Protein AF-A0A9J7XUC6-F1 (afdb_monomer_lite)

Structure (mmCIF, N/CA/C/O backbone):
data_AF-A0A9J7XUC6-F1
#
_entry.id   AF-A0A9J7XUC6-F1
#
loop_
_atom_site.group_PDB
_atom_site.id
_atom_site.type_symbol
_atom_site.label_atom_id
_atom_site.label_alt_id
_atom_site.label_comp_id
_atom_site.label_asym_id
_atom_site.label_entity_id
_atom_site.label_seq_id
_atom_site.pdbx_PDB_ins_code
_atom_site.Cartn_x
_atom_site.Cartn_y
_atom_site.Cartn_z
_atom_site.occupancy
_atom_site.B_iso_or_equiv
_atom_site.auth_seq_id
_atom_site.auth_comp_id
_atom_site.auth_asym_id
_atom_site.auth_atom_id
_atom_site.pdbx_PDB_model_num
ATOM 1 N N . MET A 1 1 ? -64.547 -33.083 7.677 1.00 40.88 1 MET A N 1
ATOM 2 C CA . MET A 1 1 ? -64.117 -33.062 6.260 1.00 40.88 1 MET A CA 1
ATOM 3 C C . MET A 1 1 ? -63.357 -31.752 6.059 1.00 40.88 1 MET A C 1
ATOM 5 O O . MET A 1 1 ? -64.004 -30.722 6.108 1.00 40.88 1 MET A O 1
ATOM 9 N N . GLY A 1 2 ? -62.037 -31.716 6.300 1.00 45.06 2 GLY A N 1
ATOM 10 C CA . GLY A 1 2 ? -60.983 -31.631 5.260 1.00 45.06 2 GLY A CA 1
ATOM 11 C C . GLY A 1 2 ? -60.915 -30.204 4.679 1.00 45.06 2 GLY A C 1
ATOM 12 O O . GLY A 1 2 ? -61.920 -29.758 4.157 1.00 45.06 2 GLY A O 1
ATOM 13 N N . THR A 1 3 ? -59.849 -29.398 4.749 1.00 45.41 3 THR A N 1
ATOM 14 C CA . THR A 1 3 ? -58.392 -29.645 4.666 1.00 45.41 3 THR A CA 1
ATOM 15 C C . THR A 1 3 ? -57.595 -28.419 5.178 1.00 45.41 3 THR A C 1
ATOM 17 O O . THR A 1 3 ? -58.045 -27.299 4.933 1.00 45.41 3 THR A O 1
ATOM 20 N N . PRO A 1 4 ? -56.394 -28.559 5.780 1.00 51.94 4 PRO A N 1
ATOM 21 C CA . PRO A 1 4 ? -55.482 -27.441 6.032 1.00 51.94 4 PRO A CA 1
ATOM 22 C C . PRO A 1 4 ? -54.547 -27.198 4.834 1.00 51.94 4 PRO A C 1
ATOM 24 O O . PRO A 1 4 ? -53.906 -28.121 4.329 1.00 51.94 4 PRO A O 1
ATOM 27 N N . GLY A 1 5 ? -54.464 -25.945 4.381 1.00 45.84 5 GLY A N 1
ATOM 28 C CA . GLY A 1 5 ? -53.561 -25.514 3.313 1.00 45.84 5 GLY A CA 1
ATOM 29 C C . GLY A 1 5 ? -52.092 -25.677 3.711 1.00 45.84 5 GLY A C 1
ATOM 30 O O . GLY A 1 5 ? -51.633 -25.116 4.704 1.00 45.84 5 GLY A O 1
ATOM 31 N N . SER A 1 6 ? -51.364 -26.464 2.922 1.00 45.53 6 SER A N 1
ATOM 32 C CA . SER A 1 6 ? -49.940 -26.759 3.080 1.00 45.53 6 SER A CA 1
ATOM 33 C C . SER A 1 6 ? -49.083 -25.503 2.878 1.00 45.53 6 SER A C 1
ATOM 35 O O . SER A 1 6 ? -49.029 -24.930 1.788 1.00 45.53 6 SER A O 1
ATOM 37 N N . GLY A 1 7 ? -48.401 -25.073 3.940 1.00 48.91 7 GLY A N 1
ATOM 38 C CA . GLY A 1 7 ? -47.401 -24.014 3.889 1.00 48.91 7 GLY A CA 1
ATOM 39 C C . GLY A 1 7 ? -46.148 -24.471 3.142 1.00 48.91 7 GLY A C 1
ATOM 40 O O . GLY A 1 7 ? -45.397 -25.320 3.621 1.00 48.91 7 GLY A O 1
ATOM 41 N N . ARG A 1 8 ? -45.875 -23.860 1.985 1.00 47.00 8 ARG A N 1
ATOM 42 C CA . ARG A 1 8 ? -44.565 -23.939 1.323 1.00 47.00 8 ARG A CA 1
ATOM 43 C C . ARG A 1 8 ? -43.533 -23.184 2.167 1.00 47.00 8 ARG A C 1
ATOM 45 O O . ARG A 1 8 ? -43.397 -21.968 2.053 1.00 47.00 8 ARG A O 1
ATOM 52 N N . LYS A 1 9 ? -42.776 -23.907 2.995 1.00 48.72 9 LYS A N 1
ATOM 53 C CA . LYS A 1 9 ? -41.517 -23.403 3.559 1.00 48.72 9 LYS A CA 1
ATOM 54 C C . LYS A 1 9 ? -40.540 -23.164 2.402 1.00 48.72 9 LYS A C 1
ATOM 56 O O . LYS A 1 9 ? -40.161 -24.108 1.713 1.00 48.72 9 LYS A O 1
ATOM 61 N N . ARG A 1 10 ? -40.147 -21.909 2.168 1.00 54.06 10 ARG A N 1
ATOM 62 C CA . ARG A 1 10 ? -38.985 -21.597 1.323 1.00 54.06 10 ARG A CA 1
ATOM 63 C C . ARG A 1 10 ? -37.738 -22.082 2.064 1.00 54.06 10 ARG A C 1
ATOM 65 O O . ARG A 1 10 ? -37.506 -21.664 3.195 1.00 54.06 10 ARG A O 1
ATOM 72 N N . ALA A 1 11 ? -36.974 -22.977 1.443 1.00 50.38 11 ALA A N 1
ATOM 73 C CA . ALA A 1 11 ? -35.644 -23.336 1.919 1.00 50.38 11 ALA A CA 1
ATOM 74 C C . ALA A 1 11 ? -34.745 -22.082 1.914 1.00 50.38 11 ALA A C 1
ATOM 76 O O . ALA A 1 11 ? -34.867 -21.262 0.995 1.00 50.38 11 ALA A O 1
ATOM 77 N N . PRO A 1 12 ? -33.877 -21.894 2.922 1.00 49.56 12 PRO A N 1
ATOM 78 C CA . PRO A 1 12 ? -32.999 -20.738 2.975 1.00 49.56 12 PRO A CA 1
ATOM 79 C C . PRO A 1 12 ? -31.967 -20.835 1.845 1.00 49.56 12 PRO A C 1
ATOM 81 O O . PRO A 1 12 ? -31.244 -21.819 1.720 1.00 49.56 12 PRO A O 1
ATOM 84 N N . ILE A 1 13 ? -31.901 -19.794 1.015 1.00 55.47 13 ILE A N 1
ATOM 85 C CA . ILE A 1 13 ? -30.877 -19.588 -0.017 1.00 55.47 13 ILE A CA 1
ATOM 86 C C . ILE A 1 13 ? -29.583 -19.188 0.709 1.00 55.47 13 ILE A C 1
ATOM 88 O O . ILE A 1 13 ? -29.214 -18.020 0.725 1.00 55.47 13 ILE A O 1
ATOM 92 N N . LYS A 1 14 ? -28.954 -20.127 1.421 1.00 55.97 14 LYS A N 1
ATOM 93 C CA . LYS A 1 14 ? -27.697 -19.879 2.149 1.00 55.97 14 LYS A CA 1
ATOM 94 C C . LYS A 1 14 ? -26.511 -20.645 1.561 1.00 55.97 14 LYS A C 1
ATOM 96 O O . LYS A 1 14 ? -25.408 -20.120 1.571 1.00 55.97 14 LYS A O 1
ATOM 101 N N . ASP A 1 15 ? -26.762 -21.786 0.920 1.00 53.78 15 ASP A N 1
ATOM 102 C CA . ASP A 1 15 ? -25.681 -22.657 0.433 1.00 53.78 15 ASP A CA 1
ATOM 103 C C . ASP A 1 15 ? -25.239 -22.372 -1.014 1.00 53.78 15 ASP A C 1
ATOM 105 O O . ASP A 1 15 ? -24.159 -22.788 -1.420 1.00 53.78 15 ASP A O 1
ATOM 109 N N . ARG A 1 16 ? -26.029 -21.625 -1.805 1.00 54.19 16 ARG A N 1
ATOM 110 C CA . ARG A 1 16 ? -25.651 -21.287 -3.195 1.00 54.19 16 ARG A CA 1
ATOM 111 C C . ARG A 1 16 ? -24.525 -20.258 -3.278 1.00 54.19 16 ARG A C 1
ATOM 113 O O . ARG A 1 16 ? -23.628 -20.427 -4.090 1.00 54.19 16 ARG A O 1
ATOM 120 N N . PHE A 1 17 ? -24.537 -19.253 -2.401 1.00 52.94 17 PHE A N 1
ATOM 121 C CA . PHE A 1 17 ? -23.464 -18.257 -2.344 1.00 52.94 17 PHE A CA 1
ATOM 122 C C . PHE A 1 17 ? -22.144 -18.866 -1.861 1.00 52.94 17 PHE A C 1
ATOM 124 O O . PHE A 1 17 ? -21.099 -18.467 -2.347 1.00 52.94 17 PHE A O 1
ATOM 131 N N . SER A 1 18 ? -22.186 -19.872 -0.977 1.00 65.69 18 SER A N 1
ATOM 132 C CA . SER A 1 18 ? -20.981 -20.549 -0.477 1.00 65.69 18 SER A CA 1
ATOM 133 C C . SER A 1 18 ? -20.285 -21.381 -1.556 1.00 65.69 18 SER A C 1
ATOM 135 O O . SER A 1 18 ? -19.067 -21.325 -1.673 1.00 65.69 18 SER A O 1
ATOM 137 N N . ALA A 1 19 ? -21.047 -22.129 -2.362 1.00 71.06 19 ALA A N 1
ATOM 138 C CA . ALA A 1 19 ? -20.480 -22.950 -3.433 1.00 71.06 19 ALA A CA 1
ATOM 139 C C . ALA A 1 19 ? -19.929 -22.099 -4.592 1.00 71.06 19 ALA A C 1
ATOM 141 O O . ALA A 1 19 ? -18.921 -22.454 -5.201 1.00 71.06 19 ALA A O 1
ATOM 142 N N . GLU A 1 20 ? -20.574 -20.967 -4.889 1.00 71.69 20 GLU A N 1
ATOM 143 C CA . GLU A 1 20 ? -20.082 -20.002 -5.876 1.00 71.69 20 GLU A CA 1
ATOM 144 C C . GLU A 1 20 ? -18.816 -19.277 -5.381 1.00 71.69 20 GLU A C 1
ATOM 146 O O . GLU A 1 20 ? -17.857 -19.172 -6.144 1.00 71.69 20 GLU A O 1
ATOM 151 N N . ASP A 1 21 ? -18.749 -18.864 -4.109 1.00 72.56 21 ASP A N 1
ATOM 152 C CA . ASP A 1 21 ? -17.536 -18.260 -3.525 1.00 72.56 21 ASP A CA 1
ATOM 153 C C . ASP A 1 21 ? -16.365 -19.252 -3.447 1.00 72.56 21 ASP A C 1
ATOM 155 O O . ASP A 1 21 ? -15.215 -18.890 -3.717 1.00 72.56 21 ASP A O 1
ATOM 159 N N . GLU A 1 22 ? -16.634 -20.520 -3.120 1.00 72.88 22 GLU A N 1
ATOM 160 C CA . GLU A 1 22 ? -15.620 -21.580 -3.139 1.00 72.88 22 GLU A CA 1
ATOM 161 C C . GLU A 1 22 ? -15.107 -21.846 -4.559 1.00 72.88 22 GLU A C 1
ATOM 163 O O . GLU A 1 22 ? -13.897 -21.993 -4.759 1.00 72.88 22 GLU A O 1
ATOM 168 N N . ALA A 1 23 ? -15.992 -21.844 -5.562 1.00 81.00 23 ALA A N 1
ATOM 169 C CA . ALA A 1 23 ? -15.604 -21.993 -6.961 1.00 81.00 23 ALA A CA 1
ATOM 170 C C . ALA A 1 23 ? -14.740 -20.814 -7.440 1.00 81.00 23 ALA A C 1
ATOM 172 O O . ALA A 1 23 ? -13.694 -21.032 -8.054 1.00 81.00 23 ALA A O 1
ATOM 173 N N . LEU A 1 24 ? -15.120 -19.575 -7.112 1.00 77.50 24 LEU A N 1
ATOM 174 C CA . LEU A 1 24 ? -14.334 -18.379 -7.437 1.00 77.50 24 LEU A CA 1
ATOM 175 C C . LEU A 1 24 ? -12.970 -18.384 -6.734 1.00 77.50 24 LEU A C 1
ATOM 177 O O . LEU A 1 24 ? -11.956 -18.076 -7.361 1.00 77.50 24 LEU A O 1
ATOM 181 N N . SER A 1 25 ? -12.923 -18.813 -5.472 1.00 74.44 25 SER A N 1
ATOM 182 C CA . SER A 1 25 ? -11.676 -18.965 -4.715 1.00 74.44 25 SER A CA 1
ATOM 183 C C . SER A 1 25 ? -10.760 -20.041 -5.308 1.00 74.44 25 SER A C 1
ATOM 185 O O . SER A 1 25 ? -9.544 -19.858 -5.361 1.00 74.44 25 SER A O 1
ATOM 187 N N . SER A 1 26 ? -11.323 -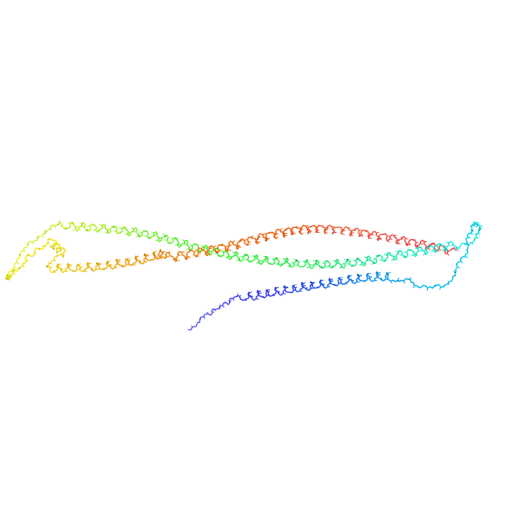21.154 -5.790 1.00 79.31 26 SER A N 1
ATOM 188 C CA . SER A 1 26 ? -10.561 -22.207 -6.473 1.00 79.31 26 SER A CA 1
ATOM 189 C C . SER A 1 26 ? -10.003 -21.727 -7.813 1.00 79.31 26 SER A C 1
ATOM 191 O O . SER A 1 26 ? -8.843 -21.997 -8.116 1.00 79.31 26 SER A O 1
ATOM 193 N N . ILE A 1 27 ? -10.795 -20.984 -8.593 1.00 83.44 27 ILE A N 1
ATOM 194 C CA . ILE A 1 27 ? -10.361 -20.400 -9.871 1.00 83.44 27 ILE A CA 1
ATOM 195 C C . ILE A 1 27 ? -9.236 -19.386 -9.643 1.00 83.44 27 ILE A C 1
ATOM 197 O O . ILE A 1 27 ? -8.245 -19.404 -10.371 1.00 83.44 27 ILE A O 1
ATOM 201 N N . ALA A 1 28 ? -9.355 -18.535 -8.619 1.00 75.62 28 ALA A N 1
ATOM 202 C CA . ALA A 1 28 ? -8.318 -17.570 -8.265 1.00 75.62 28 ALA A CA 1
ATOM 203 C C . ALA A 1 28 ? -7.004 -18.269 -7.882 1.00 75.62 28 ALA A C 1
ATOM 205 O O . ALA A 1 28 ? -5.952 -17.943 -8.430 1.00 75.62 28 ALA A O 1
ATOM 206 N N . ARG A 1 29 ? -7.073 -19.295 -7.024 1.00 76.94 29 ARG A N 1
ATOM 207 C CA . ARG A 1 29 ? -5.902 -20.075 -6.597 1.00 76.94 29 ARG A CA 1
ATOM 208 C C . ARG A 1 29 ? -5.255 -20.842 -7.752 1.00 76.94 29 ARG A C 1
ATOM 210 O O . ARG A 1 29 ? -4.034 -20.944 -7.827 1.00 76.94 29 ARG A O 1
ATOM 217 N N . GLU A 1 30 ? -6.056 -21.376 -8.671 1.00 86.50 30 GLU A N 1
ATOM 218 C CA . GLU A 1 30 ? -5.550 -22.053 -9.867 1.00 86.50 30 GLU A CA 1
ATOM 219 C C . GLU A 1 30 ? -4.895 -21.068 -10.850 1.00 86.50 30 GLU A C 1
ATOM 221 O O . GLU A 1 30 ? -3.852 -21.374 -11.432 1.00 86.50 30 GLU A O 1
ATOM 226 N N . ALA A 1 31 ? -5.464 -19.871 -11.019 1.00 84.06 31 ALA A N 1
ATOM 227 C CA . ALA A 1 31 ? -4.871 -18.815 -11.834 1.00 84.06 31 ALA A CA 1
ATOM 228 C C . ALA A 1 31 ? -3.528 -18.340 -11.257 1.00 84.06 31 ALA A C 1
ATOM 230 O O . ALA A 1 31 ? -2.557 -18.203 -12.003 1.00 84.06 31 ALA A O 1
ATOM 231 N N . GLU A 1 32 ? -3.453 -18.171 -9.937 1.00 70.88 32 GLU A N 1
ATOM 232 C CA . GLU A 1 32 ? -2.231 -17.816 -9.215 1.00 70.88 32 GLU A CA 1
ATOM 233 C C . GLU A 1 32 ? -1.157 -18.902 -9.353 1.00 70.88 32 GLU A C 1
ATOM 235 O O . GLU A 1 32 ? -0.021 -18.608 -9.722 1.00 70.88 32 GLU A O 1
ATOM 240 N N . ALA A 1 33 ? -1.522 -20.177 -9.181 1.00 84.12 33 ALA A N 1
ATOM 241 C CA . ALA A 1 33 ? -0.601 -21.296 -9.375 1.00 84.12 33 ALA A CA 1
ATOM 242 C C . ALA A 1 33 ? -0.063 -21.366 -10.817 1.00 84.12 33 ALA A C 1
ATOM 244 O O . ALA A 1 33 ? 1.123 -21.626 -11.033 1.00 84.12 33 ALA A O 1
ATOM 245 N N . ARG A 1 34 ? -0.909 -21.093 -11.820 1.00 85.44 34 ARG A N 1
ATOM 246 C CA . ARG A 1 34 ? -0.489 -21.030 -13.231 1.00 85.44 34 ARG A CA 1
ATOM 247 C C . ARG A 1 34 ? 0.448 -19.853 -13.504 1.00 85.44 34 ARG A C 1
ATOM 249 O O . ARG A 1 34 ? 1.396 -20.012 -14.273 1.00 85.44 34 ARG A O 1
ATOM 256 N N . LEU A 1 35 ? 0.203 -18.694 -12.896 1.00 79.56 35 LEU A N 1
ATOM 257 C CA . LEU A 1 35 ? 1.099 -17.536 -12.978 1.00 79.56 35 LEU A CA 1
ATOM 258 C C . LEU A 1 35 ? 2.447 -17.828 -12.313 1.00 79.56 35 LEU A C 1
ATOM 260 O O . LEU A 1 35 ? 3.487 -17.631 -12.938 1.00 79.56 35 LEU A O 1
ATOM 264 N N . ALA A 1 36 ? 2.444 -18.401 -11.110 1.00 82.69 36 ALA A N 1
ATOM 265 C CA . ALA A 1 36 ? 3.656 -18.809 -10.404 1.00 82.69 36 ALA A CA 1
ATOM 266 C C . ALA A 1 36 ? 4.488 -19.821 -11.212 1.00 82.69 36 ALA A C 1
ATOM 268 O O . ALA A 1 36 ? 5.704 -19.670 -11.333 1.00 82.69 36 ALA A O 1
ATOM 269 N N . ALA A 1 37 ? 3.841 -20.804 -11.846 1.00 83.56 37 ALA A N 1
ATOM 270 C CA . ALA A 1 37 ? 4.515 -21.754 -12.730 1.00 83.56 37 ALA A CA 1
ATOM 271 C C . ALA A 1 37 ? 5.146 -21.070 -13.958 1.00 83.56 37 ALA A C 1
ATOM 273 O O . ALA A 1 37 ? 6.264 -21.407 -14.346 1.00 83.56 37 ALA A O 1
ATOM 274 N N . LYS A 1 38 ? 4.472 -20.072 -14.550 1.00 81.88 38 LYS A N 1
ATOM 275 C CA . LYS A 1 38 ? 5.050 -19.267 -15.640 1.00 81.88 38 LYS A CA 1
ATOM 276 C C . LYS A 1 38 ? 6.253 -18.446 -15.176 1.00 81.88 38 LYS A C 1
ATOM 278 O O . LYS A 1 38 ? 7.244 -18.397 -15.902 1.00 81.88 38 LYS A O 1
ATOM 283 N N . ARG A 1 39 ? 6.200 -17.841 -13.982 1.00 77.12 39 ARG A N 1
ATOM 284 C CA . ARG A 1 39 ? 7.343 -17.121 -13.388 1.00 77.12 39 ARG A CA 1
ATOM 285 C C . ARG A 1 39 ? 8.540 -18.053 -13.193 1.00 77.12 39 ARG A C 1
ATOM 287 O O . ARG A 1 39 ? 9.641 -17.713 -13.616 1.00 77.12 39 ARG A O 1
ATOM 294 N N . ALA A 1 40 ? 8.313 -19.247 -12.647 1.00 81.44 40 ALA A N 1
ATOM 295 C CA . ALA A 1 40 ? 9.359 -20.250 -12.455 1.00 81.44 40 ALA A CA 1
ATOM 296 C C . ALA A 1 40 ? 9.988 -20.697 -13.787 1.00 81.44 40 ALA A C 1
ATOM 298 O O . ALA A 1 40 ? 11.209 -20.702 -13.913 1.00 81.44 40 ALA A O 1
ATOM 299 N N . ALA A 1 41 ? 9.172 -20.981 -14.807 1.00 83.75 41 ALA A N 1
ATOM 300 C CA . ALA A 1 41 ? 9.667 -21.376 -16.127 1.00 83.75 41 ALA A CA 1
ATOM 301 C C . ALA A 1 41 ? 10.477 -20.262 -16.816 1.00 83.75 41 ALA A C 1
ATOM 303 O O . ALA A 1 41 ? 11.487 -20.533 -17.465 1.00 83.75 41 ALA A O 1
ATOM 304 N N . ARG A 1 42 ? 10.062 -18.997 -16.665 1.00 77.19 42 ARG A N 1
ATOM 305 C CA . ARG A 1 42 ? 10.821 -17.843 -17.172 1.00 77.19 42 ARG A CA 1
ATOM 306 C C . ARG A 1 42 ? 12.149 -17.674 -16.437 1.00 77.19 42 ARG A C 1
ATOM 308 O O . ARG A 1 42 ? 13.166 -17.466 -17.091 1.00 77.19 42 ARG A O 1
ATOM 315 N N . ALA A 1 43 ? 12.157 -17.804 -15.110 1.00 80.56 43 ALA A N 1
ATOM 316 C CA . ALA A 1 43 ? 13.382 -17.748 -14.315 1.00 80.56 43 ALA A CA 1
ATOM 317 C C . ALA A 1 43 ? 14.368 -18.860 -14.717 1.00 80.56 43 ALA A C 1
ATOM 319 O O . ALA A 1 43 ? 15.538 -18.587 -14.968 1.00 80.56 43 ALA A O 1
ATOM 320 N N . GLU A 1 44 ? 13.881 -20.091 -14.892 1.00 82.50 44 GLU A N 1
ATOM 321 C CA . GLU A 1 44 ? 14.698 -21.215 -15.356 1.00 82.50 44 GLU A CA 1
ATOM 322 C C . GLU A 1 44 ? 15.256 -20.980 -16.772 1.00 82.50 44 GLU A C 1
ATOM 324 O O . GLU A 1 44 ? 16.428 -21.255 -17.036 1.00 82.50 44 GLU A O 1
ATOM 329 N N . ALA A 1 45 ? 14.460 -20.400 -17.677 1.00 82.75 45 ALA A N 1
ATOM 330 C CA . ALA A 1 45 ? 14.917 -20.039 -19.017 1.00 82.75 45 ALA A CA 1
ATOM 331 C C . ALA A 1 45 ? 16.025 -18.967 -18.999 1.00 82.75 45 ALA A C 1
ATOM 333 O O . ALA A 1 45 ? 16.979 -19.070 -19.778 1.00 82.75 45 ALA A O 1
ATOM 334 N N . ARG A 1 46 ? 15.940 -17.968 -18.103 1.00 76.00 46 ARG A N 1
ATOM 335 C CA . ARG A 1 46 ? 17.015 -16.976 -17.904 1.00 76.00 46 ARG A CA 1
ATOM 336 C C . ARG A 1 46 ? 18.294 -17.644 -17.413 1.00 76.00 46 ARG A C 1
ATOM 338 O O . ARG A 1 46 ? 19.354 -17.414 -17.990 1.00 76.00 46 ARG A O 1
ATOM 345 N N . ASP A 1 47 ? 18.184 -18.523 -16.424 1.00 85.19 47 ASP A N 1
ATOM 346 C CA . ASP A 1 47 ? 19.324 -19.243 -15.853 1.00 85.19 47 ASP A CA 1
ATOM 347 C C . ASP A 1 47 ? 20.031 -20.146 -16.872 1.00 85.19 47 ASP A C 1
ATOM 349 O O . ASP A 1 47 ? 21.263 -20.190 -16.924 1.00 85.19 47 ASP A O 1
ATOM 353 N N . ILE A 1 48 ? 19.272 -20.867 -17.702 1.00 86.06 48 ILE A N 1
ATOM 354 C CA . ILE A 1 48 ? 19.838 -21.715 -18.761 1.00 86.06 48 ILE A CA 1
ATOM 355 C C . ILE A 1 48 ? 20.593 -20.855 -19.778 1.00 86.06 48 ILE A C 1
ATOM 357 O O . ILE A 1 48 ? 21.726 -21.177 -20.138 1.00 86.06 48 ILE A O 1
ATOM 361 N N . ARG A 1 49 ? 20.000 -19.739 -20.213 1.00 77.12 49 ARG A N 1
ATOM 362 C CA . ARG A 1 49 ? 20.611 -18.850 -21.209 1.00 77.12 49 ARG A CA 1
ATOM 363 C C . ARG A 1 49 ? 21.851 -18.136 -20.664 1.00 77.12 49 ARG A C 1
ATOM 365 O O . ARG A 1 49 ? 22.830 -18.017 -21.394 1.00 77.12 49 ARG A O 1
ATOM 372 N N . MET A 1 50 ? 21.849 -17.731 -19.393 1.00 78.06 50 MET A N 1
ATOM 373 C CA . MET A 1 50 ? 23.032 -17.180 -18.716 1.00 78.06 50 MET A CA 1
ATOM 374 C C . MET A 1 50 ? 24.184 -18.182 -18.677 1.00 78.06 50 MET A C 1
ATOM 376 O O . MET A 1 50 ? 25.308 -17.842 -19.042 1.00 78.06 50 MET A O 1
ATOM 380 N N . ARG A 1 51 ? 23.899 -19.439 -18.318 1.00 83.44 51 ARG A N 1
ATOM 381 C CA . ARG A 1 51 ? 24.906 -20.510 -18.328 1.00 83.44 51 ARG A CA 1
ATOM 382 C C . ARG A 1 51 ? 25.464 -20.781 -19.728 1.00 83.44 51 ARG A C 1
ATOM 384 O O . ARG A 1 51 ? 26.657 -21.037 -19.860 1.00 83.44 51 ARG A O 1
ATOM 391 N N . GLU A 1 52 ? 24.637 -20.709 -20.771 1.00 85.56 52 GLU A N 1
ATOM 392 C CA . GLU A 1 52 ? 25.082 -20.863 -22.165 1.00 85.56 52 GLU A CA 1
ATOM 393 C C . GLU A 1 52 ? 25.988 -19.700 -22.608 1.00 85.56 52 GLU A C 1
ATOM 395 O O . GLU A 1 52 ? 27.027 -19.936 -23.225 1.00 85.56 52 GLU A O 1
ATOM 400 N N . LEU A 1 53 ? 25.643 -18.455 -22.254 1.00 74.44 53 LEU A N 1
ATOM 401 C CA . LEU A 1 53 ? 26.466 -17.275 -22.550 1.00 74.44 53 LEU A CA 1
ATOM 402 C C . LEU A 1 53 ? 27.831 -17.345 -21.850 1.00 74.44 53 LEU A C 1
ATOM 404 O O . LEU A 1 53 ? 28.859 -17.141 -22.494 1.00 74.44 53 LEU A O 1
ATOM 408 N N . GLU A 1 54 ? 27.870 -17.731 -20.571 1.00 81.00 54 GLU A N 1
ATOM 409 C CA . GLU A 1 54 ? 29.131 -17.972 -19.854 1.00 81.00 54 GLU A CA 1
ATOM 410 C C . GLU A 1 54 ? 29.970 -19.081 -20.506 1.00 81.00 54 GLU A C 1
ATOM 412 O O . GLU A 1 54 ? 31.200 -19.001 -20.549 1.00 81.00 54 GLU A O 1
ATOM 417 N N . ARG A 1 55 ? 29.316 -20.125 -21.034 1.00 86.38 55 ARG A N 1
ATOM 418 C CA . ARG A 1 55 ? 29.982 -21.223 -21.745 1.00 86.38 55 ARG A CA 1
ATOM 419 C C . ARG A 1 55 ? 30.609 -20.739 -23.052 1.00 86.38 55 ARG A C 1
ATOM 421 O O . ARG A 1 55 ? 31.759 -21.075 -23.327 1.00 86.38 55 ARG A O 1
ATOM 428 N N . GLN A 1 56 ? 29.884 -19.937 -23.832 1.00 81.19 56 GLN A N 1
ATOM 429 C CA . GLN A 1 56 ? 30.392 -19.347 -25.074 1.00 81.19 56 GLN A CA 1
ATOM 430 C C . GLN A 1 56 ? 31.568 -18.404 -24.813 1.00 81.19 56 GLN A C 1
ATOM 432 O O . GLN A 1 56 ? 32.549 -18.439 -25.555 1.00 81.19 56 GLN A O 1
ATOM 437 N N . GLN A 1 57 ? 31.511 -17.616 -23.737 1.00 74.75 57 GLN A N 1
ATOM 438 C CA . GLN A 1 57 ? 32.598 -16.716 -23.366 1.00 74.75 57 GLN A CA 1
ATOM 439 C C . GLN A 1 57 ? 33.871 -17.486 -22.984 1.00 74.75 57 GLN A C 1
ATOM 441 O O . GLN A 1 57 ? 34.936 -17.207 -23.528 1.00 74.75 57 GLN A O 1
ATOM 446 N N . LYS A 1 58 ? 33.747 -18.548 -22.175 1.00 80.50 58 LYS A N 1
ATOM 447 C CA . LYS A 1 58 ? 34.874 -19.446 -21.860 1.00 80.50 58 LYS A CA 1
ATOM 448 C C . LYS A 1 58 ? 35.460 -20.125 -23.101 1.00 80.50 58 LYS A C 1
ATOM 450 O O . LYS A 1 58 ? 36.675 -20.233 -23.220 1.00 80.50 58 LYS A O 1
ATOM 455 N N . GLU A 1 59 ? 34.626 -20.571 -24.044 1.00 78.81 59 GLU A N 1
ATOM 456 C CA . GLU A 1 59 ? 35.114 -21.176 -25.292 1.00 78.81 59 GLU A CA 1
ATOM 457 C C . GLU A 1 59 ? 35.861 -20.181 -26.194 1.00 78.81 59 GLU A C 1
ATOM 459 O O . GLU A 1 59 ? 36.782 -20.584 -26.911 1.00 78.81 59 GLU A O 1
ATOM 464 N N . LEU A 1 60 ? 35.469 -18.903 -26.196 1.00 69.88 60 LEU A N 1
ATOM 465 C CA . LEU A 1 60 ? 36.180 -17.849 -26.923 1.00 69.88 60 LEU A CA 1
ATOM 466 C C . LEU A 1 60 ? 37.521 -17.517 -26.263 1.00 69.88 60 LEU A C 1
ATOM 468 O O . LEU A 1 60 ? 38.521 -17.430 -26.976 1.00 69.88 60 LEU A O 1
ATOM 472 N N . ASP A 1 61 ? 37.560 -17.423 -24.934 1.00 71.75 61 ASP A N 1
ATOM 473 C CA . ASP A 1 61 ? 38.795 -17.193 -24.177 1.00 71.75 61 ASP A CA 1
ATOM 474 C C . ASP A 1 61 ? 39.790 -18.348 -24.386 1.00 71.75 61 ASP A C 1
ATOM 476 O O . ASP A 1 61 ? 40.943 -18.122 -24.750 1.00 71.75 61 ASP A O 1
ATOM 480 N N . GLU A 1 62 ? 39.329 -19.603 -24.318 1.00 75.06 62 GLU A N 1
ATOM 481 C CA . GLU A 1 62 ? 40.168 -20.768 -24.625 1.00 75.06 62 GLU A CA 1
ATOM 482 C C . GLU A 1 62 ? 40.673 -20.788 -26.076 1.00 75.06 62 GLU A C 1
ATOM 484 O O . GLU A 1 62 ? 41.775 -21.273 -26.344 1.00 75.06 62 GLU A O 1
ATOM 489 N N . LYS A 1 63 ? 39.873 -20.322 -27.045 1.00 76.75 63 LYS A N 1
ATOM 490 C CA . LYS A 1 63 ? 40.297 -20.222 -28.454 1.00 76.75 63 LYS A CA 1
ATOM 491 C C . LYS A 1 63 ? 41.317 -19.100 -28.657 1.00 76.75 63 LYS A C 1
ATOM 493 O O . LYS A 1 63 ? 42.230 -19.277 -29.464 1.00 76.75 63 LYS A O 1
ATOM 498 N N . CYS A 1 64 ? 41.191 -17.996 -27.923 1.00 60.22 64 CYS A N 1
ATOM 499 C CA . CYS A 1 64 ? 42.161 -16.904 -27.905 1.00 60.22 64 CYS A CA 1
ATOM 500 C C . CYS A 1 64 ? 43.506 -17.378 -27.328 1.00 60.22 64 CYS A C 1
ATOM 502 O O . CYS A 1 64 ? 44.546 -17.214 -27.969 1.00 60.22 64 CYS A O 1
ATOM 504 N N . ASP A 1 65 ? 43.480 -18.093 -26.200 1.00 56.91 65 ASP A N 1
ATOM 505 C CA . ASP A 1 65 ? 44.675 -18.663 -25.565 1.00 56.91 65 ASP A CA 1
ATOM 506 C C . ASP A 1 65 ? 45.354 -19.733 -26.433 1.00 56.91 65 ASP A C 1
ATOM 508 O O . ASP A 1 65 ? 46.586 -19.797 -26.506 1.00 56.91 65 ASP A O 1
ATOM 512 N N . LYS A 1 66 ? 44.577 -20.552 -27.157 1.00 64.12 66 LYS A N 1
ATOM 513 C CA . LYS A 1 66 ? 45.105 -21.540 -28.119 1.00 64.12 66 LYS A CA 1
ATOM 514 C C . LYS A 1 66 ? 45.787 -20.868 -29.319 1.00 64.12 66 LYS A C 1
ATOM 516 O O . LYS A 1 66 ? 46.866 -21.295 -29.719 1.00 64.12 66 LYS A O 1
ATOM 521 N N . GLN A 1 67 ? 45.230 -19.775 -29.852 1.00 55.34 67 GLN A N 1
ATOM 522 C CA . GLN A 1 67 ? 45.894 -18.992 -30.908 1.00 55.34 67 GLN A CA 1
ATOM 523 C C . GLN A 1 67 ? 47.151 -18.270 -30.400 1.00 55.34 67 GLN A C 1
ATOM 525 O O . GLN A 1 67 ? 48.146 -18.176 -31.123 1.00 55.34 67 GLN A O 1
ATOM 530 N N . PHE A 1 68 ? 47.146 -17.805 -29.150 1.00 49.84 68 PHE A N 1
ATOM 531 C CA . PHE A 1 68 ? 48.312 -17.178 -28.533 1.00 49.84 68 PHE A CA 1
ATOM 532 C C . PHE A 1 68 ? 49.441 -18.199 -28.289 1.00 49.84 68 PHE A C 1
ATOM 534 O O . PHE A 1 68 ? 50.600 -17.937 -28.602 1.00 49.84 68 PHE A O 1
ATOM 541 N N . THR A 1 69 ? 49.120 -19.408 -27.825 1.00 53.25 69 THR A N 1
ATOM 542 C CA . THR A 1 69 ? 50.111 -20.469 -27.550 1.00 53.25 69 THR A CA 1
ATOM 543 C C . THR A 1 69 ? 50.710 -21.112 -28.807 1.00 53.25 69 THR A C 1
ATOM 545 O O . THR A 1 69 ? 51.920 -21.374 -28.821 1.00 53.25 69 THR A O 1
ATOM 548 N N . ASP A 1 70 ? 49.935 -21.289 -29.884 1.00 48.69 70 ASP A N 1
ATOM 549 C CA . ASP A 1 70 ? 50.440 -21.797 -31.174 1.00 48.69 70 ASP A CA 1
ATOM 550 C C . ASP A 1 70 ? 51.378 -20.803 -31.885 1.00 48.69 70 ASP A C 1
ATOM 552 O O . ASP A 1 70 ? 52.279 -21.210 -32.624 1.00 48.69 70 ASP A O 1
ATOM 556 N N . THR A 1 71 ? 51.234 -19.500 -31.617 1.00 52.78 71 THR A N 1
ATOM 557 C CA . THR A 1 71 ? 52.086 -18.456 -32.214 1.00 52.78 71 THR A CA 1
ATOM 558 C C . THR A 1 71 ? 53.464 -18.361 -31.537 1.00 52.78 71 THR A C 1
ATOM 560 O O . THR A 1 71 ? 54.445 -18.016 -32.195 1.00 52.78 71 THR A O 1
ATOM 563 N N . TYR A 1 72 ? 53.585 -18.735 -30.256 1.00 50.41 72 TYR A N 1
ATOM 564 C CA . TYR A 1 72 ? 54.844 -18.643 -29.494 1.00 50.41 72 TYR A CA 1
ATOM 565 C C . TYR A 1 72 ? 55.594 -19.976 -29.292 1.00 50.41 72 TYR A C 1
ATOM 567 O O . TYR A 1 72 ? 56.698 -19.961 -28.748 1.00 50.41 72 TYR A O 1
ATOM 575 N N . SER A 1 73 ? 55.070 -21.118 -29.764 1.00 46.25 73 SER A N 1
ATOM 576 C CA . SER A 1 73 ? 55.668 -22.446 -29.491 1.00 46.25 73 SER A CA 1
ATOM 577 C C . SER A 1 73 ? 56.315 -23.163 -30.686 1.00 46.25 73 SER A C 1
ATOM 579 O O . SER A 1 73 ? 56.701 -24.326 -30.550 1.00 46.25 73 SER A O 1
ATOM 581 N N . ARG A 1 74 ? 56.491 -22.527 -31.855 1.00 42.50 74 ARG A N 1
ATOM 582 C CA . ARG A 1 74 ? 57.102 -23.202 -33.019 1.00 42.50 74 ARG A CA 1
ATOM 583 C C . ARG A 1 74 ? 58.532 -22.716 -33.317 1.00 42.50 74 ARG A C 1
ATOM 585 O O . ARG A 1 74 ? 58.702 -21.590 -33.782 1.00 42.50 74 ARG A O 1
ATOM 592 N N . PRO A 1 75 ? 59.576 -23.552 -33.127 1.00 40.72 75 PRO A N 1
ATOM 593 C CA . PRO A 1 75 ? 60.938 -23.209 -33.517 1.00 40.72 75 PRO A CA 1
ATOM 594 C C . PRO A 1 75 ? 61.072 -23.288 -35.042 1.00 40.72 75 PRO A C 1
ATOM 596 O O . PRO A 1 75 ? 60.911 -24.347 -35.652 1.00 40.72 75 PRO A O 1
ATOM 599 N N . SER A 1 76 ? 61.380 -22.153 -35.666 1.00 39.25 76 SER A N 1
ATOM 600 C CA . SER A 1 76 ? 61.745 -22.084 -37.080 1.00 39.25 76 SER A CA 1
ATOM 601 C C . SER A 1 76 ? 63.186 -22.572 -37.254 1.00 39.25 76 SER A C 1
ATOM 603 O O . SER A 1 76 ? 64.134 -21.851 -36.946 1.00 39.25 76 SER A O 1
ATOM 605 N N . SER A 1 77 ? 63.370 -23.825 -37.685 1.00 43.00 77 SER A N 1
ATOM 606 C CA . SER A 1 77 ? 64.655 -24.353 -38.174 1.00 43.00 77 SER A CA 1
ATOM 607 C C . SER A 1 77 ? 64.489 -25.653 -38.969 1.00 43.00 77 SER A C 1
ATOM 609 O O . SER A 1 77 ? 64.105 -26.677 -38.408 1.00 43.00 77 SER A O 1
ATOM 611 N N . ARG A 1 78 ? 64.823 -25.584 -40.269 1.00 40.19 78 ARG A N 1
ATOM 612 C CA . ARG A 1 78 ? 65.474 -26.582 -41.162 1.00 40.19 78 ARG A CA 1
ATOM 613 C C . ARG A 1 78 ? 65.513 -25.945 -42.568 1.00 40.19 78 ARG A C 1
ATOM 615 O O . ARG A 1 78 ? 64.471 -25.783 -43.183 1.00 40.19 78 ARG A O 1
ATOM 622 N N . CYS A 1 79 ? 66.606 -25.289 -42.966 1.00 33.41 79 CYS A N 1
ATOM 623 C CA . CYS A 1 79 ? 67.825 -25.829 -43.602 1.00 33.41 79 CYS A CA 1
ATOM 624 C C . CYS A 1 79 ? 67.615 -26.463 -44.987 1.00 33.41 79 CYS A C 1
ATOM 626 O O . CYS A 1 79 ? 67.163 -27.598 -45.055 1.00 33.41 79 CYS A O 1
ATOM 628 N N . THR A 1 80 ? 68.131 -25.793 -46.028 1.00 33.03 80 THR A N 1
ATOM 629 C CA . THR A 1 80 ? 68.905 -26.410 -47.127 1.00 33.03 80 THR A CA 1
ATOM 630 C C . THR A 1 80 ? 69.947 -25.412 -47.662 1.00 33.03 80 THR A C 1
ATOM 632 O O . THR A 1 80 ? 69.626 -24.497 -48.414 1.00 33.03 80 THR A O 1
ATOM 635 N N . THR A 1 81 ? 71.197 -25.586 -47.235 1.00 39.75 81 THR A N 1
ATOM 636 C CA . THR A 1 81 ? 72.449 -25.217 -47.935 1.00 39.75 81 THR A CA 1
ATOM 637 C C . THR A 1 81 ? 72.783 -26.355 -48.943 1.00 39.75 81 THR A C 1
ATOM 639 O O . THR A 1 81 ? 72.170 -27.417 -48.792 1.00 39.75 81 THR A O 1
ATOM 642 N N . PRO A 1 82 ? 73.704 -26.233 -49.943 1.00 49.81 82 PRO A N 1
ATOM 643 C CA . PRO A 1 82 ? 75.018 -25.598 -49.774 1.00 49.81 82 PRO A CA 1
ATOM 644 C C . PRO A 1 82 ? 75.704 -24.898 -50.968 1.00 49.81 82 PRO A C 1
ATOM 646 O O . PRO A 1 82 ? 75.352 -25.068 -52.128 1.00 49.81 82 PRO A O 1
ATOM 649 N N . ALA A 1 83 ? 76.801 -24.226 -50.582 1.00 31.03 83 ALA A N 1
ATOM 650 C CA . ALA A 1 83 ? 77.979 -23.826 -51.365 1.00 31.03 83 ALA A CA 1
ATOM 651 C C . ALA A 1 83 ? 77.782 -22.566 -52.236 1.00 31.03 83 ALA A C 1
ATOM 653 O O . ALA A 1 83 ? 76.968 -22.543 -53.143 1.00 31.03 83 ALA A O 1
ATOM 654 N N . LEU A 1 84 ? 78.484 -21.454 -52.001 1.00 36.81 84 LEU A N 1
ATOM 655 C CA . LEU A 1 84 ? 79.937 -21.302 -52.091 1.00 36.81 84 LEU A CA 1
ATOM 656 C C . LEU A 1 84 ? 80.412 -20.031 -51.358 1.00 36.81 84 LEU A C 1
ATOM 658 O O . LEU A 1 84 ? 79.688 -19.046 -51.229 1.00 36.81 84 LEU A O 1
ATOM 662 N N . SER A 1 85 ? 81.651 -20.092 -50.880 1.00 33.22 85 SER A N 1
ATOM 663 C CA . SER A 1 85 ? 82.294 -19.139 -49.976 1.00 33.22 85 SER A CA 1
ATOM 664 C C . SER A 1 85 ? 82.978 -17.957 -50.675 1.00 33.22 85 SER A C 1
ATOM 666 O O . SER A 1 85 ? 83.498 -18.094 -51.773 1.00 33.22 85 SER A O 1
ATOM 668 N N . ALA A 1 86 ? 83.048 -16.856 -49.918 1.00 35.72 86 ALA A N 1
ATOM 669 C CA . ALA A 1 86 ? 84.185 -15.964 -49.652 1.00 35.72 86 ALA A CA 1
ATOM 670 C C . ALA A 1 86 ? 85.059 -15.377 -50.789 1.00 35.72 86 ALA A C 1
ATOM 672 O O . ALA A 1 86 ? 85.757 -16.077 -51.510 1.00 35.72 86 ALA A O 1
ATOM 673 N N . ALA A 1 87 ? 85.185 -14.046 -50.688 1.00 38.69 87 ALA A N 1
ATOM 674 C CA . ALA A 1 87 ? 86.344 -13.209 -51.012 1.00 38.69 87 ALA A CA 1
ATOM 675 C C . ALA A 1 87 ? 86.652 -12.926 -52.493 1.00 38.69 87 ALA A C 1
ATOM 677 O O . ALA A 1 87 ? 87.339 -13.692 -53.154 1.00 38.69 87 ALA A O 1
ATOM 678 N N . ALA A 1 88 ? 86.303 -11.714 -52.942 1.00 35.19 88 ALA A N 1
ATOM 679 C CA . ALA A 1 88 ? 87.156 -10.929 -53.834 1.00 35.19 88 ALA A CA 1
ATOM 680 C C . ALA A 1 88 ? 86.739 -9.444 -53.856 1.00 35.19 88 ALA A C 1
ATOM 682 O O . ALA A 1 88 ? 85.724 -9.077 -54.430 1.00 35.19 88 ALA A O 1
ATOM 683 N N . LEU A 1 89 ? 87.615 -8.626 -53.270 1.00 38.84 89 LEU A N 1
ATOM 684 C CA . LEU A 1 89 ? 88.030 -7.299 -53.730 1.00 38.84 89 LEU A CA 1
ATOM 685 C C . LEU A 1 89 ? 87.091 -6.094 -53.560 1.00 38.84 89 LEU A C 1
ATOM 687 O O . LEU A 1 89 ? 86.063 -5.911 -54.202 1.00 38.84 89 LEU A O 1
ATOM 691 N N . ALA A 1 90 ? 87.597 -5.202 -52.715 1.00 37.72 90 ALA A N 1
ATOM 692 C CA . ALA A 1 90 ? 87.268 -3.799 -52.639 1.00 37.72 90 ALA A CA 1
ATOM 693 C C . ALA A 1 90 ? 87.552 -3.042 -53.950 1.00 37.72 90 ALA A C 1
ATOM 695 O O . ALA A 1 90 ? 88.493 -3.362 -54.671 1.00 37.72 90 ALA A O 1
ATOM 696 N N . SER A 1 91 ? 86.825 -1.929 -54.084 1.00 40.84 91 SER A N 1
ATOM 697 C CA . SER A 1 91 ? 87.222 -0.667 -54.721 1.00 40.84 91 SER A CA 1
ATOM 698 C C . SER A 1 91 ? 87.457 -0.646 -56.232 1.00 40.84 91 SER A C 1
ATOM 700 O O . SER A 1 91 ? 88.401 -1.243 -56.731 1.00 40.84 91 SER A O 1
ATOM 702 N N . LEU A 1 92 ? 86.681 0.196 -56.924 1.00 36.00 92 LEU A N 1
ATOM 703 C CA . LEU A 1 92 ? 87.175 1.274 -57.795 1.00 36.00 92 LEU A CA 1
ATOM 704 C C . LEU A 1 92 ? 85.979 2.113 -58.271 1.00 36.00 92 LEU A C 1
ATOM 706 O O . LEU A 1 92 ? 84.997 1.589 -58.790 1.00 36.00 92 LEU A O 1
ATOM 710 N N . GLY A 1 93 ? 86.053 3.423 -58.038 1.00 37.03 93 GLY A N 1
ATOM 711 C CA . GLY A 1 93 ? 85.079 4.388 -58.540 1.00 37.03 93 GLY A CA 1
ATOM 712 C C . GLY A 1 93 ? 85.281 4.734 -60.015 1.00 37.03 93 GLY A C 1
ATOM 713 O O . GLY A 1 93 ? 86.181 4.223 -60.676 1.00 37.03 93 GLY A O 1
ATOM 714 N N . GLY A 1 94 ? 84.480 5.690 -60.488 1.00 36.94 94 GLY A N 1
ATOM 715 C CA . GLY A 1 94 ? 84.762 6.434 -61.714 1.00 36.94 94 GLY A CA 1
ATOM 716 C C . GLY A 1 94 ? 83.587 6.512 -62.679 1.00 36.94 94 GLY A C 1
ATOM 717 O O . GLY A 1 94 ? 83.223 5.537 -63.325 1.00 36.94 94 GLY A O 1
ATOM 718 N N . SER A 1 95 ? 83.038 7.717 -62.799 1.00 47.88 95 SER A N 1
ATOM 719 C CA . SER A 1 95 ? 82.073 8.152 -63.806 1.00 47.88 95 SER A CA 1
ATOM 720 C C . SER A 1 95 ? 82.477 7.766 -65.234 1.00 47.88 95 SER A C 1
ATOM 722 O O . SER A 1 95 ? 83.628 7.958 -65.618 1.00 47.88 95 SER A O 1
ATOM 724 N N . SER A 1 96 ? 81.518 7.367 -66.075 1.00 37.97 96 SER A N 1
ATOM 725 C CA . SER A 1 96 ? 81.672 7.473 -67.530 1.00 37.97 96 SER A CA 1
ATOM 726 C C . SER A 1 96 ? 80.326 7.505 -68.252 1.00 37.97 96 SER A C 1
ATOM 728 O O . SER A 1 96 ? 79.485 6.623 -68.117 1.00 37.97 96 SER A O 1
ATOM 730 N N . SER A 1 97 ? 80.154 8.571 -69.026 1.00 47.91 97 SER A N 1
ATOM 731 C CA . SER A 1 97 ? 79.077 8.823 -69.979 1.00 47.91 97 SER A CA 1
ATOM 732 C C . SER A 1 97 ? 79.252 7.978 -71.244 1.00 47.91 97 SER A C 1
ATOM 734 O O . SER A 1 97 ? 80.370 7.896 -71.754 1.00 47.91 97 SER A O 1
ATOM 736 N N . ARG A 1 98 ? 78.144 7.455 -71.804 1.00 44.47 98 ARG A N 1
ATOM 737 C CA . ARG A 1 98 ? 77.807 7.517 -73.248 1.00 44.47 98 ARG A CA 1
ATOM 738 C C . ARG A 1 98 ? 76.434 6.887 -73.567 1.00 44.47 98 ARG A C 1
ATOM 740 O O . ARG A 1 98 ? 76.258 5.684 -73.485 1.00 44.47 98 ARG A O 1
ATOM 747 N N . ARG A 1 99 ? 75.515 7.763 -74.001 1.00 46.59 99 ARG A N 1
ATOM 748 C CA . ARG A 1 99 ? 74.578 7.656 -75.146 1.00 46.59 99 ARG A CA 1
ATOM 749 C C . ARG A 1 99 ? 73.833 6.326 -75.414 1.00 46.59 99 ARG A C 1
ATOM 751 O O . ARG A 1 99 ? 74.378 5.440 -76.051 1.00 46.59 99 ARG A O 1
ATOM 758 N N . GLY A 1 100 ? 72.525 6.351 -75.130 1.00 36.81 100 GLY A N 1
ATOM 759 C CA . GLY A 1 100 ? 71.439 6.336 -76.131 1.00 36.81 100 GLY A CA 1
ATOM 760 C C . GLY A 1 100 ? 71.097 5.032 -76.869 1.00 36.81 100 GLY A C 1
ATOM 761 O O . GLY A 1 100 ? 71.859 4.614 -77.731 1.00 36.81 100 GLY A O 1
ATOM 762 N N . SER A 1 101 ? 69.884 4.509 -76.623 1.00 43.00 101 SER A N 1
ATOM 763 C CA . SER A 1 101 ? 68.861 4.083 -77.612 1.00 43.00 101 SER A CA 1
ATOM 764 C C . SER A 1 101 ? 67.961 2.978 -77.027 1.00 43.00 101 SER A C 1
ATOM 766 O O . SER A 1 101 ? 68.473 1.940 -76.621 1.00 43.00 101 SER A O 1
ATOM 768 N N . GLY A 1 102 ? 66.637 3.182 -77.013 1.00 46.75 102 GLY A N 1
ATOM 769 C CA . GLY A 1 102 ? 65.648 2.129 -76.730 1.00 46.75 102 GLY A CA 1
ATOM 770 C C . GLY A 1 102 ? 64.656 2.468 -75.616 1.00 46.75 102 GLY A C 1
ATOM 771 O O . GLY A 1 102 ? 64.817 2.050 -74.474 1.00 46.75 102 GLY A O 1
ATOM 772 N N . ASP A 1 103 ? 63.617 3.213 -75.975 1.00 50.59 103 ASP A N 1
ATOM 773 C CA . ASP A 1 103 ? 62.461 3.605 -75.165 1.00 50.59 103 ASP A CA 1
ATOM 774 C C . ASP A 1 103 ? 61.568 2.396 -74.793 1.00 50.59 103 ASP A C 1
ATOM 776 O O . ASP A 1 103 ? 60.498 2.185 -75.355 1.00 50.59 103 ASP A O 1
ATOM 780 N N . ALA A 1 104 ? 62.062 1.531 -73.899 1.00 51.91 104 ALA A N 1
ATOM 781 C CA . ALA A 1 104 ? 61.310 0.393 -73.349 1.00 51.91 104 ALA A CA 1
ATOM 782 C C . ALA A 1 104 ? 61.522 0.182 -71.835 1.00 51.91 104 ALA A C 1
ATOM 784 O O . ALA A 1 104 ? 60.689 -0.437 -71.181 1.00 51.91 104 ALA A O 1
ATOM 785 N N . GLY A 1 105 ? 62.600 0.719 -71.246 1.00 51.62 105 GLY A N 1
ATOM 786 C CA . GLY A 1 105 ? 62.885 0.581 -69.808 1.00 51.62 105 GLY A CA 1
ATOM 787 C C . GLY A 1 105 ? 62.023 1.468 -68.899 1.00 51.62 105 GLY A C 1
ATOM 788 O O . GLY A 1 105 ? 61.707 1.062 -67.786 1.00 51.62 105 GLY A O 1
ATOM 789 N N . SER A 1 106 ? 61.595 2.645 -69.378 1.00 52.47 106 SER A N 1
ATOM 790 C CA . SER A 1 106 ? 60.761 3.577 -68.594 1.00 52.47 106 SER A CA 1
ATOM 791 C C . SER A 1 106 ? 59.345 3.040 -68.383 1.00 52.47 106 SER A C 1
ATOM 793 O O . SER A 1 106 ? 58.814 3.125 -67.285 1.00 52.47 106 SER A O 1
ATOM 795 N N . ILE A 1 107 ? 58.764 2.410 -69.410 1.00 56.88 107 ILE A N 1
ATOM 796 C CA . ILE A 1 107 ? 57.418 1.820 -69.348 1.00 56.88 107 ILE A CA 1
ATOM 797 C C . ILE A 1 107 ? 57.392 0.608 -68.405 1.00 56.88 107 ILE A C 1
ATOM 799 O O . ILE A 1 107 ? 56.401 0.391 -67.718 1.00 56.88 107 ILE A O 1
ATOM 803 N N . ILE A 1 108 ? 58.477 -0.173 -68.344 1.00 58.19 108 ILE A N 1
ATOM 804 C CA . ILE A 1 108 ? 58.571 -1.346 -67.462 1.00 58.19 108 ILE A CA 1
ATOM 805 C C . ILE A 1 108 ? 58.733 -0.920 -65.997 1.00 58.19 108 ILE A C 1
ATOM 807 O O . ILE A 1 108 ? 58.061 -1.484 -65.141 1.00 58.19 108 ILE A O 1
ATOM 811 N N . MET A 1 109 ? 59.552 0.099 -65.708 1.00 59.94 109 MET A N 1
ATOM 812 C CA . MET A 1 109 ? 59.705 0.634 -64.346 1.00 59.94 109 MET A CA 1
ATOM 813 C C . MET A 1 109 ? 58.420 1.322 -63.846 1.00 59.94 109 MET A C 1
ATOM 815 O O . MET A 1 109 ? 58.034 1.109 -62.700 1.00 59.94 109 MET A O 1
ATOM 819 N N . ASP A 1 110 ? 57.708 2.065 -64.706 1.00 61.84 110 ASP A N 1
ATOM 820 C CA . ASP A 1 110 ? 56.395 2.653 -64.376 1.00 61.84 110 ASP A CA 1
ATOM 821 C C . ASP A 1 110 ? 55.300 1.585 -64.199 1.00 61.84 110 ASP A C 1
ATOM 823 O O . ASP A 1 110 ? 54.429 1.716 -63.334 1.00 61.84 110 ASP A O 1
ATOM 827 N N . ALA A 1 111 ? 55.337 0.503 -64.984 1.00 70.00 111 ALA A N 1
ATOM 828 C CA . ALA A 1 111 ? 54.413 -0.620 -64.835 1.00 70.00 111 ALA A CA 1
ATOM 829 C C . ALA A 1 111 ? 54.693 -1.431 -63.560 1.00 70.00 111 ALA A C 1
ATOM 831 O O . ALA A 1 111 ? 53.749 -1.807 -62.868 1.00 70.00 111 ALA A O 1
ATOM 832 N N . GLU A 1 112 ? 55.959 -1.677 -63.209 1.00 71.50 112 GLU A N 1
ATOM 833 C CA . GLU A 1 112 ? 56.329 -2.326 -61.943 1.00 71.50 112 GLU A CA 1
ATOM 834 C C . GLU A 1 112 ? 55.952 -1.472 -60.729 1.00 71.50 112 GLU A C 1
ATOM 836 O O . GLU A 1 112 ? 55.399 -2.011 -59.769 1.00 71.50 112 GLU A O 1
ATOM 841 N N . ALA A 1 113 ? 56.166 -0.153 -60.788 1.00 75.44 113 ALA A N 1
ATOM 842 C CA . ALA A 1 113 ? 55.727 0.777 -59.749 1.00 75.44 113 ALA A CA 1
ATOM 843 C C . ALA A 1 113 ? 54.196 0.769 -59.597 1.00 75.44 113 ALA A C 1
ATOM 845 O O . ALA A 1 113 ? 53.690 0.585 -58.492 1.00 75.44 113 ALA A O 1
ATOM 846 N N . SER A 1 114 ? 53.455 0.836 -60.709 1.00 79.19 114 SER A N 1
ATOM 847 C CA . SER A 1 114 ? 51.985 0.765 -60.709 1.00 79.19 114 SER A CA 1
ATOM 848 C C . SER A 1 114 ? 51.455 -0.571 -60.167 1.00 79.19 114 SER A C 1
ATOM 850 O O . SER A 1 114 ? 50.450 -0.613 -59.462 1.00 79.19 114 SER A O 1
ATOM 852 N N . ILE A 1 115 ? 52.124 -1.689 -60.470 1.00 82.06 115 ILE A N 1
ATOM 853 C CA . ILE A 1 115 ? 51.769 -3.010 -59.930 1.00 82.06 115 ILE A CA 1
ATOM 854 C C . ILE A 1 115 ? 52.075 -3.087 -58.429 1.00 82.06 115 ILE A C 1
ATOM 856 O O . ILE A 1 115 ? 51.318 -3.723 -57.695 1.00 82.06 115 ILE A O 1
ATOM 860 N N . SER A 1 116 ? 53.160 -2.462 -57.967 1.00 82.44 116 SER A N 1
ATOM 861 C CA . SER A 1 116 ? 53.490 -2.386 -56.540 1.00 82.44 116 SER A CA 1
ATOM 862 C C . SER A 1 116 ? 52.449 -1.569 -55.774 1.00 82.44 116 SER A C 1
ATOM 864 O O . SER A 1 116 ? 51.908 -2.061 -54.790 1.00 82.44 116 SER A O 1
ATOM 866 N N . GLU A 1 117 ? 52.070 -0.392 -56.275 1.00 86.88 117 GLU A N 1
ATOM 867 C CA . GLU A 1 117 ? 51.030 0.449 -55.664 1.00 86.88 117 GLU A CA 1
ATOM 868 C C . GLU A 1 117 ? 49.663 -0.251 -55.612 1.00 86.88 117 GLU A C 1
ATOM 870 O O . GLU A 1 117 ? 48.947 -0.153 -54.616 1.00 86.88 117 GLU A O 1
ATOM 875 N N . LEU A 1 118 ? 49.300 -1.015 -56.649 1.00 88.19 118 LEU A N 1
ATOM 876 C CA . LEU A 1 118 ? 48.071 -1.815 -56.647 1.00 88.19 118 LEU A CA 1
ATOM 877 C C . LEU A 1 118 ? 48.111 -2.954 -55.621 1.00 88.19 118 LEU A C 1
ATOM 879 O O . LEU A 1 118 ? 47.080 -3.271 -55.028 1.00 88.19 118 LEU A O 1
ATOM 883 N N . LYS A 1 119 ? 49.277 -3.567 -55.393 1.00 88.06 119 LYS A N 1
ATOM 884 C CA . LYS A 1 119 ? 49.454 -4.588 -54.349 1.00 88.06 119 LYS A CA 1
ATOM 885 C C . LYS A 1 119 ? 49.376 -3.982 -52.951 1.00 88.06 119 LYS A C 1
ATOM 887 O O . LYS A 1 119 ? 48.728 -4.568 -52.088 1.00 88.06 119 LYS A O 1
ATOM 892 N N . ASP A 1 120 ? 49.966 -2.809 -52.750 1.00 90.25 120 ASP A N 1
ATOM 893 C CA . ASP A 1 120 ? 49.896 -2.088 -51.478 1.00 90.25 120 ASP A CA 1
ATOM 894 C C . ASP A 1 120 ? 48.460 -1.623 -51.194 1.00 90.25 120 ASP A C 1
ATOM 896 O O . ASP A 1 120 ? 47.947 -1.820 -50.093 1.00 90.25 120 ASP A O 1
ATOM 900 N N . SER A 1 121 ? 47.756 -1.116 -52.212 1.00 90.81 121 SER A N 1
ATOM 901 C CA . SER A 1 121 ? 46.333 -0.765 -52.125 1.00 90.81 121 SER A CA 1
ATOM 902 C C . SER A 1 121 ? 45.452 -1.980 -51.822 1.00 90.81 121 SER A C 1
ATOM 904 O O . SER A 1 121 ? 44.557 -1.899 -50.978 1.00 90.81 121 SER A O 1
ATOM 906 N N . LEU A 1 122 ? 45.720 -3.124 -52.461 1.00 91.25 122 LEU A N 1
ATOM 907 C CA . LEU A 1 122 ? 45.023 -4.377 -52.176 1.00 91.25 122 LEU A CA 1
ATOM 908 C C . LEU A 1 122 ? 45.254 -4.814 -50.724 1.00 91.25 122 LEU A C 1
ATOM 910 O O . LEU A 1 122 ? 44.288 -5.103 -50.022 1.00 91.25 122 LEU A O 1
ATOM 914 N N . SER A 1 123 ? 46.504 -4.784 -50.253 1.00 90.50 123 SER A N 1
ATOM 915 C CA . SER A 1 123 ? 46.854 -5.109 -48.865 1.00 90.50 123 SER A CA 1
ATOM 916 C C . SER A 1 123 ? 46.162 -4.172 -47.868 1.00 90.50 123 SER A C 1
ATOM 918 O O . SER A 1 123 ? 45.640 -4.620 -46.846 1.00 90.50 123 SER A O 1
ATOM 920 N N . GLU A 1 124 ? 46.092 -2.872 -48.161 1.00 93.81 124 GLU A N 1
ATOM 921 C CA . GLU A 1 124 ? 45.419 -1.894 -47.301 1.00 93.81 124 GLU A CA 1
ATOM 922 C C . GLU A 1 124 ? 43.901 -2.143 -47.226 1.00 93.81 124 GLU A C 1
ATOM 924 O O . GLU A 1 124 ? 43.291 -2.038 -46.155 1.00 93.81 124 GLU A O 1
ATOM 929 N N . VAL A 1 125 ? 43.271 -2.505 -48.348 1.00 93.31 125 VAL A N 1
ATOM 930 C CA . VAL A 1 125 ? 41.848 -2.878 -48.391 1.00 93.31 125 VAL A CA 1
ATOM 931 C C . VAL A 1 125 ? 41.600 -4.185 -47.636 1.00 93.31 125 VAL A C 1
ATOM 933 O O . VAL A 1 125 ? 40.628 -4.273 -46.884 1.00 93.31 125 VAL A O 1
ATOM 936 N N . GLU A 1 126 ? 42.482 -5.176 -47.767 1.00 89.75 126 GLU A N 1
ATOM 937 C CA . GLU A 1 126 ? 42.404 -6.435 -47.019 1.00 89.75 126 GLU A CA 1
ATOM 938 C C . GLU A 1 126 ? 42.515 -6.214 -45.501 1.00 89.75 126 GLU A C 1
ATOM 940 O O . GLU A 1 126 ? 41.757 -6.807 -44.726 1.00 89.75 126 GLU A O 1
ATOM 945 N N . GLU A 1 127 ? 43.404 -5.326 -45.048 1.00 93.31 127 GLU A N 1
ATOM 946 C CA . GLU A 1 127 ? 43.502 -4.959 -43.632 1.00 93.31 127 GLU A CA 1
ATOM 947 C C . GLU A 1 127 ? 42.264 -4.210 -43.129 1.00 93.31 127 GLU A C 1
ATOM 949 O O . GLU A 1 127 ? 41.769 -4.495 -42.032 1.00 93.31 127 GLU A O 1
ATOM 954 N N . LYS A 1 128 ? 41.727 -3.274 -43.923 1.00 94.19 128 LYS A N 1
ATOM 955 C CA . LYS A 1 128 ? 40.476 -2.568 -43.598 1.00 94.19 128 LYS A CA 1
ATOM 956 C C . LYS A 1 128 ? 39.302 -3.540 -43.503 1.00 94.19 128 LYS A C 1
ATOM 958 O O . LYS A 1 128 ? 38.514 -3.438 -42.565 1.00 94.19 128 LYS A O 1
ATOM 963 N N . TYR A 1 129 ? 39.221 -4.512 -44.410 1.00 93.88 129 TYR A N 1
ATOM 964 C CA . TYR A 1 129 ? 38.203 -5.559 -44.376 1.00 93.88 129 TYR A CA 1
ATOM 965 C C . TYR A 1 129 ? 38.315 -6.419 -43.111 1.00 93.88 129 TYR A C 1
ATOM 967 O O . TYR A 1 129 ? 37.316 -6.630 -42.425 1.00 93.88 129 TYR A O 1
ATOM 975 N N . LYS A 1 130 ? 39.527 -6.849 -42.733 1.00 95.69 130 LYS A N 1
ATOM 976 C CA . LYS A 1 130 ? 39.751 -7.593 -41.480 1.00 95.69 130 LYS A CA 1
ATOM 977 C C . LYS A 1 130 ? 39.320 -6.789 -40.251 1.00 95.69 130 LYS A C 1
ATOM 979 O O . LYS A 1 130 ? 38.615 -7.323 -39.398 1.00 95.69 130 LYS A O 1
ATOM 984 N N . LYS A 1 131 ? 39.681 -5.503 -40.172 1.00 93.62 131 LYS A N 1
ATOM 985 C CA . LYS A 1 131 ? 39.258 -4.612 -39.073 1.00 93.62 131 LYS A CA 1
ATOM 986 C C . LYS A 1 131 ? 37.736 -4.455 -39.018 1.00 93.62 131 LYS A C 1
ATOM 988 O O . LYS A 1 131 ? 37.157 -4.555 -37.940 1.00 93.62 131 LYS A O 1
ATOM 993 N N . ALA A 1 132 ? 37.088 -4.267 -40.168 1.00 93.19 132 ALA A N 1
ATOM 994 C CA . ALA A 1 132 ? 35.633 -4.180 -40.256 1.00 93.19 132 ALA A CA 1
ATOM 995 C C . ALA A 1 132 ? 34.954 -5.487 -39.821 1.00 93.19 132 ALA A C 1
ATOM 997 O O . ALA A 1 132 ? 33.960 -5.444 -39.106 1.00 93.19 132 ALA A O 1
ATOM 998 N N . MET A 1 133 ? 35.508 -6.645 -40.186 1.00 94.25 133 MET A N 1
ATOM 999 C CA . MET A 1 133 ? 34.976 -7.948 -39.786 1.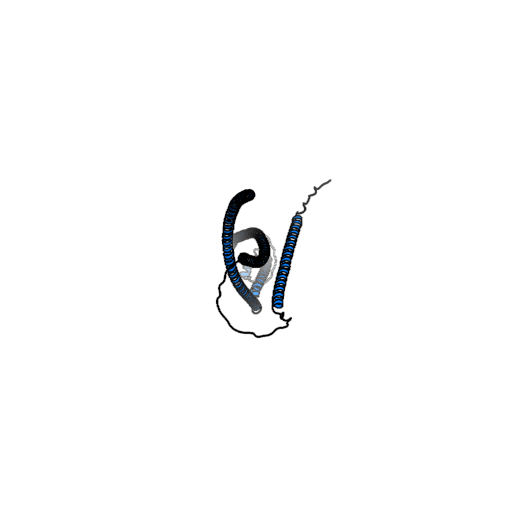00 94.25 133 MET A CA 1
ATOM 1000 C C . MET A 1 133 ? 35.062 -8.166 -38.268 1.00 94.25 133 MET A C 1
ATOM 1002 O O . MET A 1 133 ? 34.091 -8.615 -37.663 1.00 94.25 133 MET A O 1
ATOM 1006 N N . VAL A 1 134 ? 36.186 -7.796 -37.641 1.00 91.81 134 VAL A N 1
ATOM 1007 C CA . VAL A 1 134 ? 36.346 -7.860 -36.177 1.00 91.81 134 VAL A CA 1
ATOM 1008 C C . VAL A 1 134 ? 35.381 -6.901 -35.476 1.00 91.81 134 VAL A C 1
ATOM 1010 O O . VAL A 1 134 ? 34.716 -7.298 -34.524 1.00 91.81 134 VAL A O 1
ATOM 1013 N N . SER A 1 135 ? 35.248 -5.668 -35.971 1.00 90.38 135 SER A N 1
ATOM 1014 C CA . SER A 1 135 ? 34.302 -4.690 -35.420 1.00 90.38 135 SER A CA 1
ATOM 1015 C C . SER A 1 135 ? 32.846 -5.144 -35.568 1.00 90.38 135 SER A C 1
ATOM 1017 O O . SER A 1 135 ? 32.068 -5.000 -34.633 1.00 90.38 135 SER A O 1
ATOM 1019 N N . ASN A 1 136 ? 32.477 -5.754 -36.696 1.00 86.50 136 ASN A N 1
ATOM 1020 C CA . ASN A 1 136 ? 31.127 -6.274 -36.907 1.00 86.50 136 ASN A CA 1
ATOM 1021 C C . ASN A 1 136 ? 30.815 -7.431 -35.941 1.00 86.50 136 ASN A C 1
ATOM 1023 O O . ASN A 1 136 ? 29.766 -7.445 -35.308 1.00 86.50 136 ASN A O 1
ATOM 1027 N N . ALA A 1 137 ? 31.777 -8.334 -35.720 1.00 91.00 137 ALA A N 1
ATOM 1028 C CA . ALA A 1 137 ? 31.642 -9.388 -34.714 1.00 91.00 137 ALA A CA 1
ATOM 1029 C C . ALA A 1 137 ? 31.516 -8.834 -33.279 1.00 91.00 137 ALA A C 1
ATOM 1031 O O . ALA A 1 137 ? 30.785 -9.393 -32.462 1.00 91.00 137 ALA A O 1
ATOM 1032 N N . GLN A 1 138 ? 32.202 -7.734 -32.953 1.00 86.94 138 GLN A N 1
ATOM 1033 C CA . GLN A 1 138 ? 32.038 -7.049 -31.663 1.00 86.94 138 GLN A CA 1
ATOM 1034 C C . GLN A 1 138 ? 30.632 -6.452 -31.521 1.00 86.94 138 GLN A C 1
ATOM 1036 O O . GLN A 1 138 ? 29.969 -6.695 -30.514 1.00 86.94 138 GLN A O 1
ATOM 1041 N N . LEU A 1 139 ? 30.143 -5.758 -32.552 1.00 91.25 139 LEU A N 1
ATOM 1042 C CA . LEU A 1 139 ? 28.800 -5.174 -32.567 1.00 91.25 139 LEU A CA 1
ATOM 1043 C C . LEU A 1 139 ? 27.697 -6.236 -32.464 1.00 91.25 139 LEU A C 1
ATOM 1045 O O . LEU A 1 139 ? 26.698 -6.014 -31.783 1.00 91.25 139 LEU A O 1
ATOM 1049 N N . ASP A 1 140 ? 27.870 -7.402 -33.090 1.00 89.75 140 ASP A N 1
ATOM 1050 C CA . ASP A 1 140 ? 26.919 -8.511 -32.969 1.00 89.75 140 ASP A CA 1
ATOM 1051 C C . ASP A 1 140 ? 26.856 -9.067 -31.536 1.00 89.75 140 ASP A C 1
ATOM 1053 O O . ASP A 1 140 ? 25.764 -9.363 -31.038 1.00 89.75 140 ASP A O 1
ATOM 1057 N N . ASN A 1 141 ? 27.994 -9.140 -30.835 1.00 90.50 141 ASN A N 1
ATOM 1058 C CA . ASN A 1 141 ? 28.033 -9.523 -29.421 1.00 90.50 141 ASN A CA 1
ATOM 1059 C C . ASN A 1 141 ? 27.373 -8.467 -28.523 1.00 90.50 141 ASN A C 1
ATOM 1061 O O . ASN A 1 141 ? 26.550 -8.803 -27.670 1.00 90.50 141 ASN A O 1
ATOM 1065 N N . GLU A 1 142 ? 27.673 -7.185 -28.733 1.00 90.94 142 GLU A N 1
ATOM 1066 C CA . GLU A 1 142 ? 27.033 -6.086 -27.999 1.00 90.94 142 GLU A CA 1
ATOM 1067 C C . GLU A 1 142 ? 25.517 -6.068 -28.222 1.00 90.94 142 GLU A C 1
ATOM 1069 O O . GLU A 1 142 ? 24.743 -5.943 -27.273 1.00 90.94 142 GLU A O 1
ATOM 1074 N N . LYS A 1 143 ? 25.072 -6.286 -29.462 1.00 91.31 143 LYS A N 1
ATOM 1075 C CA . LYS A 1 143 ? 23.656 -6.418 -29.808 1.00 91.31 143 LYS A CA 1
ATOM 1076 C C . LYS A 1 143 ? 23.006 -7.599 -29.090 1.00 91.31 143 LYS A C 1
ATOM 1078 O O . LYS A 1 143 ? 21.913 -7.438 -28.551 1.00 91.31 143 LYS A O 1
ATOM 1083 N N . ALA A 1 144 ? 23.650 -8.767 -29.059 1.00 86.50 144 ALA A N 1
ATOM 1084 C CA . ALA A 1 144 ? 23.135 -9.935 -28.344 1.00 86.50 144 ALA A CA 1
ATOM 1085 C C . ALA A 1 144 ? 23.006 -9.672 -26.832 1.00 86.50 144 ALA A C 1
ATOM 1087 O O . ALA A 1 144 ? 21.975 -9.997 -26.236 1.00 86.50 144 ALA A O 1
ATOM 1088 N N . ASN A 1 145 ? 24.001 -9.010 -26.237 1.00 89.06 145 ASN A N 1
ATOM 1089 C CA . ASN A 1 145 ? 23.992 -8.617 -24.828 1.00 89.06 145 ASN A CA 1
ATOM 1090 C C . ASN A 1 145 ? 22.872 -7.618 -24.516 1.00 89.06 145 ASN A C 1
ATOM 1092 O O . ASN A 1 145 ? 22.143 -7.792 -23.541 1.00 89.06 145 ASN A O 1
ATOM 1096 N N . LEU A 1 146 ? 22.691 -6.597 -25.358 1.00 89.00 146 LEU A N 1
ATOM 1097 C CA . LEU A 1 146 ? 21.621 -5.612 -25.191 1.00 89.00 146 LEU A CA 1
ATOM 1098 C C . LEU A 1 146 ? 20.233 -6.242 -25.339 1.00 89.00 146 LEU A C 1
ATOM 1100 O O . LEU A 1 146 ? 19.336 -5.915 -24.567 1.00 89.00 146 LEU A O 1
ATOM 1104 N N . ILE A 1 147 ? 20.052 -7.177 -26.277 1.00 87.06 147 ILE A N 1
ATOM 1105 C CA . ILE A 1 147 ? 18.795 -7.930 -26.409 1.00 87.06 147 ILE A CA 1
ATOM 1106 C C . ILE A 1 147 ? 18.492 -8.683 -25.111 1.00 87.06 147 ILE A C 1
ATOM 1108 O O . ILE A 1 147 ? 17.377 -8.600 -24.605 1.00 87.06 147 ILE A O 1
ATOM 1112 N N . TYR A 1 148 ? 19.488 -9.361 -24.535 1.00 88.75 148 TYR A N 1
ATOM 1113 C CA . TYR A 1 148 ? 19.313 -10.072 -23.270 1.00 88.75 148 TYR A CA 1
ATOM 1114 C C . TYR A 1 148 ? 18.963 -9.136 -22.103 1.00 88.75 148 TYR A C 1
ATOM 1116 O O . TYR A 1 148 ? 18.070 -9.440 -21.309 1.00 88.75 148 TYR A O 1
ATOM 1124 N N . GLN A 1 149 ? 19.631 -7.984 -22.007 1.00 85.06 149 GLN A N 1
ATOM 1125 C CA . GLN A 1 149 ? 19.314 -6.987 -20.982 1.00 85.06 149 GLN A CA 1
ATOM 1126 C C . GLN A 1 149 ? 17.879 -6.478 -21.125 1.00 85.06 149 GLN A C 1
ATOM 1128 O O . GLN A 1 149 ? 17.157 -6.409 -20.135 1.00 85.06 149 GLN A O 1
ATOM 1133 N N . VAL A 1 150 ? 17.434 -6.181 -22.350 1.00 87.88 150 VAL A N 1
ATOM 1134 C CA . VAL A 1 150 ? 16.054 -5.755 -22.618 1.00 87.88 150 VAL A CA 1
ATOM 1135 C C . VAL A 1 150 ? 15.050 -6.842 -22.235 1.00 87.88 150 VAL A C 1
ATOM 1137 O O . VAL A 1 150 ? 14.042 -6.524 -21.611 1.00 87.88 150 VAL A O 1
ATOM 1140 N N . ASP A 1 151 ? 15.310 -8.105 -22.576 1.00 86.31 151 ASP A N 1
ATOM 1141 C CA . ASP A 1 151 ? 14.430 -9.222 -22.211 1.00 86.31 151 ASP A CA 1
ATOM 1142 C C . ASP A 1 151 ? 14.328 -9.370 -20.683 1.00 86.31 151 ASP A C 1
ATOM 1144 O O . ASP A 1 151 ? 13.229 -9.459 -20.141 1.00 86.31 151 ASP A O 1
ATOM 1148 N N . THR A 1 152 ? 15.460 -9.282 -19.978 1.00 86.44 152 THR A N 1
ATOM 1149 C CA . THR A 1 152 ? 15.508 -9.342 -18.507 1.00 86.44 152 THR A CA 1
ATOM 1150 C C . THR A 1 152 ? 14.766 -8.170 -17.863 1.00 86.44 152 THR A C 1
ATOM 1152 O O . THR A 1 152 ? 14.060 -8.347 -16.875 1.00 86.44 152 THR A O 1
ATOM 1155 N N . LEU A 1 153 ? 14.896 -6.963 -18.419 1.00 85.31 153 LEU A N 1
ATOM 1156 C CA . LEU A 1 153 ? 14.201 -5.784 -17.904 1.00 85.31 153 LEU A CA 1
ATOM 1157 C C . LEU A 1 153 ? 12.690 -5.853 -18.147 1.00 85.31 153 LEU A C 1
ATOM 1159 O O . LEU A 1 153 ? 11.931 -5.512 -17.247 1.00 85.31 153 LEU A O 1
ATOM 1163 N N . LYS A 1 154 ? 12.239 -6.327 -19.315 1.00 87.25 154 LYS A N 1
ATOM 1164 C CA . LYS A 1 154 ? 10.805 -6.555 -19.583 1.00 87.25 154 LYS A CA 1
ATOM 1165 C C . LYS A 1 154 ? 10.196 -7.510 -18.574 1.00 87.25 154 LYS A C 1
ATOM 1167 O O . LYS A 1 154 ? 9.118 -7.272 -18.052 1.00 87.25 154 LYS A O 1
ATOM 1172 N N . ASP A 1 155 ? 10.926 -8.568 -18.286 1.00 85.19 155 ASP A N 1
ATOM 1173 C CA . ASP A 1 155 ? 10.545 -9.569 -17.316 1.00 85.19 155 ASP A CA 1
ATOM 1174 C C . ASP A 1 155 ? 10.415 -9.010 -15.884 1.00 85.19 155 ASP A C 1
ATOM 1176 O O . ASP A 1 155 ? 9.473 -9.352 -15.173 1.00 85.19 155 ASP A O 1
ATOM 1180 N N . VAL A 1 156 ? 11.337 -8.132 -15.469 1.00 86.62 156 VAL A N 1
ATOM 1181 C CA . VAL A 1 156 ? 11.249 -7.418 -14.183 1.00 86.62 156 VAL A CA 1
ATOM 1182 C C . VAL A 1 156 ? 10.057 -6.460 -14.170 1.00 86.62 156 VAL A C 1
ATOM 1184 O O . VAL A 1 156 ? 9.363 -6.367 -13.161 1.00 86.62 156 VAL A O 1
ATOM 1187 N N . ILE A 1 157 ? 9.786 -5.771 -15.283 1.00 84.75 157 ILE A N 1
ATOM 1188 C CA . ILE A 1 157 ? 8.615 -4.892 -15.415 1.00 84.75 157 ILE A CA 1
ATOM 1189 C C . ILE A 1 157 ? 7.320 -5.698 -15.269 1.00 84.75 157 ILE A C 1
ATOM 1191 O O . ILE A 1 157 ? 6.466 -5.304 -14.482 1.00 84.75 157 ILE A O 1
ATOM 1195 N N . GLU A 1 158 ? 7.192 -6.841 -15.951 1.00 83.56 158 GLU A N 1
ATOM 1196 C CA . GLU A 1 158 ? 6.020 -7.720 -15.815 1.00 83.56 158 GLU A CA 1
ATOM 1197 C C . GLU A 1 158 ? 5.826 -8.179 -14.358 1.00 83.56 158 GLU A C 1
ATOM 1199 O O . GLU A 1 158 ? 4.711 -8.150 -13.839 1.00 83.56 158 GLU A O 1
ATOM 1204 N N . GLU A 1 159 ? 6.903 -8.540 -13.654 1.00 81.19 159 GLU A N 1
ATOM 1205 C CA . GLU A 1 159 ? 6.828 -8.917 -12.237 1.00 81.19 159 GLU A CA 1
ATOM 1206 C C . GLU A 1 159 ? 6.377 -7.746 -11.347 1.00 81.19 159 GLU A C 1
ATOM 1208 O O . GLU A 1 159 ? 5.534 -7.924 -10.464 1.00 81.19 159 GLU A O 1
ATOM 1213 N N . MET A 1 160 ? 6.879 -6.535 -11.603 1.00 82.56 160 MET A N 1
ATOM 1214 C CA . MET A 1 160 ? 6.455 -5.329 -10.887 1.00 82.56 160 MET A CA 1
ATOM 1215 C C . MET A 1 160 ? 4.984 -4.977 -11.155 1.00 82.56 160 MET A C 1
ATOM 1217 O O . MET A 1 160 ? 4.271 -4.596 -10.228 1.00 82.56 160 MET A O 1
ATOM 1221 N N . GLU A 1 161 ? 4.502 -5.114 -12.392 1.00 81.19 161 GLU A N 1
ATOM 1222 C CA . GLU A 1 161 ? 3.094 -4.888 -12.751 1.00 81.19 161 GLU A CA 1
ATOM 1223 C C . GLU A 1 161 ? 2.156 -5.872 -12.041 1.00 81.19 161 GLU A C 1
ATOM 1225 O O . GLU A 1 161 ? 1.084 -5.490 -11.550 1.00 81.19 161 GLU A O 1
ATOM 1230 N N . GLU A 1 162 ? 2.570 -7.133 -11.930 1.00 79.75 162 GLU A N 1
ATOM 1231 C CA . GLU A 1 162 ? 1.829 -8.151 -11.193 1.00 79.75 162 GLU A CA 1
ATOM 1232 C C . GLU A 1 162 ? 1.809 -7.853 -9.685 1.00 79.75 162 GLU A C 1
ATOM 1234 O O . GLU A 1 162 ? 0.736 -7.885 -9.078 1.00 79.75 162 GLU A O 1
ATOM 1239 N N . GLN A 1 163 ? 2.948 -7.476 -9.090 1.00 77.12 163 GLN A N 1
ATOM 1240 C CA . GLN A 1 163 ? 3.020 -7.051 -7.683 1.00 77.12 163 GLN A CA 1
ATOM 1241 C C . GLN A 1 163 ? 2.141 -5.824 -7.409 1.00 77.12 163 GLN A C 1
ATOM 1243 O O . GLN A 1 163 ? 1.420 -5.779 -6.410 1.00 77.12 163 GLN A O 1
ATOM 1248 N N . MET A 1 164 ? 2.146 -4.833 -8.308 1.00 79.25 164 MET A N 1
ATOM 1249 C CA . MET A 1 164 ? 1.257 -3.677 -8.196 1.00 79.25 164 MET A CA 1
ATOM 1250 C C . MET A 1 164 ? -0.210 -4.102 -8.238 1.00 79.25 164 MET A C 1
ATOM 1252 O O . MET A 1 164 ? -0.997 -3.648 -7.408 1.00 79.25 164 MET A O 1
ATOM 1256 N N . SER A 1 165 ? -0.591 -4.970 -9.175 1.00 78.31 165 SER A N 1
ATOM 1257 C CA . SER A 1 165 ? -1.971 -5.453 -9.305 1.00 78.31 165 SER A CA 1
ATOM 1258 C C . SER A 1 165 ? -2.439 -6.190 -8.045 1.00 78.31 165 SER A C 1
ATOM 1260 O O . SER A 1 165 ? -3.574 -6.011 -7.595 1.00 78.31 165 SER A O 1
ATOM 1262 N N . GLU A 1 166 ? -1.551 -6.969 -7.430 1.00 79.44 166 GLU A N 1
ATOM 1263 C CA . GLU A 1 166 ? -1.818 -7.683 -6.185 1.00 79.44 166 GLU A CA 1
ATOM 1264 C C . GLU A 1 166 ? -1.991 -6.740 -4.986 1.00 79.44 166 GLU A C 1
ATOM 1266 O O . GLU A 1 166 ? -2.980 -6.854 -4.259 1.00 79.44 166 GLU A O 1
ATOM 1271 N N . LEU A 1 167 ? -1.116 -5.739 -4.837 1.00 75.06 167 LEU A N 1
ATOM 1272 C CA . LEU A 1 167 ? -1.244 -4.708 -3.799 1.00 75.06 167 LEU A CA 1
ATOM 1273 C C . LEU A 1 167 ? -2.543 -3.902 -3.933 1.00 75.06 167 LEU A C 1
ATOM 1275 O O . LEU A 1 167 ? -3.196 -3.592 -2.930 1.00 75.06 167 LEU A O 1
ATOM 1279 N N . HIS A 1 168 ? -2.958 -3.578 -5.161 1.00 76.19 168 HIS A N 1
ATOM 1280 C CA . HIS A 1 168 ? -4.237 -2.906 -5.402 1.00 76.19 168 HIS A CA 1
ATOM 1281 C C . HIS A 1 168 ? -5.422 -3.788 -4.986 1.00 76.19 168 HIS A C 1
ATOM 1283 O O . HIS A 1 168 ? -6.360 -3.295 -4.351 1.00 76.19 168 HIS A O 1
ATOM 1289 N N . ARG A 1 169 ? -5.378 -5.094 -5.290 1.00 85.56 169 ARG A N 1
ATOM 1290 C CA . ARG A 1 169 ? -6.402 -6.056 -4.853 1.00 85.56 169 ARG A CA 1
ATOM 1291 C C . ARG A 1 169 ? -6.467 -6.141 -3.328 1.00 85.56 169 ARG A C 1
ATOM 1293 O O . ARG A 1 169 ? -7.557 -5.997 -2.772 1.00 85.56 169 ARG A O 1
ATOM 1300 N N . GLU A 1 170 ? -5.329 -6.318 -2.656 1.00 78.56 170 GLU A N 1
ATOM 1301 C CA . GLU A 1 170 ? -5.266 -6.413 -1.192 1.00 78.56 170 GLU A CA 1
ATOM 1302 C C . GLU A 1 170 ? -5.794 -5.135 -0.528 1.00 78.56 170 GLU A C 1
ATOM 1304 O O . GLU A 1 170 ? -6.615 -5.196 0.388 1.00 78.56 170 GLU A O 1
ATOM 1309 N N . THR A 1 171 ? -5.413 -3.964 -1.042 1.00 72.56 171 THR A N 1
ATOM 1310 C CA . THR A 1 171 ? -5.924 -2.675 -0.551 1.00 72.56 171 THR A CA 1
ATOM 1311 C C . THR A 1 171 ? -7.448 -2.590 -0.691 1.00 72.56 171 THR A C 1
ATOM 1313 O O . THR A 1 171 ? -8.140 -2.143 0.228 1.00 72.56 171 THR A O 1
ATOM 1316 N N . GLY A 1 172 ? -7.999 -3.074 -1.810 1.00 77.62 172 GLY A N 1
ATOM 1317 C CA . GLY A 1 172 ? -9.444 -3.164 -2.023 1.00 77.62 172 GLY A CA 1
ATOM 1318 C C . GLY A 1 172 ? -10.149 -4.106 -1.038 1.00 77.62 172 GLY A C 1
ATOM 1319 O O . GLY A 1 172 ? -11.239 -3.795 -0.557 1.00 77.62 172 GLY A O 1
ATOM 1320 N N . GLU A 1 173 ? -9.536 -5.238 -0.695 1.00 83.38 173 GLU A N 1
ATOM 1321 C CA . GLU A 1 173 ? -10.056 -6.177 0.309 1.00 83.38 173 GLU A CA 1
ATOM 1322 C C . GLU A 1 173 ? -10.016 -5.589 1.722 1.00 83.38 173 GLU A C 1
ATOM 1324 O O . GLU A 1 173 ? -11.029 -5.622 2.425 1.00 83.38 173 GLU A O 1
ATOM 1329 N N . LYS A 1 174 ? -8.896 -4.967 2.116 1.00 82.88 174 LYS A N 1
ATOM 1330 C CA . LYS A 1 174 ? -8.761 -4.267 3.404 1.00 82.88 174 LYS A CA 1
ATOM 1331 C C . LYS A 1 174 ? -9.767 -3.126 3.535 1.00 82.88 174 LYS A C 1
ATOM 1333 O O . LYS A 1 174 ? -10.357 -2.955 4.598 1.00 82.88 174 LYS A O 1
ATOM 1338 N N . SER A 1 175 ? -10.014 -2.381 2.457 1.00 84.88 175 SER A N 1
ATOM 1339 C CA . SER A 1 175 ? -11.038 -1.333 2.426 1.00 84.88 175 SER A CA 1
ATOM 1340 C C . SER A 1 175 ? -12.447 -1.901 2.649 1.00 84.88 175 SER A C 1
ATOM 1342 O O . SER A 1 175 ? -13.193 -1.378 3.476 1.00 84.88 175 SER A O 1
ATOM 1344 N N . LYS A 1 176 ? -12.803 -3.013 1.991 1.00 90.50 176 LYS A N 1
ATOM 1345 C CA . LYS A 1 176 ? -14.095 -3.691 2.213 1.00 90.50 176 LYS A CA 1
ATOM 1346 C C . LYS A 1 176 ? -14.241 -4.210 3.645 1.00 90.50 176 LYS A C 1
ATOM 1348 O O . LYS A 1 176 ? -15.325 -4.114 4.216 1.00 90.50 176 LYS A O 1
ATOM 1353 N N . GLU A 1 177 ? -13.176 -4.761 4.221 1.00 88.31 177 GLU A N 1
ATOM 1354 C CA . GLU A 1 177 ? -13.171 -5.235 5.608 1.00 88.31 177 GLU A CA 1
ATOM 1355 C C . GLU A 1 177 ? -13.330 -4.080 6.606 1.00 88.31 177 GLU A C 1
ATOM 1357 O O . GLU A 1 177 ? -14.136 -4.168 7.531 1.00 88.31 177 GLU A O 1
ATOM 1362 N N . LEU A 1 178 ? -12.658 -2.951 6.366 1.00 84.38 178 LEU A N 1
ATOM 1363 C CA . LEU A 1 178 ? -12.830 -1.736 7.160 1.00 84.38 178 LEU A CA 1
ATOM 1364 C C . LEU A 1 178 ? -14.292 -1.265 7.167 1.00 84.38 178 LEU A C 1
ATOM 1366 O O . LEU A 1 178 ? -14.824 -0.929 8.224 1.00 84.38 178 LEU A O 1
ATOM 1370 N N . GLU A 1 179 ? -14.964 -1.263 6.014 1.00 92.06 179 GLU A N 1
ATOM 1371 C CA . GLU A 1 179 ? -16.379 -0.876 5.937 1.00 92.06 179 GLU A CA 1
ATOM 1372 C C . GLU A 1 179 ? -17.302 -1.864 6.671 1.00 92.06 179 GLU A C 1
ATOM 1374 O O . GLU A 1 179 ? -18.234 -1.447 7.365 1.00 92.06 179 GLU A O 1
ATOM 1379 N N . ARG A 1 180 ? -17.012 -3.173 6.621 1.00 92.88 180 ARG A N 1
ATOM 1380 C CA . ARG A 1 180 ? -17.731 -4.174 7.433 1.00 92.88 180 ARG A CA 1
ATOM 1381 C C . ARG A 1 180 ? -17.556 -3.936 8.932 1.00 92.88 180 ARG A C 1
ATOM 1383 O O . ARG A 1 180 ? -18.529 -4.014 9.690 1.00 92.88 180 ARG A O 1
ATOM 1390 N N . GLN A 1 181 ? -16.339 -3.619 9.364 1.00 89.56 181 GLN A N 1
ATOM 1391 C CA . GLN A 1 181 ? -16.052 -3.315 10.764 1.00 89.56 181 GLN A CA 1
ATOM 1392 C C . GLN A 1 181 ? -16.739 -2.026 11.214 1.00 89.56 181 GLN A C 1
ATOM 1394 O O . GLN A 1 181 ? -17.380 -2.025 12.264 1.00 89.56 181 GLN A O 1
ATOM 1399 N N . LYS A 1 182 ? -16.711 -0.961 10.403 1.00 92.31 182 LYS A N 1
ATOM 1400 C CA . LYS A 1 182 ? -17.461 0.278 10.675 1.00 92.31 182 LYS A CA 1
ATOM 1401 C C . LYS A 1 182 ? -18.952 0.013 10.852 1.00 92.31 182 LYS A C 1
ATOM 1403 O O . LYS A 1 182 ? -19.543 0.502 11.814 1.00 92.31 182 LYS A O 1
ATOM 1408 N N . HIS A 1 183 ? -19.552 -0.789 9.970 1.00 94.62 183 HIS A N 1
ATOM 1409 C CA . HIS A 1 183 ? -20.959 -1.161 10.096 1.00 94.62 183 HIS A CA 1
ATOM 1410 C C . HIS A 1 183 ? -21.233 -1.902 11.414 1.00 94.62 183 HIS A C 1
ATOM 1412 O O . HIS A 1 183 ? -22.165 -1.561 12.138 1.00 94.62 183 HIS A O 1
ATOM 1418 N N . THR A 1 184 ? -20.376 -2.859 11.775 1.00 95.00 184 THR A N 1
ATOM 1419 C CA . THR A 1 184 ? -20.493 -3.610 13.035 1.00 95.00 184 THR A CA 1
ATOM 1420 C C . THR A 1 184 ? -20.367 -2.696 14.257 1.00 95.00 184 THR A C 1
ATOM 1422 O O . THR A 1 184 ? -21.189 -2.775 15.170 1.00 95.00 184 THR A O 1
ATOM 1425 N N . CYS A 1 185 ? -19.393 -1.783 14.262 1.00 91.19 185 CYS A N 1
ATOM 1426 C CA . CYS A 1 185 ? -19.232 -0.779 15.313 1.00 91.19 185 CYS A CA 1
ATOM 1427 C C . CYS A 1 185 ? -20.469 0.115 15.441 1.00 91.19 185 CYS A C 1
ATOM 1429 O O . CYS A 1 185 ? -20.921 0.355 16.556 1.00 91.19 185 CYS A O 1
ATOM 1431 N N . SER A 1 186 ? -21.056 0.554 14.324 1.00 96.38 186 SER A N 1
ATOM 1432 C CA . SER A 1 186 ? -22.287 1.353 14.327 1.00 96.38 186 SER A CA 1
ATOM 1433 C C . SER A 1 186 ? -23.465 0.594 14.953 1.00 96.38 186 SER A C 1
ATOM 1435 O O . SER A 1 186 ? -24.169 1.136 15.804 1.00 96.38 186 SER A O 1
ATOM 1437 N N . VAL A 1 187 ? -23.634 -0.690 14.617 1.00 97.62 187 VAL A N 1
ATOM 1438 C CA . VAL A 1 187 ? -24.668 -1.545 15.228 1.00 97.62 187 VAL A CA 1
ATOM 1439 C C . VAL A 1 187 ? -24.444 -1.704 16.735 1.00 97.62 187 VAL A C 1
ATOM 1441 O O . VAL A 1 187 ? -25.395 -1.637 17.513 1.00 97.62 187 VAL A O 1
ATOM 1444 N N . LEU A 1 188 ? -23.199 -1.913 17.169 1.00 96.56 188 LEU A N 1
ATOM 1445 C CA . LEU A 1 188 ? -22.873 -2.037 18.591 1.00 96.56 188 LEU A CA 1
ATOM 1446 C C . LEU A 1 188 ? -23.075 -0.722 19.351 1.00 96.56 188 LEU A C 1
ATOM 1448 O O . LEU A 1 188 ? -23.569 -0.753 20.475 1.00 96.56 188 LEU A O 1
ATOM 1452 N N . GLN A 1 189 ? -22.758 0.421 18.740 1.00 95.62 189 GLN A N 1
ATOM 1453 C CA . GLN A 1 189 ? -23.036 1.742 19.309 1.00 95.62 189 GLN A CA 1
ATOM 1454 C C . GLN A 1 189 ? -24.535 1.958 19.526 1.00 95.62 189 GLN A C 1
ATOM 1456 O O . GLN A 1 189 ? -24.925 2.396 20.604 1.00 95.62 189 GLN A O 1
ATOM 1461 N N . HIS A 1 190 ? -25.373 1.587 18.552 1.00 97.56 190 HIS A N 1
ATOM 1462 C CA . HIS A 1 190 ? -26.827 1.683 18.702 1.00 97.56 190 HIS A CA 1
ATOM 1463 C C . HIS A 1 190 ? -27.334 0.831 19.873 1.00 97.56 190 HIS A C 1
ATOM 1465 O O . HIS A 1 190 ? -28.05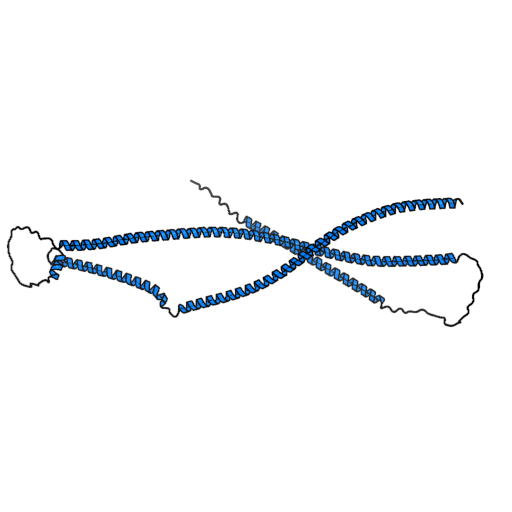9 1.326 20.730 1.00 97.56 190 HIS A O 1
ATOM 1471 N N . LYS A 1 191 ? -26.889 -0.430 19.970 1.00 97.38 191 LYS A N 1
ATOM 1472 C CA . LYS A 1 191 ? -27.250 -1.323 21.089 1.00 97.38 191 LYS A CA 1
ATOM 1473 C C . LYS A 1 191 ? -26.793 -0.787 22.443 1.00 97.38 191 LYS A C 1
ATOM 1475 O O . LYS A 1 191 ? -27.480 -0.952 23.446 1.00 97.38 191 LYS A O 1
ATOM 1480 N N . LEU A 1 192 ? -25.612 -0.178 22.487 1.00 96.50 192 LEU A N 1
ATOM 1481 C CA . LEU A 1 192 ? -25.086 0.428 23.703 1.00 96.50 192 LEU A CA 1
ATOM 1482 C C . LEU A 1 192 ? -25.956 1.611 24.142 1.00 96.50 192 LEU A C 1
ATOM 1484 O O . LEU A 1 192 ? -26.231 1.738 25.333 1.00 96.50 192 LEU A O 1
ATOM 1488 N N . GLU A 1 193 ? -26.422 2.435 23.205 1.00 97.88 193 GLU A N 1
ATOM 1489 C CA . GLU A 1 193 ? -27.312 3.557 23.513 1.00 97.88 193 GLU A CA 1
ATOM 1490 C C . GLU A 1 193 ? -28.702 3.084 23.968 1.00 97.88 193 GLU A C 1
ATOM 1492 O O . GLU A 1 193 ? -29.222 3.592 24.959 1.00 97.88 193 GLU A O 1
ATOM 1497 N N . GLU A 1 194 ? -29.255 2.042 23.337 1.00 97.88 194 GLU A N 1
ATOM 1498 C CA . GLU A 1 194 ? -30.497 1.390 23.785 1.00 97.88 194 GLU A CA 1
ATOM 1499 C C . GLU A 1 194 ? -30.384 0.871 25.226 1.00 97.88 194 GLU A C 1
ATOM 1501 O O . GLU A 1 194 ? -31.263 1.112 26.053 1.00 97.88 194 GLU A O 1
ATOM 1506 N N . MET A 1 195 ? -29.289 0.177 25.559 1.00 97.06 195 MET A N 1
ATOM 1507 C CA . MET A 1 195 ? -29.085 -0.330 26.919 1.00 97.06 195 MET A CA 1
ATOM 1508 C C . MET A 1 195 ? -28.871 0.794 27.935 1.00 97.06 195 MET A C 1
ATOM 1510 O O . MET A 1 195 ? -29.356 0.686 29.060 1.00 97.06 195 MET A O 1
ATOM 1514 N N . LYS A 1 196 ? -28.177 1.876 27.560 1.00 98.00 196 LYS A N 1
ATOM 1515 C CA . LYS A 1 196 ? -28.034 3.064 28.415 1.00 98.00 196 LYS A CA 1
ATOM 1516 C C . LYS A 1 196 ? -29.380 3.708 28.717 1.00 98.00 196 LYS A C 1
ATOM 1518 O O . LYS A 1 196 ? -29.634 4.037 29.869 1.00 98.00 196 LYS A O 1
ATOM 1523 N N . GLU A 1 197 ? -30.237 3.859 27.713 1.00 97.75 197 GLU A N 1
ATOM 1524 C CA . GLU A 1 197 ? -31.592 4.377 27.902 1.00 97.75 197 GLU A CA 1
ATOM 1525 C C . GLU A 1 197 ? -32.410 3.46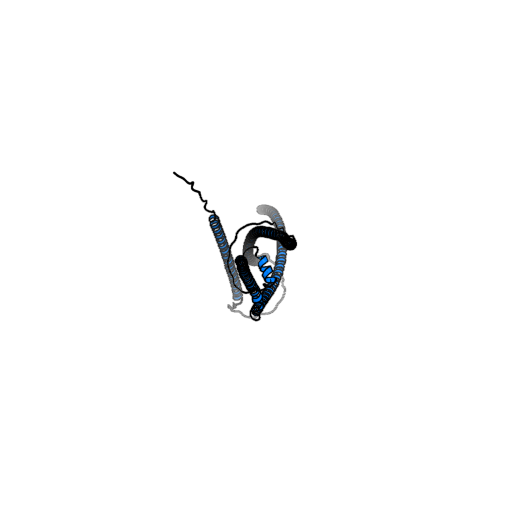7 28.830 1.00 97.75 197 GLU A C 1
ATOM 1527 O O . GLU A 1 197 ? -33.042 3.945 29.768 1.00 97.75 197 GLU A O 1
ATOM 1532 N N . GLY A 1 198 ? -32.305 2.146 28.662 1.00 97.50 198 GLY A N 1
ATOM 1533 C CA . GLY A 1 198 ? -32.934 1.187 29.573 1.00 97.50 198 GLY A CA 1
ATOM 1534 C C . GLY A 1 198 ? -32.392 1.230 31.010 1.00 97.50 198 GLY A C 1
ATOM 1535 O O . GLY A 1 198 ? -33.108 0.882 31.947 1.00 97.50 198 GLY A O 1
ATOM 1536 N N . ILE A 1 199 ? -31.139 1.643 31.223 1.00 98.12 199 ILE A N 1
ATOM 1537 C CA . ILE A 1 199 ? -30.606 1.918 32.567 1.00 98.12 199 ILE A CA 1
ATOM 1538 C C . ILE A 1 199 ? -31.228 3.205 33.121 1.00 98.12 199 ILE A C 1
ATOM 1540 O O . ILE A 1 199 ? -31.796 3.153 34.206 1.00 98.12 199 ILE A O 1
ATOM 1544 N N . ARG A 1 200 ? -31.221 4.304 32.351 1.00 98.00 200 ARG A N 1
ATOM 1545 C CA . ARG A 1 200 ? -31.810 5.593 32.764 1.00 98.00 200 ARG A CA 1
ATOM 1546 C C . ARG A 1 200 ? -33.264 5.449 33.214 1.00 98.00 200 ARG A C 1
ATOM 1548 O O . ARG A 1 200 ? -33.617 5.901 34.294 1.00 98.00 200 ARG A O 1
ATOM 1555 N N . GLN A 1 201 ? -34.079 4.741 32.433 1.00 98.19 201 GLN A N 1
ATOM 1556 C CA . GLN A 1 201 ? -35.487 4.500 32.766 1.00 98.19 201 GLN A CA 1
ATOM 1557 C C . GLN A 1 201 ? -35.666 3.702 34.064 1.00 98.19 201 GLN A C 1
ATOM 1559 O O . GLN A 1 201 ? -36.624 3.924 34.803 1.00 98.19 201 GLN A O 1
ATOM 1564 N N . ARG A 1 202 ? -34.759 2.758 34.359 1.00 97.88 202 ARG A N 1
ATOM 1565 C CA . ARG A 1 202 ? -34.792 2.014 35.627 1.00 97.88 202 ARG A CA 1
ATOM 1566 C C . ARG A 1 202 ? -34.407 2.900 36.803 1.00 97.88 202 ARG A C 1
ATOM 1568 O O . ARG A 1 202 ? -35.076 2.816 37.826 1.00 97.88 202 ARG A O 1
ATOM 1575 N N . ASP A 1 203 ? -33.384 3.733 36.650 1.00 98.12 203 ASP A N 1
ATOM 1576 C CA . ASP A 1 203 ? -32.944 4.653 37.702 1.00 98.12 203 ASP A CA 1
ATOM 1577 C C . ASP A 1 203 ? -34.047 5.675 38.030 1.00 98.12 203 ASP A C 1
ATOM 1579 O O . ASP A 1 203 ? -34.382 5.859 39.198 1.00 98.12 203 ASP A O 1
ATOM 1583 N N . GLU A 1 204 ? -34.720 6.236 37.017 1.00 98.00 204 GLU A N 1
ATOM 1584 C CA . GLU A 1 204 ? -35.889 7.111 37.211 1.00 98.00 204 GLU A CA 1
ATOM 1585 C C . GLU A 1 204 ? -37.025 6.414 37.977 1.00 98.00 204 GLU A C 1
ATOM 1587 O O . GLU A 1 204 ? -37.648 7.005 38.864 1.00 98.00 204 GLU A O 1
ATOM 1592 N N . LEU A 1 205 ? -37.293 5.141 37.661 1.00 98.19 205 LEU A N 1
ATOM 1593 C CA . LEU A 1 205 ? -38.312 4.356 38.356 1.00 98.19 205 LEU A CA 1
ATOM 1594 C C . LEU A 1 205 ? -37.930 4.104 39.822 1.00 98.19 205 LEU A C 1
ATOM 1596 O O . LEU A 1 205 ? -38.795 4.161 40.696 1.00 98.19 205 LEU A O 1
ATOM 1600 N N . ILE A 1 206 ? -36.649 3.835 40.094 1.00 98.00 206 ILE A N 1
ATOM 1601 C CA . ILE A 1 206 ? -36.126 3.656 41.454 1.00 98.00 206 ILE A CA 1
ATOM 1602 C C . ILE A 1 206 ? -36.316 4.945 42.253 1.00 98.00 206 ILE A C 1
ATOM 1604 O O . ILE A 1 206 ? -36.929 4.897 43.319 1.00 98.00 206 ILE A O 1
ATOM 1608 N N . GLU A 1 207 ? -35.906 6.098 41.721 1.00 97.62 207 GLU A N 1
ATOM 1609 C CA . GLU A 1 207 ? -36.089 7.370 42.427 1.00 97.62 207 GLU A CA 1
ATOM 1610 C C . GLU A 1 207 ? -37.574 7.694 42.675 1.00 97.62 207 GLU A C 1
ATOM 1612 O O . GLU A 1 207 ? -37.938 8.280 43.696 1.00 97.62 207 GLU A O 1
ATOM 1617 N N . ALA A 1 208 ? -38.470 7.356 41.741 1.00 97.56 208 ALA A N 1
ATOM 1618 C CA . ALA A 1 208 ? -39.907 7.550 41.930 1.00 97.56 208 ALA A CA 1
ATOM 1619 C C . ALA A 1 208 ? -40.456 6.681 43.077 1.00 97.56 208 ALA A C 1
ATOM 1621 O O . ALA A 1 208 ? -41.256 7.159 43.885 1.00 97.56 208 ALA A O 1
ATOM 1622 N N . LEU A 1 209 ? -40.002 5.427 43.172 1.00 97.00 209 LEU A N 1
ATOM 1623 C CA . LEU A 1 209 ? -40.359 4.518 44.264 1.00 97.00 209 LEU A CA 1
ATOM 1624 C C . LEU A 1 209 ? -39.799 4.992 45.611 1.00 97.00 209 LEU A C 1
ATOM 1626 O O . LEU A 1 209 ? -40.489 4.879 46.624 1.00 97.00 209 LEU A O 1
ATOM 1630 N N . GLU A 1 210 ? -38.591 5.554 45.636 1.00 96.88 210 GLU A N 1
ATOM 1631 C CA . GLU A 1 210 ? -37.999 6.142 46.843 1.00 96.88 210 GLU A CA 1
ATOM 1632 C C . GLU A 1 210 ? -38.818 7.335 47.347 1.00 96.88 210 GLU A C 1
ATOM 1634 O O . GLU A 1 210 ? -39.228 7.340 48.508 1.00 96.88 210 GLU A O 1
ATOM 1639 N N . ARG A 1 211 ? -39.191 8.272 46.463 1.00 97.06 211 ARG A N 1
ATOM 1640 C CA . ARG A 1 211 ? -40.088 9.393 46.814 1.00 97.06 211 ARG A CA 1
ATOM 1641 C C . ARG A 1 211 ? -41.449 8.911 47.319 1.00 97.06 211 ARG A C 1
ATOM 1643 O O . ARG A 1 211 ? -42.012 9.470 48.258 1.00 97.06 211 ARG A O 1
ATOM 1650 N N . GLN A 1 212 ? -41.997 7.861 46.705 1.00 97.00 212 GLN A N 1
ATOM 1651 C CA . GLN A 1 212 ? -43.258 7.272 47.152 1.00 97.00 212 GLN A CA 1
ATOM 1652 C C . GLN A 1 212 ? -43.127 6.662 48.555 1.00 97.00 212 GLN A C 1
ATOM 1654 O O . GLN A 1 212 ? -44.033 6.805 49.378 1.00 97.00 212 GLN A O 1
ATOM 1659 N N . LYS A 1 213 ? -42.006 5.993 48.839 1.00 97.12 213 LYS A N 1
ATOM 1660 C CA . LYS A 1 213 ? -41.714 5.433 50.159 1.00 97.12 213 LYS A CA 1
ATOM 1661 C C . LYS A 1 213 ? -41.613 6.535 51.216 1.00 97.12 213 LYS A C 1
ATOM 1663 O O . LYS A 1 213 ? -42.253 6.404 52.254 1.00 97.12 213 LYS A O 1
ATOM 1668 N N . GLU A 1 214 ? -40.896 7.622 50.932 1.00 96.69 214 GLU A N 1
ATOM 1669 C CA . GLU A 1 214 ? -40.801 8.788 51.824 1.00 96.69 214 GLU A CA 1
ATOM 1670 C C . GLU A 1 214 ? -42.186 9.356 52.161 1.00 96.69 214 GLU A C 1
ATOM 1672 O O . GLU A 1 214 ? -42.505 9.569 53.329 1.00 96.69 214 GLU A O 1
ATOM 1677 N N . TYR A 1 215 ? -43.053 9.510 51.154 1.00 96.50 215 TYR A N 1
ATOM 1678 C CA . TYR A 1 215 ? -44.433 9.956 51.359 1.00 96.50 215 TYR A CA 1
ATOM 1679 C C . TYR A 1 215 ? -45.233 9.011 52.273 1.00 96.50 215 TYR A C 1
ATOM 1681 O O . TYR A 1 215 ? -45.930 9.460 53.186 1.00 96.50 215 TYR A O 1
ATOM 1689 N N . PHE A 1 216 ? -45.127 7.694 52.063 1.00 96.31 216 PHE A N 1
ATOM 1690 C CA . PHE A 1 216 ? -45.785 6.712 52.929 1.00 96.31 216 PHE A CA 1
ATOM 1691 C C . PHE A 1 216 ? -45.237 6.714 54.356 1.00 96.31 216 PHE A C 1
ATOM 1693 O O . PHE A 1 216 ? -46.003 6.483 55.294 1.00 96.31 216 PHE A O 1
ATOM 1700 N N . ASP A 1 217 ? -43.939 6.946 54.530 1.00 96.38 217 ASP A N 1
ATOM 1701 C CA . ASP A 1 217 ? -43.316 7.036 55.846 1.00 96.38 217 ASP A CA 1
ATOM 1702 C C . ASP A 1 217 ? -43.787 8.307 56.587 1.00 96.38 217 ASP A C 1
ATOM 1704 O O . ASP A 1 217 ? -44.117 8.212 57.768 1.00 96.38 217 ASP A O 1
ATOM 1708 N N . CYS A 1 218 ? -43.979 9.448 55.904 1.00 96.75 218 CYS A N 1
ATOM 1709 C CA . CYS A 1 218 ? -44.619 10.640 56.490 1.00 96.75 218 CYS A CA 1
ATOM 1710 C C . CYS A 1 218 ? -46.040 10.356 57.003 1.00 96.75 218 CYS A C 1
ATOM 1712 O O . CYS A 1 218 ? -46.338 10.634 58.162 1.00 96.75 218 CYS A O 1
ATOM 1714 N N . ILE A 1 219 ? -46.900 9.741 56.179 1.00 96.25 219 ILE A N 1
ATOM 1715 C CA . ILE A 1 219 ? -48.271 9.376 56.592 1.00 96.25 219 ILE A CA 1
ATOM 1716 C C . ILE A 1 219 ? -48.246 8.412 57.780 1.00 96.25 219 ILE A C 1
ATOM 1718 O O . ILE A 1 219 ? -49.082 8.489 58.681 1.00 96.25 219 ILE A O 1
ATOM 1722 N N . ARG A 1 220 ? -47.310 7.456 57.769 1.00 96.38 220 ARG A N 1
ATOM 1723 C CA . ARG A 1 220 ? -47.162 6.487 58.855 1.00 96.38 220 ARG A CA 1
ATOM 1724 C C . ARG A 1 220 ? -46.828 7.188 60.168 1.00 96.38 220 ARG A C 1
ATOM 1726 O O . ARG A 1 220 ? -47.467 6.867 61.165 1.00 96.38 220 ARG A O 1
ATOM 1733 N N . ASN A 1 221 ? -45.893 8.135 60.136 1.00 95.94 221 ASN A N 1
ATOM 1734 C CA . ASN A 1 221 ? -45.496 8.919 61.301 1.00 95.94 221 ASN A CA 1
ATOM 1735 C C . ASN A 1 221 ? -46.670 9.749 61.835 1.00 95.94 221 ASN A C 1
ATOM 1737 O O . ASN A 1 221 ? -46.997 9.613 63.007 1.00 95.94 221 ASN A O 1
ATOM 1741 N N . GLU A 1 222 ? -47.379 10.501 60.982 1.00 96.12 222 GLU A N 1
ATOM 1742 C CA . GLU A 1 222 ? -48.565 11.276 61.396 1.00 96.12 222 GLU A CA 1
ATOM 1743 C C . GLU A 1 222 ? -49.646 10.385 62.028 1.00 96.12 222 GLU A C 1
ATOM 1745 O O . GLU A 1 222 ? -50.241 10.721 63.050 1.00 96.12 222 GLU A O 1
ATOM 1750 N N . ARG A 1 223 ? -49.907 9.212 61.438 1.00 95.88 223 ARG A N 1
ATOM 1751 C CA . ARG A 1 223 ? -50.857 8.243 61.997 1.00 95.88 223 ARG A CA 1
ATOM 1752 C C . ARG A 1 223 ? -50.416 7.761 63.379 1.00 95.88 223 ARG A C 1
ATOM 1754 O O . ARG A 1 223 ? -51.270 7.582 64.246 1.00 95.88 223 ARG A O 1
ATOM 1761 N N . ASP A 1 224 ? -49.130 7.476 63.552 1.00 95.31 224 ASP A N 1
ATOM 1762 C CA . ASP A 1 224 ? -48.589 6.978 64.815 1.00 95.31 224 ASP A CA 1
ATOM 1763 C C . ASP A 1 224 ? -48.630 8.075 65.894 1.00 95.31 224 ASP A C 1
ATOM 1765 O O . ASP A 1 224 ? -49.128 7.811 66.986 1.00 95.31 224 ASP A O 1
ATOM 1769 N N . GLU A 1 225 ? -48.291 9.321 65.551 1.00 95.88 225 GLU A N 1
ATOM 1770 C CA . GLU A 1 225 ? -48.451 10.495 66.425 1.00 95.88 225 GLU A CA 1
ATOM 1771 C C . GLU A 1 225 ? -49.912 10.694 66.863 1.00 95.88 225 GLU A C 1
ATOM 1773 O O . GLU A 1 225 ? -50.206 10.766 68.057 1.00 95.88 225 GLU A O 1
ATOM 1778 N N . LEU A 1 226 ? -50.863 10.689 65.920 1.00 95.31 226 LEU A N 1
ATOM 1779 C CA . LEU A 1 226 ? -52.295 10.798 66.232 1.00 95.31 226 LEU A CA 1
ATOM 1780 C C . LEU A 1 226 ? -52.791 9.645 67.117 1.00 95.31 226 LEU A C 1
ATOM 1782 O O . LEU A 1 226 ? -53.710 9.813 67.923 1.00 95.31 226 LEU A O 1
ATOM 1786 N N . ARG A 1 227 ? -52.216 8.448 66.961 1.00 95.19 227 ARG A N 1
ATOM 1787 C CA . ARG A 1 227 ? -52.564 7.283 67.778 1.00 95.19 227 ARG A CA 1
ATOM 1788 C C . ARG A 1 227 ? -52.094 7.456 69.220 1.00 95.19 227 ARG A C 1
ATOM 1790 O O . ARG A 1 227 ? -52.848 7.094 70.128 1.00 95.19 227 ARG A O 1
ATOM 1797 N N . ASP A 1 228 ? -50.907 8.018 69.412 1.00 94.31 228 ASP A N 1
ATOM 1798 C CA . ASP A 1 228 ? -50.357 8.339 70.727 1.00 94.31 228 ASP A CA 1
ATOM 1799 C C . ASP A 1 228 ? -51.172 9.457 71.404 1.00 94.31 228 ASP A C 1
ATOM 1801 O O . ASP A 1 228 ? -51.605 9.300 72.549 1.00 94.31 228 ASP A O 1
ATOM 1805 N N . GLU A 1 229 ? -51.529 10.523 70.677 1.00 94.38 229 GLU A N 1
ATOM 1806 C CA . GLU A 1 229 ? -52.404 11.593 71.188 1.00 94.38 229 GLU A CA 1
ATOM 1807 C C . GLU A 1 229 ? -53.788 11.077 71.621 1.00 94.38 229 GLU A C 1
ATOM 1809 O O . GLU A 1 229 ? -54.323 11.461 72.670 1.00 94.38 229 GLU A O 1
ATOM 1814 N N . LEU A 1 230 ? -54.387 10.175 70.834 1.00 90.19 230 LEU A N 1
ATOM 1815 C CA . LEU A 1 230 ? -55.658 9.535 71.179 1.00 90.19 230 LEU A CA 1
ATOM 1816 C C . LEU A 1 230 ? -55.545 8.664 72.435 1.00 90.19 230 LEU A C 1
ATOM 1818 O O . LEU A 1 230 ? -56.487 8.624 73.235 1.00 90.19 230 LEU A O 1
ATOM 1822 N N . ALA A 1 231 ? -54.422 7.966 72.622 1.00 91.12 231 ALA A N 1
ATOM 1823 C CA . ALA A 1 231 ? -54.170 7.183 73.827 1.00 91.12 231 ALA A CA 1
ATOM 1824 C C . ALA A 1 231 ? -54.083 8.087 75.068 1.00 91.12 231 ALA A C 1
ATOM 1826 O O . ALA A 1 231 ? -54.731 7.796 76.080 1.00 91.12 231 ALA A O 1
ATOM 1827 N N . ASP A 1 232 ? -53.395 9.223 74.961 1.00 90.94 232 ASP A N 1
ATOM 1828 C CA . ASP A 1 232 ? -53.297 10.224 76.026 1.00 90.94 232 ASP A CA 1
ATOM 1829 C C . ASP A 1 232 ? -54.659 10.828 76.393 1.00 90.94 232 ASP A C 1
ATOM 1831 O O . ASP A 1 232 ? -55.006 10.943 77.574 1.00 90.94 232 ASP A O 1
ATOM 1835 N N . LEU A 1 233 ? -55.468 11.202 75.396 1.00 87.69 233 LEU A N 1
ATOM 1836 C CA . LEU A 1 233 ? -56.820 11.730 75.614 1.00 87.69 233 LEU A CA 1
ATOM 1837 C C . LEU A 1 233 ? -57.737 10.695 76.273 1.00 87.69 233 LEU A C 1
ATOM 1839 O O . LEU A 1 233 ? -58.481 11.027 77.201 1.00 87.69 233 LEU A O 1
ATOM 1843 N N . LYS A 1 234 ? -57.657 9.431 75.845 1.00 86.19 234 LYS A N 1
ATOM 1844 C CA . LYS A 1 234 ? -58.414 8.331 76.450 1.00 86.19 234 LYS A CA 1
ATOM 1845 C C . LYS A 1 234 ? -57.990 8.091 77.903 1.00 86.19 234 LYS A C 1
ATOM 1847 O O . LYS A 1 234 ? -58.858 7.919 78.760 1.00 86.19 234 LYS A O 1
ATOM 1852 N N . GLY A 1 235 ? -56.690 8.162 78.198 1.00 81.38 235 GLY A N 1
ATOM 1853 C CA . GLY A 1 235 ? -56.165 8.105 79.565 1.00 81.38 235 GLY A CA 1
ATOM 1854 C C . GLY A 1 235 ? -56.683 9.249 80.447 1.00 81.38 235 GLY A C 1
ATOM 1855 O O . GLY A 1 235 ? -57.114 9.018 81.578 1.00 81.38 235 GLY A O 1
ATOM 1856 N N . LYS A 1 236 ? -56.735 10.478 79.915 1.00 80.00 236 LYS A N 1
ATOM 1857 C CA . LYS A 1 236 ? -57.287 11.654 80.617 1.00 80.00 236 LYS A CA 1
ATOM 1858 C C . LYS A 1 236 ? -58.799 11.545 80.855 1.00 80.00 236 LYS A C 1
ATOM 1860 O O . LYS A 1 236 ? -59.262 11.875 81.946 1.00 80.00 236 LYS A O 1
ATOM 1865 N N . SER A 1 237 ? -59.565 11.031 79.890 1.00 70.12 237 SER A N 1
ATOM 1866 C CA . SER A 1 237 ? -61.010 10.783 80.042 1.00 70.12 237 SER A CA 1
ATOM 1867 C C . SER A 1 237 ? -61.307 9.753 81.139 1.00 70.12 237 SER A C 1
ATOM 1869 O O . SER A 1 237 ? -62.184 9.977 81.971 1.00 70.12 237 SER A O 1
ATOM 1871 N N . GLN A 1 238 ? -60.532 8.664 81.205 1.00 63.06 238 GLN A N 1
ATOM 1872 C CA . GLN A 1 238 ? -60.660 7.651 82.264 1.00 63.06 238 GLN A CA 1
ATOM 1873 C C . GLN A 1 238 ? -60.250 8.163 83.658 1.00 63.06 238 GLN A C 1
ATOM 1875 O O . GLN A 1 238 ? -60.673 7.605 84.670 1.00 63.06 238 GLN A O 1
ATOM 1880 N N . MET A 1 239 ? -59.447 9.227 83.740 1.00 57.59 239 MET A N 1
ATOM 1881 C CA . MET A 1 239 ? -59.153 9.943 84.989 1.00 57.59 239 MET A CA 1
ATOM 1882 C C . MET A 1 239 ? -60.293 10.889 85.413 1.00 57.59 239 MET A C 1
ATOM 1884 O O . MET A 1 239 ? -60.539 11.048 86.609 1.00 57.59 239 MET A O 1
ATOM 1888 N N . GLY A 1 240 ? -61.024 11.469 84.453 1.00 54.22 240 GLY A N 1
ATOM 1889 C CA . GLY A 1 240 ? -62.185 12.336 84.696 1.00 54.22 240 GLY A CA 1
ATOM 1890 C C . GLY A 1 240 ? -63.453 11.595 85.144 1.00 54.22 240 GLY A C 1
ATOM 1891 O O . GLY A 1 240 ? -64.214 12.121 85.954 1.00 54.22 240 GLY A O 1
ATOM 1892 N N . GLU A 1 241 ? -63.662 10.353 84.698 1.00 51.06 241 GLU A N 1
ATOM 1893 C CA . GLU A 1 241 ? -64.807 9.524 85.124 1.00 51.06 241 GLU A CA 1
ATOM 1894 C C . GLU A 1 241 ? -64.690 8.990 86.562 1.00 51.06 241 GLU A C 1
ATOM 1896 O O . GLU A 1 241 ? -65.693 8.608 87.158 1.00 51.06 241 GLU A O 1
ATOM 1901 N N . LYS A 1 242 ? -63.504 9.047 87.182 1.00 52.81 242 LYS A N 1
ATOM 1902 C CA . LYS A 1 242 ? -63.304 8.640 88.588 1.00 52.81 242 LYS A CA 1
ATOM 1903 C C . LYS A 1 242 ? -63.833 9.655 89.617 1.00 52.81 242 LYS A C 1
ATOM 1905 O O . LYS A 1 242 ? -63.690 9.426 90.813 1.00 52.81 242 LYS A O 1
ATOM 1910 N N . HIS A 1 243 ? -64.453 10.756 89.176 1.00 50.47 243 HIS A N 1
ATOM 1911 C CA . HIS A 1 243 ? -64.984 11.819 90.039 1.00 50.47 243 HIS A CA 1
ATOM 1912 C C . HIS A 1 243 ? -66.404 12.289 89.638 1.00 50.47 243 HIS A C 1
ATOM 1914 O O . HIS A 1 243 ? -66.648 13.492 89.515 1.00 50.47 243 HIS A O 1
ATOM 1920 N N . ARG A 1 244 ? -67.382 11.382 89.458 1.00 36.41 244 ARG A N 1
ATOM 1921 C CA . ARG A 1 244 ? -68.810 11.771 89.391 1.00 36.41 244 ARG A CA 1
ATOM 1922 C C . ARG A 1 244 ? -69.726 10.833 90.187 1.00 36.41 244 ARG A C 1
ATOM 1924 O O . ARG A 1 244 ? -69.554 9.624 90.187 1.00 36.41 244 ARG A O 1
ATOM 1931 N N . LEU A 1 245 ? -70.663 11.475 90.886 1.00 45.56 245 LEU A N 1
ATOM 1932 C CA . LEU A 1 245 ? -71.545 11.010 91.957 1.00 45.56 245 LEU A CA 1
ATOM 1933 C C . LEU A 1 245 ? -72.380 9.743 91.694 1.00 45.56 245 LEU A C 1
ATOM 1935 O O . LEU A 1 245 ? -72.995 9.578 90.643 1.00 45.56 245 LEU A O 1
ATOM 1939 N N . VAL A 1 246 ? -72.505 8.988 92.788 1.00 49.84 246 VAL A N 1
ATOM 1940 C CA . VAL A 1 246 ? -73.573 8.054 93.172 1.00 49.84 246 VAL A CA 1
ATOM 1941 C C . VAL A 1 246 ? -74.966 8.682 93.003 1.00 49.84 246 VAL A C 1
ATOM 1943 O O . VAL A 1 246 ? -75.210 9.781 93.501 1.00 49.84 246 VAL A O 1
ATOM 1946 N N . ILE A 1 247 ? -75.897 7.952 92.377 1.00 37.69 247 ILE A N 1
ATOM 1947 C CA . ILE A 1 247 ? -77.347 8.167 92.502 1.00 37.69 247 ILE A CA 1
ATOM 1948 C C . ILE A 1 247 ? -77.982 6.837 92.927 1.00 37.69 247 ILE A C 1
ATOM 1950 O O . ILE A 1 247 ? -77.959 5.860 92.182 1.00 37.69 247 ILE A O 1
ATOM 1954 N N . ILE A 1 248 ? -78.524 6.836 94.146 1.00 46.03 248 ILE A N 1
ATOM 1955 C CA . ILE A 1 248 ? -79.395 5.810 94.737 1.00 46.03 248 ILE A CA 1
ATOM 1956 C C . ILE A 1 248 ? -80.845 6.142 94.347 1.00 46.03 248 ILE A C 1
ATOM 1958 O O . ILE A 1 248 ? -81.205 7.323 94.367 1.00 46.03 248 ILE A O 1
ATOM 1962 N N . PRO A 1 249 ? -81.689 5.136 94.055 1.00 43.94 249 PRO A N 1
ATOM 1963 C CA . PRO A 1 249 ? -83.077 5.200 94.522 1.00 43.94 249 PRO A CA 1
ATOM 1964 C C . PRO A 1 249 ? -83.447 4.046 95.467 1.00 43.94 249 PRO A C 1
ATOM 1966 O O . PRO A 1 249 ? -83.154 2.880 95.200 1.00 43.94 249 PRO A O 1
ATOM 1969 N N . GLU A 1 250 ? -84.106 4.439 96.561 1.00 33.56 250 GLU A N 1
ATOM 1970 C CA . GLU A 1 250 ? -84.833 3.642 97.557 1.00 33.56 250 GLU A CA 1
ATOM 1971 C C . GLU A 1 250 ? -86.062 2.924 96.955 1.00 33.56 250 GLU A C 1
ATOM 1973 O O . GLU A 1 250 ? -86.706 3.462 96.058 1.00 33.56 250 GLU A O 1
ATOM 1978 N N . ASP A 1 251 ? -86.382 1.711 97.436 1.00 28.58 251 ASP A N 1
ATOM 1979 C CA . ASP A 1 251 ? -87.593 1.383 98.229 1.00 28.58 251 ASP A CA 1
ATOM 1980 C C . ASP A 1 251 ? -87.896 -0.141 98.270 1.00 28.58 251 ASP A C 1
ATOM 1982 O O . ASP A 1 251 ? -87.724 -0.874 97.299 1.00 28.58 251 ASP A O 1
ATOM 1986 N N . MET A 1 252 ? -88.320 -0.599 99.458 1.00 35.69 252 MET A N 1
ATOM 1987 C CA . MET A 1 252 ? -88.640 -1.974 99.925 1.00 35.69 252 MET A CA 1
ATOM 1988 C C . MET A 1 252 ? -89.893 -2.611 99.232 1.00 35.69 252 MET A C 1
ATOM 1990 O O . MET A 1 252 ? -90.496 -1.893 98.437 1.00 35.69 252 MET A O 1
ATOM 1994 N N . PRO A 1 253 ? -90.419 -3.849 99.531 1.00 48.06 253 PRO A N 1
ATOM 1995 C CA . PRO A 1 253 ? -90.146 -4.779 100.656 1.00 48.06 253 PRO A CA 1
ATOM 1996 C C . PRO A 1 253 ? -90.281 -6.325 100.412 1.00 48.06 253 PRO A C 1
ATOM 1998 O O . PRO A 1 253 ? -90.692 -6.783 99.351 1.00 48.06 253 PRO A O 1
ATOM 2001 N N . ASN A 1 254 ? -90.031 -7.093 101.493 1.00 29.45 254 ASN A N 1
ATOM 2002 C CA . ASN A 1 254 ? -90.652 -8.375 101.931 1.00 29.45 254 ASN A CA 1
ATOM 2003 C C . ASN A 1 254 ? -89.829 -9.687 101.940 1.00 29.45 254 ASN A C 1
ATOM 2005 O O . ASN A 1 254 ? -89.365 -10.156 100.908 1.00 29.45 254 ASN A O 1
ATOM 2009 N N . GLY A 1 255 ? -89.861 -10.349 103.115 1.00 30.25 255 GLY A N 1
ATOM 2010 C CA . GLY A 1 255 ? -89.795 -11.814 103.309 1.00 30.25 255 GLY A CA 1
ATOM 2011 C C . GLY A 1 255 ? -88.431 -12.348 103.772 1.00 30.25 255 GLY A C 1
ATOM 2012 O O . GLY A 1 255 ? -87.556 -12.519 102.941 1.00 30.25 255 GLY A O 1
ATOM 2013 N N . ASP A 1 256 ? -88.098 -12.442 105.063 1.00 30.47 256 ASP A N 1
ATOM 2014 C CA . ASP A 1 256 ? -88.525 -13.406 106.104 1.00 30.47 256 ASP A CA 1
ATOM 2015 C C . ASP A 1 256 ? -87.696 -14.719 106.167 1.00 30.47 256 ASP A C 1
ATOM 2017 O O . ASP A 1 256 ? -87.448 -15.368 105.155 1.00 30.47 256 ASP A O 1
ATOM 2021 N N . ILE A 1 257 ? -87.345 -15.090 107.411 1.00 36.78 257 ILE A N 1
ATOM 2022 C CA . ILE A 1 257 ? -86.873 -16.391 107.950 1.00 36.78 257 ILE A CA 1
ATOM 2023 C C . ILE A 1 257 ? -85.398 -16.847 107.746 1.00 36.78 257 ILE A C 1
ATOM 2025 O O . ILE A 1 257 ? -85.000 -17.366 106.711 1.00 36.78 257 ILE A O 1
ATOM 2029 N N . SER A 1 258 ? -84.666 -16.765 108.874 1.00 31.91 258 SER A N 1
ATOM 2030 C CA . SER A 1 258 ? -83.745 -17.745 109.510 1.00 31.91 258 SER A CA 1
ATOM 2031 C C . SER A 1 258 ? -82.535 -18.335 108.759 1.00 31.91 258 SER A C 1
ATOM 2033 O O . SER A 1 258 ? -82.703 -19.063 107.792 1.00 31.91 258 SER A O 1
ATOM 2035 N N . HIS A 1 259 ? -81.322 -18.238 109.334 1.00 31.17 259 HIS A N 1
ATOM 2036 C CA . HIS A 1 259 ? -80.742 -19.264 110.233 1.00 31.17 259 HIS A CA 1
ATOM 2037 C C . HIS A 1 259 ? -79.344 -18.865 110.769 1.00 31.17 259 HIS A C 1
ATOM 2039 O O . HIS A 1 259 ? -78.674 -17.978 110.250 1.00 31.17 259 HIS A O 1
ATOM 2045 N N . GLU A 1 260 ? -78.967 -19.539 111.852 1.00 27.78 260 GLU A N 1
ATOM 2046 C CA . GLU A 1 260 ? -77.827 -19.384 112.763 1.00 27.78 260 GLU A CA 1
ATOM 2047 C C . GLU A 1 260 ? -76.394 -19.358 112.174 1.00 27.78 260 GLU A C 1
ATOM 2049 O O . GLU A 1 260 ? -76.100 -19.981 111.161 1.00 27.78 260 GLU A O 1
ATOM 2054 N N . SER A 1 261 ? -75.525 -18.667 112.934 1.00 34.56 261 SER A N 1
ATOM 2055 C CA . SER A 1 261 ? -74.068 -18.788 113.226 1.00 34.56 261 SER A CA 1
ATOM 2056 C C . SER A 1 261 ? -73.251 -19.989 112.671 1.00 34.56 261 SER A C 1
ATOM 2058 O O . SER A 1 261 ? -73.863 -21.016 112.406 1.00 34.56 261 SER A O 1
ATOM 2060 N N . PRO A 1 262 ? -71.883 -19.992 112.658 1.00 46.56 262 PRO A N 1
ATOM 2061 C CA . PRO A 1 262 ? -70.970 -19.143 113.447 1.00 46.56 262 PRO A CA 1
ATOM 2062 C C . PRO A 1 262 ? -69.640 -18.691 112.766 1.00 46.56 262 PRO A C 1
ATOM 2064 O O . PRO A 1 262 ? -69.165 -19.255 111.791 1.00 46.56 262 PRO A O 1
ATOM 2067 N N . THR A 1 263 ? -69.004 -17.678 113.372 1.00 34.69 263 THR A N 1
ATOM 2068 C CA . THR A 1 263 ? -67.540 -17.458 113.501 1.00 34.69 263 THR A CA 1
ATOM 2069 C C . THR A 1 263 ? -66.603 -17.701 112.302 1.00 34.69 263 THR A C 1
ATOM 2071 O O . THR A 1 263 ? -66.286 -18.843 111.983 1.00 34.69 263 THR A O 1
ATOM 2074 N N . SER A 1 264 ? -65.945 -16.638 111.823 1.00 32.72 264 SER A N 1
ATOM 2075 C CA . SER A 1 264 ? -64.476 -16.451 111.922 1.00 32.72 264 SER A CA 1
ATOM 2076 C C . SER A 1 264 ? -63.921 -15.580 110.795 1.00 32.72 264 SER A C 1
ATOM 2078 O O . SER A 1 264 ? -64.184 -15.817 109.624 1.00 32.72 264 SER A O 1
ATOM 2080 N N . GLY A 1 265 ? -63.057 -14.635 111.175 1.00 36.69 265 GLY A N 1
ATOM 2081 C CA . GLY A 1 265 ? -62.093 -14.010 110.273 1.00 36.69 265 GLY A CA 1
ATOM 2082 C C . GLY A 1 265 ? -62.571 -12.731 109.597 1.00 36.69 265 GLY A C 1
ATOM 2083 O O . GLY A 1 265 ? -62.803 -12.714 108.396 1.00 36.69 265 GLY A O 1
ATOM 2084 N N . ILE A 1 266 ? -62.611 -11.619 110.337 1.00 46.22 266 ILE A N 1
ATOM 2085 C CA . ILE A 1 266 ? -62.425 -10.306 109.707 1.00 46.22 266 ILE A CA 1
ATOM 2086 C C . ILE A 1 266 ? -60.966 -10.268 109.233 1.00 46.22 266 ILE A C 1
ATOM 2088 O O . ILE A 1 266 ? -60.063 -9.896 109.980 1.00 46.22 266 ILE A O 1
ATOM 2092 N N . THR A 1 267 ? -60.715 -10.718 108.006 1.00 50.62 267 THR A N 1
ATOM 2093 C CA . THR A 1 267 ? -59.483 -10.392 107.289 1.00 50.62 267 THR A CA 1
ATOM 2094 C C . THR A 1 267 ? -59.659 -9.003 106.708 1.00 50.62 267 THR A C 1
ATOM 2096 O O . THR A 1 267 ? -60.427 -8.805 105.768 1.00 50.62 267 THR A O 1
ATOM 2099 N N . VAL A 1 268 ? -58.966 -8.037 107.304 1.00 52.50 268 VAL A N 1
ATOM 2100 C CA . VAL A 1 268 ? -58.845 -6.682 106.771 1.00 52.50 268 VAL A CA 1
ATOM 2101 C C . VAL A 1 268 ? -58.156 -6.795 105.414 1.00 52.50 268 VAL A C 1
ATOM 2103 O O . VAL A 1 268 ? -56.960 -7.068 105.329 1.00 52.50 268 VAL A O 1
ATOM 2106 N N . VAL A 1 269 ? -58.940 -6.656 104.349 1.00 56.78 269 VAL A N 1
ATOM 2107 C CA . VAL A 1 269 ? -58.429 -6.537 102.986 1.00 56.78 269 VAL A CA 1
ATOM 2108 C C . VAL A 1 269 ? -57.669 -5.214 102.926 1.00 56.78 269 VAL A C 1
ATOM 2110 O O . VAL A 1 269 ? -58.194 -4.176 103.328 1.00 56.78 269 VAL A O 1
ATOM 2113 N N . THR A 1 270 ? -56.409 -5.248 102.495 1.00 67.94 270 THR A N 1
ATOM 2114 C CA . THR A 1 270 ? -55.623 -4.026 102.301 1.00 67.94 270 THR A CA 1
ATOM 2115 C C . THR A 1 270 ? -56.320 -3.131 101.277 1.00 67.94 270 THR A C 1
ATOM 2117 O O . THR A 1 270 ? -56.944 -3.632 100.341 1.00 67.94 270 THR A O 1
ATOM 2120 N N . GLN A 1 271 ? -56.212 -1.808 101.437 1.00 73.44 271 GLN A N 1
ATOM 2121 C CA . GLN A 1 271 ? -56.834 -0.827 100.532 1.00 73.44 271 GLN A CA 1
ATOM 2122 C C . GLN A 1 271 ? -56.565 -1.155 99.051 1.00 73.44 271 GLN A C 1
ATOM 2124 O O . GLN A 1 271 ? -57.449 -1.037 98.210 1.00 73.44 271 GLN A O 1
ATOM 2129 N N . GLU A 1 272 ? -55.361 -1.642 98.754 1.00 75.75 272 GLU A N 1
ATOM 2130 C CA . GLU A 1 272 ? -54.928 -2.074 97.424 1.00 75.75 272 GLU A CA 1
ATOM 2131 C C . GLU A 1 272 ? -55.713 -3.287 96.903 1.00 75.75 272 GLU A C 1
ATOM 2133 O O . GLU A 1 272 ? -56.169 -3.288 95.763 1.00 75.75 272 GLU A O 1
ATOM 2138 N N . ALA A 1 273 ? -55.928 -4.313 97.731 1.00 76.12 273 ALA A N 1
ATOM 2139 C CA . ALA A 1 273 ? -56.664 -5.510 97.330 1.00 76.12 273 ALA A CA 1
ATOM 2140 C C . ALA A 1 273 ? -58.162 -5.226 97.125 1.00 76.12 273 ALA A C 1
ATOM 2142 O O . ALA A 1 273 ? -58.773 -5.790 96.218 1.00 76.12 273 ALA A O 1
ATOM 2143 N N . ALA A 1 274 ? -58.740 -4.307 97.905 1.00 74.19 274 ALA A N 1
ATOM 2144 C CA . ALA A 1 274 ? -60.108 -3.835 97.691 1.00 74.19 274 ALA A CA 1
ATOM 2145 C C . ALA A 1 274 ? -60.235 -3.078 96.357 1.00 74.19 274 ALA A C 1
ATOM 2147 O O . ALA A 1 274 ? -61.155 -3.338 95.582 1.00 74.19 274 ALA A O 1
ATOM 2148 N N . GLN A 1 275 ? -59.259 -2.223 96.043 1.00 79.50 275 GLN A N 1
ATOM 2149 C CA . GLN A 1 275 ? -59.238 -1.420 94.821 1.00 79.50 275 GLN A CA 1
ATOM 2150 C C . GLN A 1 275 ? -59.029 -2.266 93.551 1.00 79.50 275 GLN A C 1
ATOM 2152 O O . GLN A 1 275 ? -59.677 -2.028 92.532 1.00 79.50 275 GLN A O 1
ATOM 2157 N N . VAL A 1 276 ? -58.183 -3.303 93.612 1.00 80.88 276 VAL A N 1
ATOM 2158 C CA . VAL A 1 276 ? -57.988 -4.264 92.505 1.00 80.88 276 VAL A CA 1
ATOM 2159 C C . VAL A 1 276 ? -59.247 -5.096 92.267 1.00 80.88 276 VAL A C 1
ATOM 2161 O O . VAL A 1 276 ? -59.650 -5.322 91.124 1.00 80.88 276 VAL A O 1
ATOM 2164 N N . LEU A 1 277 ? -59.919 -5.518 93.339 1.00 80.75 277 LEU A N 1
ATOM 2165 C CA . LEU A 1 277 ? -61.210 -6.176 93.201 1.00 80.75 277 LEU A CA 1
ATOM 2166 C C . LEU A 1 277 ? -62.229 -5.219 92.579 1.00 80.75 277 LEU A C 1
ATOM 2168 O O . LEU A 1 277 ? -63.033 -5.662 91.763 1.00 80.75 277 LEU A O 1
ATOM 2172 N N . GLU A 1 278 ? -62.272 -3.934 92.958 1.00 78.81 278 GLU A N 1
ATOM 2173 C CA . GLU A 1 278 ? -63.183 -2.914 92.381 1.00 78.81 278 GLU A CA 1
ATOM 2174 C C . GLU A 1 278 ? -62.975 -2.739 90.878 1.00 78.81 278 GLU A C 1
ATOM 2176 O O . GLU A 1 278 ? -63.955 -2.673 90.138 1.00 78.81 278 GLU A O 1
ATOM 2181 N N . SER A 1 279 ? -61.730 -2.796 90.400 1.00 80.38 279 SER A N 1
ATOM 2182 C CA . SER A 1 279 ? -61.449 -2.753 88.961 1.00 80.38 279 SER A CA 1
ATOM 2183 C C . SER A 1 279 ? -61.943 -3.972 88.169 1.00 80.38 279 SER A C 1
ATOM 2185 O O . SER A 1 279 ? -62.159 -3.848 86.968 1.00 80.38 279 SER A O 1
ATOM 2187 N N . ALA A 1 280 ? -62.196 -5.116 88.819 1.00 79.25 280 ALA A N 1
ATOM 2188 C CA . ALA A 1 280 ? -62.724 -6.327 88.173 1.00 79.25 280 ALA A CA 1
ATOM 2189 C C . ALA A 1 280 ? -64.246 -6.271 87.878 1.00 79.25 280 ALA A C 1
ATOM 2191 O O . ALA A 1 280 ? -64.825 -7.224 87.335 1.00 79.25 280 ALA A O 1
ATOM 2192 N N . GLY A 1 281 ? -64.905 -5.160 88.236 1.00 79.00 281 GLY A N 1
ATOM 2193 C CA . GLY A 1 281 ? -66.336 -4.910 88.039 1.00 79.00 281 GLY A CA 1
ATOM 2194 C C . GLY A 1 281 ? -67.239 -5.520 89.119 1.00 79.00 281 GLY A C 1
ATOM 2195 O O . GLY A 1 281 ? -66.764 -6.061 90.116 1.00 79.00 281 GLY A O 1
ATOM 2196 N N . ASP A 1 282 ? -68.558 -5.436 88.918 1.00 75.44 282 ASP A N 1
ATOM 2197 C CA . ASP A 1 282 ? -69.559 -5.900 89.889 1.00 75.44 282 ASP A CA 1
ATOM 2198 C C . ASP A 1 282 ? -69.833 -7.411 89.824 1.00 75.44 282 ASP A C 1
ATOM 2200 O O . ASP A 1 282 ? -69.782 -8.044 88.761 1.00 75.44 282 ASP A O 1
ATOM 2204 N N . GLY A 1 283 ? -70.137 -7.987 90.990 1.00 79.44 283 GLY A N 1
ATOM 2205 C CA . GLY A 1 283 ? -70.453 -9.402 91.178 1.00 79.44 283 GLY A CA 1
ATOM 2206 C C . GLY A 1 283 ? -69.919 -9.966 92.501 1.00 79.44 283 GLY A C 1
ATOM 2207 O O . GLY A 1 283 ? -69.129 -9.305 93.185 1.00 79.44 283 GLY A O 1
ATOM 2208 N N . PRO A 1 284 ? -70.334 -11.189 92.880 1.00 81.25 284 PRO A N 1
ATOM 2209 C CA . PRO A 1 284 ? -69.796 -11.860 94.055 1.00 81.25 284 PRO A CA 1
ATOM 2210 C C . PRO A 1 284 ? -68.280 -12.091 93.916 1.00 81.25 284 PRO A C 1
ATOM 2212 O O . PRO A 1 284 ? -67.717 -12.101 92.817 1.00 81.25 284 PRO A O 1
ATOM 2215 N N . LEU A 1 285 ? -67.597 -12.194 95.060 1.00 79.94 285 LEU A N 1
ATOM 2216 C CA . LEU A 1 285 ? -66.131 -12.192 95.155 1.00 79.94 285 LEU A CA 1
ATOM 2217 C C . LEU A 1 285 ? -65.473 -13.266 94.272 1.00 79.94 285 LEU A C 1
ATOM 2219 O O . LEU A 1 285 ? -64.423 -13.027 93.683 1.00 79.94 285 LEU A O 1
ATOM 2223 N N . ASP A 1 286 ? -66.110 -14.425 94.138 1.00 80.75 286 ASP A N 1
ATOM 2224 C CA . ASP A 1 286 ? -65.673 -15.538 93.296 1.00 80.75 286 ASP A CA 1
ATOM 2225 C C . ASP A 1 286 ? -65.657 -15.188 91.798 1.00 80.75 286 ASP A C 1
ATOM 2227 O O . ASP A 1 286 ? -64.735 -15.582 91.082 1.00 80.75 286 ASP A O 1
ATOM 2231 N N . VAL A 1 287 ? -66.630 -14.404 91.324 1.00 85.94 287 VAL A N 1
ATOM 2232 C CA . VAL A 1 287 ? -66.707 -13.923 89.937 1.00 85.94 287 VAL A CA 1
ATOM 2233 C C . VAL A 1 287 ? -65.624 -12.879 89.665 1.00 85.94 287 VAL A C 1
ATOM 2235 O O . VAL A 1 287 ? -64.972 -12.937 88.622 1.00 85.94 287 VAL A O 1
ATOM 2238 N N . ARG A 1 288 ? -65.386 -11.955 90.603 1.00 87.00 288 ARG A N 1
ATOM 2239 C CA . ARG A 1 288 ? -64.333 -10.926 90.482 1.00 87.00 288 ARG A CA 1
ATOM 2240 C C . ARG A 1 288 ? -62.936 -11.544 90.504 1.00 87.00 288 ARG A C 1
ATOM 2242 O O . ARG A 1 288 ? -62.100 -11.196 89.676 1.00 87.00 288 ARG A O 1
ATOM 2249 N N . LEU A 1 289 ? -62.707 -12.522 91.382 1.00 85.50 289 LEU A N 1
ATOM 2250 C CA . LEU A 1 289 ? -61.456 -13.284 91.425 1.00 85.50 289 LEU A CA 1
ATOM 2251 C C . LEU A 1 289 ? -61.230 -14.105 90.150 1.00 85.50 289 LEU A C 1
ATOM 2253 O O . LEU A 1 289 ? -60.096 -14.180 89.683 1.00 85.50 289 LEU A O 1
ATOM 2257 N N . ARG A 1 290 ? -62.285 -14.689 89.562 1.00 87.44 290 ARG A N 1
ATOM 2258 C CA . ARG A 1 290 ? -62.182 -15.427 88.293 1.00 87.44 290 ARG A CA 1
ATOM 2259 C C . ARG A 1 290 ? -61.810 -14.513 87.129 1.00 87.44 290 ARG A C 1
ATOM 2261 O O . ARG A 1 290 ? -60.875 -14.832 86.412 1.00 87.44 290 ARG A O 1
ATOM 2268 N N . LYS A 1 291 ? -62.455 -13.348 87.004 1.00 87.88 291 LYS A N 1
ATOM 2269 C CA . LYS A 1 291 ? -62.104 -12.351 85.977 1.00 87.88 291 LYS A CA 1
ATOM 2270 C C . LYS A 1 291 ? -60.647 -11.896 86.090 1.00 87.88 291 LYS A C 1
ATOM 2272 O O . LYS A 1 291 ? -59.942 -11.869 85.091 1.00 87.88 291 LYS A O 1
ATOM 2277 N N . LEU A 1 292 ? -60.173 -11.620 87.307 1.00 88.50 292 LEU A N 1
ATOM 2278 C CA . LEU A 1 292 ? -58.768 -11.266 87.542 1.00 88.50 292 LEU A CA 1
ATOM 2279 C C . LEU A 1 292 ? -57.804 -12.416 87.218 1.00 88.50 292 LEU A C 1
ATOM 2281 O O . LEU A 1 292 ? -56.684 -12.171 86.773 1.00 88.50 292 LEU A O 1
ATOM 2285 N N . ALA A 1 293 ? -58.213 -13.667 87.440 1.00 87.00 293 ALA A N 1
ATOM 2286 C CA . ALA A 1 293 ? -57.428 -14.833 87.046 1.00 87.00 293 ALA A CA 1
ATOM 2287 C C . ALA A 1 293 ? -57.359 -14.978 85.516 1.00 87.00 293 ALA A C 1
ATOM 2289 O O . ALA A 1 293 ? -56.268 -15.178 84.986 1.00 87.00 293 ALA A O 1
ATOM 2290 N N . ASP A 1 294 ? -58.478 -14.789 84.815 1.00 90.00 294 ASP A N 1
ATOM 2291 C CA . ASP A 1 294 ? -58.545 -14.850 83.351 1.00 90.00 294 ASP A CA 1
ATOM 2292 C C . ASP A 1 294 ? -57.715 -13.722 82.705 1.00 90.00 294 ASP A C 1
ATOM 2294 O O . ASP A 1 294 ? -56.932 -13.961 81.786 1.00 90.00 294 ASP A O 1
ATOM 2298 N N . GLU A 1 295 ? -57.805 -12.494 83.230 1.00 90.81 295 GLU A N 1
ATOM 2299 C CA . GLU A 1 295 ? -56.980 -11.357 82.795 1.00 90.81 295 GLU A CA 1
ATOM 2300 C C . GLU A 1 295 ? -55.489 -11.594 83.054 1.00 90.81 295 GLU A C 1
ATOM 2302 O O . GLU A 1 295 ? -54.645 -11.291 82.209 1.00 90.81 295 GLU A O 1
ATOM 2307 N N . LYS A 1 296 ? -55.144 -12.180 84.206 1.00 90.81 296 LYS A N 1
ATOM 2308 C CA . LYS A 1 296 ? -53.769 -12.583 84.511 1.00 90.81 296 LYS A CA 1
ATOM 2309 C C . LYS A 1 296 ? -53.268 -13.627 83.512 1.00 90.81 296 LYS A C 1
ATOM 2311 O O . LYS A 1 296 ? -52.127 -13.518 83.061 1.00 90.81 296 LYS A O 1
ATOM 2316 N N . ASP A 1 297 ? -54.078 -14.618 83.162 1.00 93.38 297 ASP A N 1
ATOM 2317 C CA . ASP A 1 297 ? -53.696 -15.669 82.215 1.00 93.38 297 ASP A CA 1
ATOM 2318 C C . ASP A 1 297 ? -53.555 -15.137 80.778 1.00 93.38 297 ASP A C 1
ATOM 2320 O O . ASP A 1 297 ? -52.635 -15.540 80.050 1.00 93.38 297 ASP A O 1
ATOM 2324 N N . GLU A 1 298 ? -54.384 -14.168 80.389 1.00 94.62 298 GLU A N 1
ATOM 2325 C CA . GLU A 1 298 ? -54.273 -13.438 79.124 1.00 94.62 298 GLU A CA 1
ATOM 2326 C C . GLU A 1 298 ? -52.994 -12.585 79.081 1.00 94.62 298 GLU A C 1
ATOM 2328 O O . GLU A 1 298 ? -52.192 -12.700 78.149 1.00 94.62 298 GLU A O 1
ATOM 2333 N N . LEU A 1 299 ? -52.713 -11.810 80.134 1.00 93.69 299 LEU A N 1
ATOM 2334 C CA . LEU A 1 299 ? -51.474 -11.034 80.254 1.00 93.69 299 LEU A CA 1
ATOM 2335 C C . LEU A 1 299 ? -50.232 -11.934 80.247 1.00 93.69 299 LEU A C 1
ATOM 2337 O O . LEU A 1 299 ? -49.242 -11.629 79.581 1.00 93.69 299 LEU A O 1
ATOM 2341 N N . LEU A 1 300 ? -50.276 -13.084 80.925 1.00 92.56 300 LEU A N 1
ATOM 2342 C CA . LEU A 1 300 ? -49.198 -14.075 80.876 1.00 92.56 300 LEU A CA 1
ATOM 2343 C C . LEU A 1 300 ? -48.997 -14.627 79.461 1.00 92.56 300 LEU A C 1
ATOM 2345 O O . LEU A 1 300 ? -47.858 -14.859 79.044 1.00 92.56 300 LEU A O 1
ATOM 2349 N N . SER A 1 301 ? -50.073 -14.818 78.701 1.00 93.62 301 SER A N 1
ATOM 2350 C CA . SER A 1 301 ? -50.005 -15.252 77.303 1.00 93.62 301 SER A CA 1
ATOM 2351 C C . SER A 1 301 ? -49.390 -14.182 76.399 1.00 93.62 301 SER A C 1
ATOM 2353 O O . SER A 1 301 ? -48.517 -14.502 75.587 1.00 93.62 301 SER A O 1
ATOM 2355 N N . GLN A 1 302 ? -49.734 -12.911 76.604 1.00 95.00 302 GLN A N 1
ATOM 2356 C CA . GLN A 1 302 ? -49.123 -11.782 75.897 1.00 95.00 302 GLN A CA 1
ATOM 2357 C C . GLN A 1 302 ? -47.633 -11.632 76.230 1.00 95.00 302 GLN A C 1
ATOM 2359 O O . GLN A 1 302 ? -46.815 -11.482 75.323 1.00 95.00 302 GLN A O 1
ATOM 2364 N N . ILE A 1 303 ? -47.250 -11.777 77.503 1.00 94.06 303 ILE A N 1
ATOM 2365 C CA . ILE A 1 303 ? -45.843 -11.765 77.934 1.00 94.06 303 ILE A CA 1
ATOM 2366 C C . ILE A 1 303 ? -45.059 -12.903 77.271 1.00 94.06 303 ILE A C 1
ATOM 2368 O O . ILE A 1 303 ? -43.939 -12.685 76.808 1.00 94.06 303 ILE A O 1
ATOM 2372 N N . ARG A 1 304 ? -45.626 -14.115 77.191 1.00 94.94 304 ARG A N 1
ATOM 2373 C CA . ARG A 1 304 ? -44.987 -15.243 76.490 1.00 94.94 304 ARG A CA 1
ATOM 2374 C C . ARG A 1 304 ? -44.772 -14.936 75.007 1.00 94.94 304 ARG A C 1
ATOM 2376 O O . ARG A 1 304 ? -43.682 -15.184 74.496 1.00 94.94 304 ARG A O 1
ATOM 2383 N N . LYS A 1 305 ? -45.771 -14.357 74.338 1.00 94.19 305 LYS A N 1
ATOM 2384 C CA . LYS A 1 305 ? -45.692 -13.985 72.918 1.00 94.19 305 LYS A CA 1
ATOM 2385 C C . LYS A 1 305 ? -44.648 -12.895 72.660 1.00 94.19 305 LYS A C 1
ATOM 2387 O O . LYS A 1 305 ? -43.823 -13.054 71.768 1.00 94.19 305 LYS A O 1
ATOM 2392 N N . LEU A 1 306 ? -44.632 -11.837 73.472 1.00 93.25 306 LEU A N 1
ATOM 2393 C CA . LEU A 1 306 ? -43.643 -10.759 73.370 1.00 93.25 306 LEU A CA 1
ATOM 2394 C C . LEU A 1 306 ? -42.221 -11.253 73.658 1.00 93.25 306 LEU A C 1
ATOM 2396 O O . LEU A 1 306 ? -41.288 -10.854 72.969 1.00 93.25 306 LEU A O 1
ATOM 2400 N N . LYS A 1 307 ? -42.041 -12.166 74.623 1.00 92.25 307 LYS A N 1
ATOM 2401 C CA . LYS A 1 307 ? -40.740 -12.808 74.868 1.00 92.25 307 LYS A CA 1
ATOM 2402 C C . LYS A 1 307 ? -40.259 -13.615 73.665 1.00 92.25 307 LYS A C 1
ATOM 2404 O O . LYS A 1 307 ? -39.085 -13.529 73.331 1.00 92.25 307 LYS A O 1
ATOM 2409 N N . MET A 1 308 ? -41.149 -14.363 73.011 1.00 92.19 308 MET A N 1
ATOM 2410 C CA . MET A 1 308 ? -40.811 -15.088 71.784 1.00 92.19 308 MET A CA 1
ATOM 2411 C C . MET A 1 308 ? -40.420 -14.147 70.644 1.00 92.19 308 MET A C 1
ATOM 2413 O O . MET A 1 308 ? -39.399 -14.371 70.009 1.00 92.19 308 MET A O 1
ATOM 2417 N N . GLN A 1 309 ? -41.169 -13.063 70.434 1.00 90.94 309 GLN A N 1
ATOM 2418 C CA . GLN A 1 309 ? -40.846 -12.066 69.408 1.00 90.94 309 GLN A CA 1
ATOM 2419 C C . GLN A 1 309 ? -39.514 -11.355 69.686 1.00 90.94 309 GLN A C 1
ATOM 2421 O O . GLN A 1 309 ? -38.721 -11.151 68.772 1.00 90.94 309 GLN A O 1
ATOM 2426 N N . LEU A 1 310 ? -39.233 -11.021 70.949 1.00 90.12 310 LEU A N 1
ATOM 2427 C CA . LEU A 1 310 ? -37.954 -10.438 71.353 1.00 90.12 310 LEU A CA 1
ATOM 2428 C C . LEU A 1 310 ? -36.789 -11.413 71.133 1.00 90.12 310 LEU A C 1
ATOM 2430 O O . LEU A 1 310 ? -35.716 -10.994 70.709 1.00 90.12 310 LEU A O 1
ATOM 2434 N N . GLU A 1 311 ? -36.986 -12.701 71.420 1.00 88.94 311 GLU A N 1
ATOM 2435 C CA . GLU A 1 311 ? -35.975 -13.736 71.193 1.00 88.94 311 GLU A CA 1
ATOM 2436 C C . GLU A 1 311 ? -35.734 -13.971 69.693 1.00 88.94 311 GLU A C 1
ATOM 2438 O O . GLU A 1 311 ? -34.588 -14.077 69.263 1.00 88.94 311 GLU A O 1
ATOM 2443 N N . GLU A 1 312 ? -36.789 -13.966 68.874 1.00 88.38 312 GLU A N 1
ATOM 2444 C CA . GLU A 1 312 ? -36.684 -14.034 67.412 1.00 88.38 312 GLU A CA 1
ATOM 2445 C C . GLU A 1 312 ? -35.926 -12.832 66.832 1.00 88.38 312 GLU A C 1
ATOM 2447 O O . GLU A 1 312 ? -35.038 -13.016 65.997 1.00 88.38 312 GLU A O 1
ATOM 2452 N N . GLU A 1 313 ? -36.214 -11.611 67.292 1.00 79.94 313 GLU A N 1
ATOM 2453 C CA . GLU A 1 313 ? -35.487 -10.405 66.871 1.00 79.94 313 GLU A CA 1
ATOM 2454 C C . GLU A 1 313 ? -34.033 -10.403 67.359 1.00 79.94 313 GLU A C 1
ATOM 2456 O O . GLU A 1 313 ? -33.126 -10.080 66.591 1.00 79.94 313 GLU A O 1
ATOM 2461 N N . ARG A 1 314 ? -33.764 -10.864 68.589 1.00 86.44 314 ARG A N 1
ATOM 2462 C CA . ARG A 1 314 ? -32.391 -11.064 69.084 1.00 86.44 314 ARG A CA 1
ATOM 2463 C C . ARG A 1 314 ? -31.620 -12.072 68.242 1.00 86.44 314 ARG A C 1
ATOM 2465 O O . ARG A 1 314 ? -30.463 -11.825 67.919 1.00 86.44 314 ARG A O 1
ATOM 2472 N N . GLN A 1 315 ? -32.244 -13.177 67.839 1.00 80.62 315 GLN A N 1
ATOM 2473 C CA . GLN A 1 315 ? -31.604 -14.160 66.965 1.00 80.62 315 GLN A CA 1
ATOM 2474 C C . GLN A 1 315 ? -31.368 -13.630 65.548 1.00 80.62 315 GLN A C 1
ATOM 2476 O O . GLN A 1 315 ? -30.357 -13.978 64.938 1.00 80.62 315 GLN A O 1
ATOM 2481 N N . LYS A 1 316 ? -32.262 -12.791 65.011 1.00 80.44 316 LYS A N 1
ATOM 2482 C CA . LYS A 1 316 ? -32.022 -12.099 63.735 1.00 80.44 316 LYS A CA 1
ATOM 2483 C C . LYS A 1 316 ? -30.847 -11.133 63.845 1.00 80.44 316 LYS A C 1
ATOM 2485 O O . LYS A 1 316 ? -29.969 -11.184 62.992 1.00 80.44 316 LYS A O 1
ATOM 2490 N N . HIS A 1 317 ? -30.780 -10.337 64.911 1.00 66.31 317 HIS A N 1
ATOM 2491 C CA . HIS A 1 317 ? -29.656 -9.433 65.155 1.00 66.31 317 HIS A CA 1
ATOM 2492 C C . HIS A 1 317 ? -28.336 -10.183 65.343 1.00 66.31 317 HIS A C 1
ATOM 2494 O O . HIS A 1 317 ? -27.345 -9.797 64.743 1.00 66.31 317 HIS A O 1
ATOM 2500 N N . LEU A 1 318 ? -28.325 -11.304 66.072 1.00 74.19 318 LEU A N 1
ATOM 2501 C CA . LEU A 1 318 ? -27.131 -12.144 66.224 1.00 74.19 318 LEU A CA 1
ATOM 2502 C C . LEU A 1 318 ? -26.659 -12.744 64.892 1.00 74.19 318 LEU A C 1
ATOM 2504 O O . LEU A 1 318 ? -25.459 -12.856 64.665 1.00 74.19 318 LEU A O 1
ATOM 2508 N N . LYS A 1 319 ? -27.580 -13.115 63.993 1.00 68.62 319 LYS A N 1
ATOM 2509 C CA . LYS A 1 319 ? -27.231 -13.587 62.642 1.00 68.62 319 LYS A CA 1
ATOM 2510 C C . LYS A 1 319 ? -26.694 -12.459 61.764 1.00 68.62 319 LYS A C 1
ATOM 2512 O O . LYS A 1 319 ? -25.772 -12.692 60.996 1.00 68.62 319 LYS A O 1
ATOM 2517 N N . ILE A 1 320 ? -27.248 -11.255 61.887 1.00 65.56 320 ILE A N 1
ATOM 2518 C CA . ILE A 1 320 ? -26.790 -10.069 61.158 1.00 65.56 320 ILE A CA 1
ATOM 2519 C C . ILE A 1 320 ? -25.405 -9.638 61.671 1.00 65.56 320 ILE A C 1
ATOM 2521 O O . ILE A 1 320 ? -24.483 -9.515 60.873 1.00 65.56 320 ILE A O 1
ATOM 2525 N N . ASP A 1 321 ? -25.210 -9.533 62.987 1.00 55.41 321 ASP A N 1
ATOM 2526 C CA . ASP A 1 321 ? -23.915 -9.209 63.600 1.00 55.41 321 ASP A CA 1
ATOM 2527 C C . ASP A 1 321 ? -22.863 -10.291 63.334 1.00 55.41 321 ASP A C 1
ATOM 2529 O O . ASP A 1 321 ? -21.703 -9.957 63.114 1.00 55.41 321 ASP A O 1
ATOM 2533 N N . SER A 1 322 ? -23.237 -11.575 63.274 1.00 52.25 322 SER A N 1
ATOM 2534 C CA . SER A 1 322 ? -22.331 -12.662 62.865 1.00 52.25 322 SER A CA 1
ATOM 2535 C C . SER A 1 322 ? -21.833 -12.489 61.429 1.00 52.25 322 SER A C 1
ATOM 2537 O O . SER A 1 322 ? -20.668 -12.762 61.169 1.00 52.25 322 SER A O 1
ATOM 2539 N N . VAL A 1 323 ? -22.676 -12.008 60.509 1.00 57.12 323 VAL A N 1
ATOM 2540 C CA . VAL A 1 323 ? -22.302 -11.768 59.101 1.00 57.12 323 VAL A CA 1
ATOM 2541 C C . VAL A 1 323 ? -21.380 -10.551 58.960 1.00 57.12 323 VAL A C 1
ATOM 2543 O O . VAL A 1 323 ? -20.522 -10.538 58.081 1.00 57.12 323 VAL A O 1
ATOM 2546 N N . TYR A 1 324 ? -21.500 -9.554 59.843 1.00 51.22 324 TYR A N 1
ATOM 2547 C CA . TYR A 1 324 ? -20.594 -8.400 59.864 1.00 51.22 324 TYR A CA 1
ATOM 2548 C C . TYR A 1 324 ? -19.291 -8.666 60.641 1.00 51.22 324 TYR A C 1
ATOM 2550 O O . TYR A 1 324 ? -18.238 -8.175 60.242 1.00 51.22 324 TYR A O 1
ATOM 2558 N N . THR A 1 325 ? -19.316 -9.487 61.697 1.00 46.59 325 THR A N 1
ATOM 2559 C CA . THR A 1 325 ? -18.128 -9.801 62.522 1.00 46.59 325 THR A CA 1
ATOM 2560 C C . THR A 1 325 ? -17.291 -10.980 62.012 1.00 46.59 325 THR A C 1
ATOM 2562 O O . THR A 1 325 ? -16.110 -11.068 62.355 1.00 46.59 325 THR A O 1
ATOM 2565 N N . GLU A 1 326 ? -17.814 -11.837 61.124 1.00 40.44 326 GLU A N 1
ATOM 2566 C CA . GLU A 1 326 ? -16.990 -12.808 60.375 1.00 40.44 326 GLU A CA 1
ATOM 2567 C C . GLU A 1 326 ? -15.978 -12.132 59.431 1.00 40.44 326 GLU A C 1
ATOM 2569 O O . GLU A 1 326 ? -14.985 -12.754 59.059 1.00 40.44 326 GLU A O 1
ATOM 2574 N N . GLY A 1 327 ? -16.171 -10.846 59.109 1.00 47.56 327 GLY A N 1
ATOM 2575 C CA . GLY A 1 327 ? -15.202 -10.041 58.361 1.00 47.56 327 GLY A CA 1
ATOM 2576 C C . GLY A 1 327 ? -13.965 -9.616 59.165 1.00 47.56 327 GLY A C 1
ATOM 2577 O O . GLY A 1 327 ? -12.912 -9.403 58.573 1.00 47.56 327 GLY A O 1
ATOM 2578 N N . GLU A 1 328 ? -14.052 -9.537 60.499 1.00 46.47 328 GLU A N 1
ATOM 2579 C CA . GLU A 1 328 ? -12.983 -8.974 61.347 1.00 46.47 328 GLU A CA 1
ATOM 2580 C C . GLU A 1 328 ? -12.229 -10.015 62.194 1.00 46.47 328 GLU A C 1
ATOM 2582 O O . GLU A 1 328 ? -11.168 -9.711 62.730 1.00 46.47 328 GLU A O 1
ATOM 2587 N N . ARG A 1 329 ? -12.705 -11.266 62.309 1.00 42.66 329 ARG A N 1
ATOM 2588 C CA . ARG A 1 329 ? -12.095 -12.275 63.210 1.00 42.66 329 ARG A CA 1
ATOM 2589 C C . ARG A 1 329 ? -11.129 -13.284 62.572 1.00 42.66 329 ARG A C 1
ATOM 2591 O O . ARG A 1 329 ? -10.641 -14.169 63.274 1.00 42.66 329 ARG A O 1
ATOM 2598 N N . MET A 1 330 ? -10.805 -13.160 61.283 1.00 49.19 330 MET A N 1
ATOM 2599 C CA . MET A 1 330 ? -9.809 -14.001 60.586 1.00 49.19 330 MET A CA 1
ATOM 2600 C C . MET A 1 330 ? -8.441 -13.306 60.438 1.00 49.19 330 MET A C 1
ATOM 2602 O O . MET A 1 330 ? -7.812 -13.344 59.386 1.00 49.19 330 MET A O 1
ATOM 2606 N N . GLU A 1 331 ? -7.938 -12.699 61.509 1.00 48.81 331 GLU A N 1
ATOM 2607 C CA . GLU A 1 331 ? -6.795 -11.766 61.512 1.00 48.81 331 GLU A CA 1
ATOM 2608 C C . GLU A 1 331 ? -5.401 -12.374 61.197 1.00 48.81 331 GLU A C 1
ATOM 2610 O O . GLU A 1 331 ? -4.382 -11.764 61.475 1.00 48.81 331 GLU A O 1
ATOM 2615 N N . ASN A 1 332 ? -5.312 -13.566 60.593 1.00 50.44 332 ASN A N 1
ATOM 2616 C CA . ASN A 1 332 ? -4.048 -14.106 60.053 1.00 50.44 332 ASN A CA 1
ATOM 2617 C C . ASN A 1 332 ? -4.186 -14.840 58.700 1.00 50.44 332 ASN A C 1
ATOM 2619 O O . ASN A 1 332 ? -3.181 -15.260 58.132 1.00 50.44 332 ASN A O 1
ATOM 2623 N N . GLY A 1 333 ? -5.406 -15.019 58.174 1.00 53.25 333 GLY A N 1
ATOM 2624 C CA . GLY A 1 333 ? -5.654 -15.774 56.933 1.00 53.25 333 GLY A CA 1
ATOM 2625 C C . GLY A 1 333 ? -6.191 -14.923 55.781 1.00 53.25 333 GLY A C 1
ATOM 2626 O O . GLY A 1 333 ? -5.759 -15.085 54.641 1.00 53.25 333 GLY A O 1
ATOM 2627 N N . SER A 1 334 ? -7.095 -13.983 56.067 1.00 62.41 334 SER A N 1
ATOM 2628 C CA . SER A 1 334 ? -7.661 -13.064 55.068 1.00 62.41 334 SER A CA 1
ATOM 2629 C C . SER A 1 334 ? -6.679 -11.956 54.677 1.00 62.41 334 SER A C 1
ATOM 2631 O O . SER A 1 334 ? -6.585 -11.614 53.499 1.00 62.41 334 SER A O 1
ATOM 2633 N N . ASP A 1 335 ? -5.880 -11.474 55.630 1.00 64.19 335 ASP A N 1
ATOM 2634 C CA . ASP A 1 335 ? -4.803 -10.509 55.372 1.00 64.19 335 ASP A CA 1
ATOM 2635 C C . ASP A 1 335 ? -3.674 -11.142 54.534 1.00 64.19 335 ASP A C 1
ATOM 2637 O O . ASP A 1 335 ? -3.171 -10.548 53.582 1.00 64.19 335 ASP A O 1
ATOM 2641 N N . LEU A 1 336 ? -3.360 -12.422 54.783 1.00 77.75 336 LEU A N 1
ATOM 2642 C CA . LEU A 1 336 ? -2.401 -13.186 53.979 1.00 77.75 336 LEU A CA 1
ATOM 2643 C C . LEU A 1 336 ? -2.875 -13.367 52.526 1.00 77.75 336 LEU A C 1
ATOM 2645 O O . LEU A 1 336 ? -2.088 -13.168 51.603 1.00 77.75 336 LEU A O 1
ATOM 2649 N N . HIS A 1 337 ? -4.158 -13.678 52.312 1.00 81.25 337 HIS A N 1
ATOM 2650 C CA . HIS A 1 337 ? -4.738 -13.798 50.970 1.00 81.25 337 HIS A CA 1
ATOM 2651 C C . HIS A 1 337 ? -4.736 -12.462 50.211 1.00 81.25 337 HIS A C 1
ATOM 2653 O O . HIS A 1 337 ? -4.414 -12.418 49.023 1.00 81.25 337 HIS A O 1
ATOM 2659 N N . PHE A 1 338 ? -5.042 -11.358 50.894 1.00 80.44 338 PHE A N 1
ATOM 2660 C CA . PHE A 1 338 ? -4.968 -10.019 50.312 1.00 80.44 338 PHE A CA 1
ATOM 2661 C C . PHE A 1 338 ? -3.524 -9.639 49.939 1.00 80.44 338 PHE A C 1
ATOM 2663 O O . PHE A 1 338 ? -3.278 -9.130 48.844 1.00 80.44 338 PHE A O 1
ATOM 2670 N N . ILE A 1 339 ? -2.547 -9.966 50.792 1.00 85.00 339 ILE A N 1
ATOM 2671 C CA . ILE A 1 339 ? -1.115 -9.765 50.522 1.00 85.00 339 ILE A CA 1
ATOM 2672 C C . ILE A 1 339 ? -0.636 -10.619 49.337 1.00 85.00 339 ILE A C 1
ATOM 2674 O O . ILE A 1 339 ? 0.140 -10.132 48.511 1.00 85.00 339 ILE A O 1
ATOM 2678 N N . GLU A 1 340 ? -1.081 -11.872 49.219 1.00 85.56 340 GLU A N 1
ATOM 2679 C CA . GLU A 1 340 ? -0.777 -12.732 48.067 1.00 85.56 340 GLU A CA 1
ATOM 2680 C C . GLU A 1 340 ? -1.378 -12.178 46.773 1.00 85.56 340 GLU A C 1
ATOM 2682 O O . GLU A 1 340 ? -0.662 -12.024 45.784 1.00 85.56 340 GLU A O 1
ATOM 2687 N N . MET A 1 341 ? -2.646 -11.764 46.799 1.00 87.88 341 MET A N 1
ATOM 2688 C CA . MET A 1 341 ? -3.315 -11.155 45.647 1.00 87.88 341 MET A CA 1
ATOM 2689 C C . MET A 1 341 ? -2.630 -9.847 45.217 1.00 87.88 341 MET A C 1
ATOM 2691 O O . MET A 1 341 ? -2.428 -9.600 44.026 1.00 87.88 341 MET A O 1
ATOM 2695 N N . GLN A 1 342 ? -2.185 -9.035 46.179 1.00 89.62 342 GLN A N 1
ATOM 2696 C CA . GLN A 1 342 ? -1.412 -7.818 45.933 1.00 89.62 342 GLN A CA 1
ATOM 2697 C C . GLN A 1 342 ? -0.025 -8.123 45.343 1.00 89.62 342 GLN A C 1
ATOM 2699 O O . GLN A 1 342 ? 0.445 -7.401 44.457 1.00 89.62 342 GLN A O 1
ATOM 2704 N N . ARG A 1 343 ? 0.647 -9.188 45.803 1.00 93.00 343 ARG A N 1
ATOM 2705 C CA . ARG A 1 343 ? 1.928 -9.651 45.238 1.00 93.00 343 ARG A CA 1
ATOM 2706 C C . ARG A 1 343 ? 1.761 -10.155 43.809 1.00 93.00 343 ARG A C 1
ATOM 2708 O O . ARG A 1 343 ? 2.571 -9.785 42.961 1.00 93.00 343 ARG A O 1
ATOM 2715 N N . ASP A 1 344 ? 0.712 -10.918 43.526 1.00 91.56 344 ASP A N 1
ATOM 2716 C CA . ASP A 1 344 ? 0.414 -11.414 42.182 1.00 91.56 344 ASP A CA 1
ATOM 2717 C C . ASP A 1 344 ? 0.046 -10.283 41.222 1.00 91.56 344 ASP A C 1
ATOM 2719 O O . ASP A 1 344 ? 0.570 -10.232 40.107 1.00 91.56 344 ASP A O 1
ATOM 2723 N N . ALA A 1 345 ? -0.762 -9.319 41.667 1.00 91.44 345 ALA A N 1
ATOM 2724 C CA . ALA A 1 345 ? -1.041 -8.108 40.903 1.00 91.44 345 ALA A CA 1
ATOM 2725 C C . ALA A 1 345 ? 0.254 -7.335 40.592 1.00 91.44 345 ALA A C 1
ATOM 2727 O O . ALA A 1 345 ? 0.498 -6.959 39.445 1.00 91.44 345 ALA A O 1
ATOM 2728 N N . ASN A 1 346 ? 1.144 -7.171 41.575 1.00 93.69 346 ASN A N 1
ATOM 2729 C CA . ASN A 1 346 ? 2.442 -6.516 41.378 1.00 93.69 346 ASN A CA 1
ATOM 2730 C C . ASN A 1 346 ? 3.379 -7.306 40.443 1.00 93.69 346 ASN A C 1
ATOM 2732 O O . ASN A 1 346 ? 4.114 -6.706 39.648 1.00 93.69 346 ASN A O 1
ATOM 2736 N N . ARG A 1 347 ? 3.339 -8.644 40.490 1.00 97.25 347 ARG A N 1
ATOM 2737 C CA . ARG A 1 347 ? 4.077 -9.531 39.578 1.00 97.25 347 ARG A CA 1
ATOM 2738 C C . ARG A 1 347 ? 3.590 -9.355 38.143 1.00 97.25 347 ARG A C 1
ATOM 2740 O O . ARG A 1 347 ? 4.404 -9.125 37.252 1.00 97.25 347 ARG A O 1
ATOM 2747 N N . GLN A 1 348 ? 2.274 -9.368 37.935 1.00 95.31 348 GLN A N 1
ATOM 2748 C CA . GLN A 1 348 ? 1.658 -9.138 36.627 1.00 95.31 348 GLN A CA 1
ATOM 2749 C C . GLN A 1 348 ? 1.969 -7.737 36.092 1.00 95.31 348 GLN A C 1
ATOM 2751 O O . GLN A 1 348 ? 2.362 -7.600 34.936 1.00 95.31 348 GLN A O 1
ATOM 2756 N N . ILE A 1 349 ? 1.878 -6.696 36.928 1.00 95.69 349 ILE A N 1
ATOM 2757 C CA . ILE A 1 349 ? 2.266 -5.325 36.556 1.00 95.69 349 ILE A CA 1
ATOM 2758 C C . ILE A 1 349 ? 3.718 -5.289 36.072 1.00 95.69 349 ILE A C 1
ATOM 2760 O O . ILE A 1 349 ? 4.019 -4.651 35.064 1.00 95.69 349 ILE A O 1
ATOM 2764 N N . SER A 1 350 ? 4.622 -5.979 36.765 1.00 97.69 350 SER A N 1
ATOM 2765 C CA . SER A 1 350 ? 6.038 -6.030 36.392 1.00 97.69 350 SER A CA 1
ATOM 2766 C C . SER A 1 350 ? 6.259 -6.773 35.069 1.00 97.69 350 SER A C 1
ATOM 2768 O O . SER A 1 350 ? 7.011 -6.298 34.219 1.00 97.69 350 SER A O 1
ATOM 2770 N N . GLU A 1 351 ? 5.559 -7.889 34.847 1.00 97.06 351 GLU A N 1
ATOM 2771 C CA . GLU A 1 351 ? 5.587 -8.617 33.571 1.00 97.06 351 GLU A CA 1
ATOM 2772 C C . GLU A 1 351 ? 5.061 -7.764 32.409 1.00 97.06 351 GLU A C 1
ATOM 2774 O O . GLU A 1 351 ? 5.680 -7.729 31.344 1.00 97.06 351 GLU A O 1
ATOM 2779 N N . TYR A 1 352 ? 3.953 -7.041 32.599 1.00 97.25 352 TYR A N 1
ATOM 2780 C CA . TYR A 1 352 ? 3.415 -6.146 31.572 1.00 97.25 352 TYR A CA 1
ATOM 2781 C C . TYR A 1 352 ? 4.329 -4.951 31.308 1.00 97.25 352 TYR A C 1
ATOM 2783 O O . TYR A 1 352 ? 4.521 -4.601 30.147 1.00 97.25 352 TYR A O 1
ATOM 2791 N N . LYS A 1 353 ? 4.962 -4.378 32.337 1.00 96.81 353 LYS A N 1
ATOM 2792 C CA . LYS A 1 353 ? 5.979 -3.327 32.165 1.00 96.81 353 LYS A CA 1
ATOM 2793 C C . LYS A 1 353 ? 7.169 -3.815 31.343 1.00 96.81 353 LYS A C 1
ATOM 2795 O O . LYS A 1 353 ? 7.629 -3.100 30.459 1.00 96.81 353 LYS A O 1
ATOM 2800 N N . PHE A 1 354 ? 7.644 -5.035 31.592 1.00 97.69 354 PHE A N 1
ATOM 2801 C CA . PHE A 1 354 ? 8.733 -5.616 30.808 1.00 97.69 354 PHE A CA 1
ATOM 2802 C C . PHE A 1 354 ? 8.325 -5.851 29.348 1.00 97.69 354 PHE A C 1
ATOM 2804 O O . PHE A 1 354 ? 9.062 -5.485 28.434 1.00 97.69 354 PHE A O 1
ATOM 2811 N N . LYS A 1 355 ? 7.134 -6.418 29.114 1.00 96.75 355 LYS A N 1
ATOM 2812 C CA . LYS A 1 355 ? 6.603 -6.620 27.756 1.00 96.75 355 LYS A CA 1
ATOM 2813 C C . LYS A 1 355 ? 6.417 -5.297 27.014 1.00 96.75 355 LYS A C 1
ATOM 2815 O O . LYS A 1 355 ? 6.767 -5.225 25.842 1.00 96.75 355 LYS A O 1
ATOM 2820 N N . LEU A 1 356 ? 5.915 -4.270 27.699 1.00 93.88 356 LEU A N 1
ATOM 2821 C CA . LEU A 1 356 ? 5.768 -2.925 27.151 1.00 93.88 356 LEU A CA 1
ATOM 2822 C C . LEU A 1 356 ? 7.128 -2.352 26.746 1.00 93.88 356 LEU A C 1
ATOM 2824 O O . LEU A 1 356 ? 7.295 -1.973 25.597 1.00 93.88 356 LEU A O 1
ATOM 2828 N N . SER A 1 357 ? 8.120 -2.392 27.639 1.00 97.94 357 SER A N 1
ATOM 2829 C CA . SER A 1 357 ? 9.470 -1.899 27.341 1.00 97.94 357 SER A CA 1
ATOM 2830 C C . SER A 1 357 ? 10.115 -2.628 26.156 1.00 97.94 357 SER A C 1
ATOM 2832 O O . SER A 1 357 ? 10.760 -2.005 25.313 1.00 97.94 357 SER A O 1
ATOM 2834 N N . LYS A 1 358 ? 9.897 -3.944 26.038 1.00 97.69 358 LYS A N 1
ATOM 2835 C CA . LYS A 1 358 ? 10.364 -4.717 24.883 1.00 97.69 358 LYS A CA 1
ATOM 2836 C C . LYS A 1 358 ? 9.661 -4.295 23.588 1.00 97.69 358 LYS A C 1
ATOM 2838 O O . LYS A 1 358 ? 10.328 -4.106 22.575 1.00 97.69 358 LYS A O 1
ATOM 2843 N N . ALA A 1 359 ? 8.340 -4.119 23.625 1.00 89.75 359 ALA A N 1
ATOM 2844 C CA . ALA A 1 359 ? 7.568 -3.655 22.475 1.00 89.75 359 ALA A CA 1
ATOM 2845 C C . ALA A 1 359 ? 7.970 -2.230 22.051 1.00 89.75 359 ALA A C 1
ATOM 2847 O O . ALA A 1 359 ? 8.095 -1.962 20.861 1.00 89.75 359 ALA A O 1
ATOM 2848 N N . GLU A 1 360 ? 8.245 -1.336 23.003 1.00 93.38 360 GLU A N 1
ATOM 2849 C CA . GLU A 1 360 ? 8.761 0.015 22.742 1.00 93.38 360 GLU A CA 1
ATOM 2850 C C . GLU A 1 360 ? 10.131 -0.025 22.044 1.00 93.38 360 GLU A C 1
ATOM 2852 O O . GLU A 1 360 ? 10.369 0.720 21.094 1.00 93.38 360 GLU A O 1
ATOM 2857 N N . GLN A 1 361 ? 11.021 -0.933 22.456 1.00 96.06 361 GLN A N 1
ATOM 2858 C CA . GLN A 1 361 ? 12.322 -1.117 21.808 1.00 96.06 361 GLN A CA 1
ATOM 2859 C C . GLN A 1 361 ? 12.195 -1.677 20.379 1.00 96.06 361 GLN A C 1
ATOM 2861 O O . GLN A 1 361 ? 12.897 -1.232 19.463 1.00 96.06 361 GLN A O 1
ATOM 2866 N N . GLU A 1 362 ? 11.298 -2.644 20.173 1.00 93.81 362 GLU A N 1
ATOM 2867 C CA . GLU A 1 362 ? 10.988 -3.187 18.845 1.00 93.81 362 GLU A CA 1
ATOM 2868 C C . GLU A 1 362 ? 10.398 -2.100 17.933 1.00 93.81 362 GLU A C 1
ATOM 2870 O O . GLU A 1 362 ? 10.831 -1.959 16.788 1.00 93.81 362 GLU A O 1
ATOM 2875 N N . MET A 1 363 ? 9.493 -1.268 18.457 1.00 91.75 363 MET A N 1
ATOM 2876 C CA . MET A 1 363 ? 8.905 -0.136 17.739 1.00 91.75 363 MET A CA 1
ATOM 2877 C C . MET A 1 363 ? 9.975 0.868 17.292 1.00 91.75 363 MET A C 1
ATOM 2879 O O . MET A 1 363 ? 10.033 1.196 16.109 1.00 91.75 363 MET A O 1
ATOM 2883 N N . ALA A 1 364 ? 10.896 1.261 18.178 1.00 92.25 364 ALA A N 1
ATOM 2884 C CA . ALA A 1 364 ? 12.000 2.163 17.832 1.00 92.25 364 ALA A CA 1
ATOM 2885 C C . ALA A 1 364 ? 12.917 1.593 16.728 1.00 92.25 364 ALA A C 1
ATOM 2887 O O . ALA A 1 364 ? 13.410 2.319 15.861 1.00 92.25 364 ALA A O 1
ATOM 2888 N N . THR A 1 365 ? 13.130 0.274 16.726 1.00 90.75 365 THR A N 1
ATOM 2889 C CA . THR A 1 365 ? 13.918 -0.405 15.685 1.00 90.75 365 THR A CA 1
ATOM 2890 C C . THR A 1 365 ? 13.188 -0.385 14.340 1.00 90.75 365 THR A C 1
ATOM 2892 O O . THR A 1 365 ? 13.787 -0.115 13.295 1.00 90.75 365 THR A O 1
ATOM 2895 N N . MET A 1 366 ? 11.879 -0.644 14.354 1.00 92.25 366 MET A N 1
ATOM 2896 C CA . MET A 1 366 ? 11.043 -0.588 13.155 1.00 92.25 366 MET A CA 1
ATOM 2897 C C . MET A 1 366 ? 10.959 0.831 12.588 1.00 92.25 366 MET A C 1
ATOM 2899 O O . MET A 1 366 ? 11.074 0.998 11.376 1.00 92.25 366 MET A O 1
ATOM 2903 N N . GLU A 1 367 ? 10.863 1.855 13.435 1.00 90.38 367 GLU A N 1
ATOM 2904 C CA . GLU A 1 367 ? 10.898 3.261 13.018 1.00 90.38 367 GLU A CA 1
ATOM 2905 C C . GLU A 1 367 ? 12.210 3.624 12.308 1.00 90.38 367 GLU A C 1
ATOM 2907 O O . GLU A 1 367 ? 12.192 4.250 11.247 1.00 90.38 367 GLU A O 1
ATOM 2912 N N . GLN A 1 368 ? 13.366 3.182 12.820 1.00 90.69 368 GLN A N 1
ATOM 2913 C CA . GLN A 1 368 ? 14.642 3.379 12.118 1.00 90.69 368 GLN A CA 1
ATOM 2914 C C . GLN A 1 368 ? 14.670 2.692 10.747 1.00 90.69 368 GLN A C 1
ATOM 2916 O O . GLN A 1 368 ? 15.179 3.264 9.777 1.00 90.69 368 GLN A O 1
ATOM 2921 N N . ASN A 1 369 ? 14.113 1.483 10.645 1.00 87.88 369 ASN A N 1
ATOM 2922 C CA . ASN A 1 369 ? 14.020 0.770 9.374 1.00 87.88 369 ASN A CA 1
ATOM 2923 C C . ASN A 1 369 ? 13.134 1.509 8.368 1.00 87.88 369 ASN A C 1
ATOM 2925 O O . ASN A 1 369 ? 13.535 1.643 7.210 1.00 87.88 369 ASN A O 1
ATOM 2929 N N . VAL A 1 370 ? 11.981 2.023 8.807 1.00 87.50 370 VAL A N 1
ATOM 2930 C CA . VAL A 1 370 ? 11.082 2.842 7.980 1.00 87.50 370 VAL A CA 1
ATOM 2931 C C . VAL A 1 370 ? 11.815 4.082 7.475 1.00 87.50 370 VAL A C 1
ATOM 2933 O O . VAL A 1 370 ? 11.913 4.258 6.264 1.00 87.50 370 VAL A O 1
ATOM 2936 N N . ASN A 1 371 ? 12.463 4.848 8.356 1.00 87.62 371 ASN A N 1
ATOM 2937 C CA . ASN A 1 371 ? 13.228 6.040 7.968 1.00 87.62 371 ASN A CA 1
ATOM 2938 C C . ASN A 1 371 ? 14.312 5.733 6.915 1.00 87.62 371 ASN A C 1
ATOM 2940 O O . ASN A 1 371 ? 14.523 6.483 5.957 1.00 87.62 371 ASN A O 1
ATOM 2944 N N . ARG A 1 372 ? 15.015 4.600 7.058 1.00 92.38 372 ARG A N 1
ATOM 2945 C CA . ARG A 1 372 ? 16.027 4.167 6.082 1.00 92.38 372 ARG A CA 1
ATOM 2946 C C . ARG A 1 372 ? 15.400 3.824 4.728 1.00 92.38 372 ARG A C 1
ATOM 2948 O O . ARG A 1 372 ? 15.967 4.187 3.692 1.00 92.38 372 ARG A O 1
ATOM 2955 N N . LEU A 1 373 ? 14.279 3.102 4.734 1.00 85.94 373 LEU A N 1
ATOM 2956 C CA . LEU A 1 373 ? 13.556 2.699 3.527 1.00 85.94 373 LEU A CA 1
ATOM 2957 C C . LEU A 1 373 ? 12.951 3.908 2.808 1.00 85.94 373 LEU A C 1
ATOM 2959 O O . LEU A 1 373 ? 13.124 4.036 1.600 1.00 85.94 373 LEU A O 1
ATOM 2963 N N . GLU A 1 374 ? 12.351 4.846 3.535 1.00 82.75 374 GLU A N 1
ATOM 2964 C CA . GLU A 1 374 ? 11.849 6.112 2.987 1.00 82.75 374 GLU A CA 1
ATOM 2965 C C . GLU A 1 374 ? 12.963 6.901 2.286 1.00 82.75 374 GLU A C 1
ATOM 2967 O O . GLU A 1 374 ? 12.797 7.375 1.158 1.00 82.75 374 GLU A O 1
ATOM 2972 N N . GLY A 1 375 ? 14.152 6.958 2.895 1.00 87.69 375 GLY A N 1
ATOM 2973 C CA . GLY A 1 375 ? 15.330 7.554 2.268 1.00 87.69 375 GLY A CA 1
ATOM 2974 C C . GLY A 1 375 ? 15.771 6.838 0.983 1.00 87.69 375 GLY A C 1
ATOM 2975 O O . GLY A 1 375 ? 16.221 7.493 0.041 1.00 87.69 375 GLY A O 1
ATOM 2976 N N . GLN A 1 376 ? 15.650 5.507 0.911 1.00 86.81 376 GLN A N 1
ATOM 2977 C CA . GLN A 1 376 ? 15.926 4.745 -0.316 1.00 86.81 376 GLN A CA 1
ATOM 2978 C C . GLN A 1 376 ? 14.894 5.040 -1.407 1.00 86.81 376 GLN A C 1
ATOM 2980 O O . GLN A 1 376 ? 15.285 5.333 -2.535 1.00 86.81 376 GLN A O 1
ATOM 2985 N N . VAL A 1 377 ? 13.604 5.040 -1.065 1.00 85.38 377 VAL A N 1
ATOM 2986 C CA . VAL A 1 377 ? 12.509 5.347 -1.998 1.00 85.38 377 VAL A CA 1
ATOM 2987 C C . VAL A 1 377 ? 12.672 6.745 -2.589 1.00 85.38 377 VAL A C 1
ATOM 2989 O O . VAL A 1 377 ? 12.578 6.909 -3.803 1.00 85.38 377 VAL A O 1
ATOM 2992 N N . SER A 1 378 ? 13.001 7.741 -1.764 1.00 85.75 378 SER A N 1
ATOM 2993 C CA . SER A 1 378 ? 13.244 9.112 -2.231 1.00 85.75 378 SER A CA 1
ATOM 2994 C C . SER A 1 378 ? 14.380 9.185 -3.268 1.00 85.75 378 SER A C 1
ATOM 2996 O O . SER A 1 378 ? 14.246 9.829 -4.316 1.00 85.75 378 SER A O 1
ATOM 2998 N N . ARG A 1 379 ? 15.482 8.456 -3.034 1.00 86.12 379 ARG A N 1
ATOM 2999 C CA . ARG A 1 379 ? 16.608 8.382 -3.981 1.00 86.12 379 ARG A CA 1
ATOM 3000 C C . ARG A 1 379 ? 16.237 7.676 -5.280 1.00 86.12 379 ARG A C 1
ATOM 3002 O O . ARG A 1 379 ? 16.564 8.191 -6.345 1.00 86.12 379 ARG A O 1
ATOM 3009 N N . TYR A 1 380 ? 15.553 6.535 -5.208 1.00 87.44 380 TYR A N 1
ATOM 3010 C CA . TYR A 1 380 ? 15.130 5.810 -6.408 1.00 87.44 380 TYR A CA 1
ATOM 3011 C C . TYR A 1 380 ? 14.134 6.606 -7.241 1.00 87.44 380 TYR A C 1
ATOM 3013 O O . TYR A 1 380 ? 14.264 6.639 -8.460 1.00 87.44 380 TYR A O 1
ATOM 3021 N N . LYS A 1 381 ? 13.211 7.321 -6.594 1.00 83.75 381 LYS A N 1
ATOM 3022 C CA . LYS A 1 381 ? 12.297 8.230 -7.283 1.00 83.75 381 LYS A CA 1
ATOM 3023 C C . LYS A 1 381 ? 13.061 9.312 -8.047 1.00 83.75 381 LYS A C 1
ATOM 3025 O O . LYS A 1 381 ? 12.862 9.475 -9.241 1.00 83.75 381 LYS A O 1
ATOM 3030 N N . SER A 1 382 ? 14.014 9.968 -7.385 1.00 80.12 382 SER A N 1
ATOM 3031 C CA . SER A 1 382 ? 14.837 11.012 -8.013 1.00 80.12 382 SER A CA 1
ATOM 3032 C C . SER A 1 382 ? 15.673 10.473 -9.183 1.00 80.12 382 SER A C 1
ATOM 3034 O O . SER A 1 382 ? 15.838 11.149 -10.196 1.00 80.12 382 SER A O 1
ATOM 3036 N N . ALA A 1 383 ? 16.195 9.249 -9.059 1.00 77.88 383 ALA A N 1
ATOM 3037 C CA . ALA A 1 383 ? 16.935 8.580 -10.125 1.00 77.88 383 ALA A CA 1
ATOM 3038 C C . ALA A 1 383 ? 16.033 8.217 -11.318 1.00 77.88 383 ALA A C 1
ATOM 3040 O O . ALA A 1 383 ? 16.439 8.424 -12.459 1.00 77.88 383 ALA A O 1
ATOM 3041 N N . SER A 1 384 ? 14.815 7.732 -11.056 1.00 81.62 384 SER A N 1
ATOM 3042 C CA . SER A 1 384 ? 13.807 7.433 -12.079 1.00 81.62 384 SER A CA 1
ATOM 3043 C C . SER A 1 384 ? 13.402 8.690 -12.845 1.00 81.62 384 SER A C 1
ATOM 3045 O O . SER A 1 384 ? 13.475 8.704 -14.070 1.00 81.62 384 SER A O 1
ATOM 3047 N N . ASP A 1 385 ? 13.071 9.770 -12.131 1.00 80.81 385 ASP A N 1
ATOM 3048 C CA . ASP A 1 385 ? 12.691 11.052 -12.737 1.00 80.81 385 ASP A CA 1
ATOM 3049 C C . ASP A 1 385 ? 13.829 11.624 -13.606 1.00 80.81 385 ASP A C 1
ATOM 3051 O O . ASP A 1 385 ? 13.596 12.270 -14.627 1.00 80.81 385 ASP A O 1
ATOM 3055 N N . ASN A 1 386 ? 15.088 11.407 -13.209 1.00 79.44 386 ASN A N 1
ATOM 3056 C CA . ASN A 1 386 ? 16.245 11.812 -14.006 1.00 79.44 386 ASN A CA 1
ATOM 3057 C C . ASN A 1 386 ? 16.436 10.928 -15.249 1.00 79.44 386 ASN A C 1
ATOM 3059 O O . ASN A 1 386 ? 16.764 11.442 -16.315 1.00 79.44 386 ASN A O 1
ATOM 3063 N N . ALA A 1 387 ? 16.228 9.616 -15.126 1.00 78.94 387 ALA A N 1
ATOM 3064 C CA . ALA A 1 387 ? 16.319 8.688 -16.250 1.00 78.94 387 ALA A CA 1
ATOM 3065 C C . ALA A 1 387 ? 15.246 8.973 -17.314 1.00 78.94 387 ALA A C 1
ATOM 3067 O O . ALA A 1 387 ? 15.567 8.974 -18.500 1.00 78.94 387 ALA A O 1
ATOM 3068 N N . GLU A 1 388 ? 14.017 9.292 -16.899 1.00 80.38 388 GLU A N 1
ATOM 3069 C CA . GLU A 1 388 ? 12.925 9.678 -17.803 1.00 80.38 388 GLU A CA 1
ATOM 3070 C C . GLU A 1 388 ? 13.287 10.929 -18.620 1.00 80.38 388 GLU A C 1
ATOM 3072 O O . GLU A 1 388 ? 13.153 10.941 -19.844 1.00 80.38 388 GLU A O 1
ATOM 3077 N N . LYS A 1 389 ? 13.855 11.954 -17.969 1.00 85.62 389 LYS A N 1
ATOM 3078 C CA . LYS A 1 389 ? 14.331 13.165 -18.662 1.00 85.62 389 LYS A CA 1
ATOM 3079 C C . LYS A 1 389 ? 15.403 12.855 -19.706 1.00 85.62 389 LYS A C 1
ATOM 3081 O O . LYS A 1 389 ? 15.319 13.346 -20.829 1.00 85.62 389 LYS A O 1
ATOM 3086 N N . VAL A 1 390 ? 16.387 12.026 -19.352 1.00 83.50 390 VAL A N 1
ATOM 3087 C CA . VAL A 1 390 ? 17.453 11.614 -20.281 1.00 83.50 390 VAL A CA 1
ATOM 3088 C C . VAL A 1 390 ? 16.879 10.809 -21.451 1.00 83.50 390 VAL A C 1
ATOM 3090 O O . VAL A 1 390 ? 17.297 10.993 -22.593 1.00 83.50 390 VAL A O 1
ATOM 3093 N N . GLU A 1 391 ? 15.898 9.939 -21.208 1.00 79.19 391 GLU A N 1
ATOM 3094 C CA . GLU A 1 391 ? 15.231 9.183 -22.271 1.00 79.19 391 GLU A CA 1
ATOM 3095 C C . GLU A 1 391 ? 14.519 10.111 -23.268 1.00 79.19 391 GLU A C 1
ATOM 3097 O O . GLU A 1 391 ? 14.621 9.920 -24.485 1.00 79.19 391 GLU A O 1
ATOM 3102 N N . ASP A 1 392 ? 13.827 11.136 -22.775 1.00 83.56 392 ASP A N 1
ATOM 3103 C CA . ASP A 1 392 ? 13.142 12.116 -23.616 1.00 83.56 392 ASP A CA 1
ATOM 3104 C C . ASP A 1 392 ? 14.114 12.958 -24.454 1.00 83.56 392 ASP A C 1
ATOM 3106 O O . ASP A 1 392 ? 13.864 13.188 -25.646 1.00 83.56 392 ASP A O 1
ATOM 3110 N N . GLU A 1 393 ? 15.254 13.349 -23.880 1.00 89.19 393 GLU A N 1
ATOM 3111 C CA . GLU A 1 393 ? 16.345 14.012 -24.602 1.00 89.19 393 GLU A CA 1
ATOM 3112 C C . GLU A 1 393 ? 16.897 13.115 -25.720 1.00 89.19 393 GLU A C 1
ATOM 3114 O O . GLU A 1 393 ? 16.953 13.530 -26.883 1.00 89.19 393 GLU A O 1
ATOM 3119 N N . LEU A 1 394 ? 17.193 11.846 -25.420 1.00 86.88 394 LEU A N 1
ATOM 3120 C CA . LEU A 1 394 ? 17.677 10.878 -26.410 1.00 86.88 394 LEU A CA 1
ATOM 3121 C C . LEU A 1 394 ? 16.641 10.603 -27.511 1.00 86.88 394 LEU A C 1
ATOM 3123 O O . LEU A 1 394 ? 16.993 10.472 -28.689 1.00 86.88 394 LEU A O 1
ATOM 3127 N N . LYS A 1 395 ? 15.344 10.557 -27.182 1.00 90.56 395 LYS A N 1
ATOM 3128 C CA . LYS A 1 395 ? 14.266 10.465 -28.184 1.00 90.56 395 LYS A CA 1
ATOM 3129 C C . LYS A 1 395 ? 14.250 11.692 -29.095 1.00 90.56 395 LYS A C 1
ATOM 3131 O O . LYS A 1 395 ? 14.027 11.549 -30.304 1.00 90.56 395 LYS A O 1
ATOM 3136 N N . ALA A 1 396 ? 14.465 12.889 -28.551 1.00 89.19 396 ALA A N 1
ATOM 3137 C CA . ALA A 1 396 ? 14.536 14.116 -29.337 1.00 89.19 396 ALA A CA 1
ATOM 3138 C C . ALA A 1 396 ? 15.759 14.121 -30.271 1.00 89.19 396 ALA A C 1
ATOM 3140 O O . ALA A 1 396 ? 15.607 14.402 -31.468 1.00 89.19 396 ALA A O 1
ATOM 3141 N N . GLU A 1 397 ? 16.933 13.729 -29.770 1.00 92.88 397 GLU A N 1
ATOM 3142 C CA . GLU A 1 397 ? 18.157 13.589 -30.566 1.00 92.88 397 GLU A CA 1
ATOM 3143 C C . GLU A 1 397 ? 18.004 12.547 -31.671 1.00 92.88 397 GLU A C 1
ATOM 3145 O O . GLU A 1 397 ? 18.294 12.835 -32.833 1.00 92.88 397 GLU A O 1
ATOM 3150 N N . LYS A 1 398 ? 17.436 11.375 -31.366 1.00 86.69 398 LYS A N 1
ATOM 3151 C CA . LYS A 1 398 ? 17.145 10.341 -32.368 1.00 86.69 398 LYS A CA 1
ATOM 3152 C C . LYS A 1 398 ? 16.287 10.887 -33.507 1.00 86.69 398 LYS A C 1
ATOM 3154 O O . LYS A 1 398 ? 16.603 10.668 -34.675 1.00 86.69 398 LYS A O 1
ATOM 3159 N N . ARG A 1 399 ? 15.216 11.629 -33.199 1.00 94.12 399 ARG A N 1
ATOM 3160 C CA . ARG A 1 399 ? 14.357 12.250 -34.226 1.00 94.12 399 ARG A CA 1
ATOM 3161 C C . ARG A 1 399 ? 15.092 13.318 -35.033 1.00 94.12 399 ARG A C 1
ATOM 3163 O O . ARG A 1 399 ? 14.740 13.548 -36.188 1.00 94.12 399 ARG A O 1
ATOM 3170 N N . LYS A 1 400 ? 16.043 14.034 -34.429 1.00 96.06 400 LYS A N 1
ATOM 3171 C CA . LYS A 1 400 ? 16.877 15.024 -35.121 1.00 96.06 400 LYS A CA 1
ATOM 3172 C C . LYS A 1 400 ? 17.835 14.330 -36.091 1.00 96.06 400 LYS A C 1
ATOM 3174 O O . LYS A 1 400 ? 17.785 14.627 -37.280 1.00 96.06 400 LYS A O 1
ATOM 3179 N N . LEU A 1 401 ? 18.590 13.340 -35.619 1.00 92.75 401 LEU A N 1
ATOM 3180 C CA . LEU A 1 401 ? 19.517 12.559 -36.441 1.00 92.75 401 LEU A CA 1
ATOM 3181 C C . LEU A 1 401 ? 18.801 11.809 -37.570 1.00 92.75 401 LEU A C 1
ATOM 3183 O O . LEU A 1 401 ? 19.297 11.764 -38.688 1.00 92.75 401 LEU A O 1
ATOM 3187 N N . GLN A 1 402 ? 17.597 11.282 -37.329 1.00 91.38 402 GLN A N 1
ATOM 3188 C CA . GLN A 1 402 ? 16.787 10.666 -38.388 1.00 91.38 402 GLN A CA 1
ATOM 3189 C C . GLN A 1 402 ? 16.400 11.655 -39.495 1.00 91.38 402 GLN A C 1
ATOM 3191 O O . GLN A 1 402 ? 16.381 11.283 -40.667 1.00 91.38 402 GLN A O 1
ATOM 3196 N N . ARG A 1 403 ? 16.096 12.912 -39.145 1.00 96.69 403 ARG A N 1
ATOM 3197 C CA . ARG A 1 403 ? 15.826 13.966 -40.134 1.00 96.69 403 ARG A CA 1
ATOM 3198 C C . ARG A 1 403 ? 17.087 14.325 -40.913 1.00 96.69 403 ARG A C 1
ATOM 3200 O O . ARG A 1 403 ? 17.024 14.428 -42.131 1.00 96.69 403 ARG A O 1
ATOM 3207 N N . GLU A 1 404 ? 18.217 14.474 -40.229 1.00 95.69 404 GLU A N 1
ATOM 3208 C CA . GLU A 1 404 ? 19.511 14.760 -40.861 1.00 95.69 404 GLU A CA 1
ATOM 3209 C C . GLU A 1 404 ? 19.943 13.639 -41.815 1.00 95.69 404 GLU A C 1
ATOM 3211 O O . GLU A 1 404 ? 20.338 13.922 -42.944 1.00 95.69 404 GLU A O 1
ATO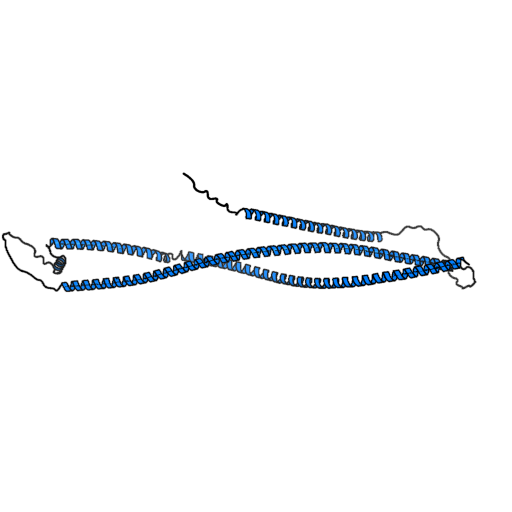M 3216 N N . LEU A 1 405 ? 19.782 12.375 -41.407 1.00 94.38 405 LEU A N 1
ATOM 3217 C CA . LEU A 1 405 ? 20.046 11.208 -42.247 1.00 94.38 405 LEU A CA 1
ATOM 3218 C C . LEU A 1 405 ? 19.194 11.229 -43.517 1.00 94.38 405 LEU A C 1
ATOM 3220 O O . LEU A 1 405 ? 19.721 11.009 -44.602 1.00 94.38 405 LEU A O 1
ATOM 3224 N N . ARG A 1 406 ? 17.892 11.515 -43.396 1.00 97.81 406 ARG A N 1
ATOM 3225 C CA . ARG A 1 406 ? 16.996 11.583 -44.556 1.00 97.81 406 ARG A CA 1
ATOM 3226 C C . ARG A 1 406 ? 17.431 12.669 -45.538 1.00 97.81 406 ARG A C 1
ATOM 3228 O O . ARG A 1 406 ? 17.597 12.379 -46.712 1.00 97.81 406 ARG A O 1
ATOM 3235 N N . THR A 1 407 ? 17.727 13.869 -45.041 1.00 96.88 407 THR A N 1
ATOM 3236 C CA . THR A 1 407 ? 18.247 14.969 -45.868 1.00 96.88 407 THR A CA 1
ATOM 3237 C C . THR A 1 407 ? 19.571 14.607 -46.553 1.00 96.88 407 THR A C 1
ATOM 3239 O O . THR A 1 407 ? 19.807 14.992 -47.696 1.00 96.88 407 THR A O 1
ATOM 3242 N N . ALA A 1 408 ? 20.459 13.879 -45.868 1.00 95.94 408 ALA A N 1
ATOM 3243 C CA . ALA A 1 408 ? 21.720 13.430 -46.450 1.00 95.94 408 ALA A CA 1
ATOM 3244 C C . ALA A 1 408 ? 21.509 12.381 -47.554 1.00 95.94 408 ALA A C 1
ATOM 3246 O O . ALA A 1 408 ? 22.178 12.458 -48.582 1.00 95.94 408 ALA A O 1
ATOM 3247 N N . LEU A 1 409 ? 20.574 11.443 -47.364 1.00 95.62 409 LEU A N 1
ATOM 3248 C CA . LEU A 1 409 ? 20.202 10.449 -48.376 1.00 95.62 409 LEU A CA 1
ATOM 3249 C C . LEU A 1 409 ? 19.603 11.110 -49.620 1.00 95.62 409 LEU A C 1
ATOM 3251 O O . LEU A 1 409 ? 20.080 10.839 -50.717 1.00 95.62 409 LEU A O 1
ATOM 3255 N N . ASP A 1 410 ? 18.661 12.042 -49.448 1.00 97.94 410 ASP A N 1
ATOM 3256 C CA . ASP A 1 410 ? 18.069 12.794 -50.564 1.00 97.94 410 ASP A CA 1
ATOM 3257 C C . ASP A 1 410 ? 19.171 13.501 -51.386 1.00 97.94 410 ASP A C 1
ATOM 3259 O O . ASP A 1 410 ? 19.186 13.467 -52.617 1.00 97.94 410 ASP A O 1
ATOM 3263 N N . LYS A 1 411 ? 20.176 14.071 -50.706 1.00 98.00 411 LYS A N 1
ATOM 3264 C CA . LYS A 1 411 ? 21.325 14.715 -51.359 1.00 98.00 411 LYS A CA 1
ATOM 3265 C C . LYS A 1 411 ? 22.253 13.728 -52.074 1.00 98.00 411 LYS A C 1
ATOM 3267 O O . LYS A 1 411 ? 22.839 14.084 -53.096 1.00 98.00 411 LYS A O 1
ATOM 3272 N N . ILE A 1 412 ? 22.420 12.513 -51.552 1.00 97.06 412 ILE A N 1
ATOM 3273 C CA . ILE A 1 412 ? 23.169 11.451 -52.239 1.00 97.06 412 ILE A CA 1
ATOM 3274 C C . ILE A 1 412 ? 22.442 11.065 -53.526 1.00 97.06 412 ILE A C 1
ATOM 3276 O O . ILE A 1 412 ? 23.081 11.051 -54.574 1.00 97.06 412 ILE A O 1
ATOM 3280 N N . GLU A 1 413 ? 21.126 10.847 -53.477 1.00 97.62 413 GLU A N 1
ATOM 3281 C CA . GLU A 1 413 ? 20.325 10.508 -54.661 1.00 97.62 413 GLU A CA 1
ATOM 3282 C C . GLU A 1 413 ? 20.422 11.596 -55.746 1.00 97.62 413 GLU A C 1
ATOM 3284 O O . GLU A 1 413 ? 20.644 11.296 -56.923 1.00 97.62 413 GLU A O 1
ATOM 3289 N N . GLU A 1 414 ? 20.346 12.877 -55.366 1.00 97.62 414 GLU A N 1
ATOM 3290 C CA . GLU A 1 414 ? 20.571 14.000 -56.287 1.00 97.62 414 GLU A CA 1
ATOM 3291 C C . GLU A 1 414 ? 21.962 13.943 -56.938 1.00 97.62 414 GLU A C 1
ATOM 3293 O O . GLU A 1 414 ? 22.102 14.050 -58.164 1.00 97.62 414 GLU A O 1
ATOM 3298 N N . MET A 1 415 ? 23.008 13.740 -56.133 1.00 97.31 415 MET A N 1
ATOM 3299 C CA . MET A 1 415 ? 24.382 13.657 -56.625 1.00 97.31 415 MET A CA 1
ATOM 3300 C C . MET A 1 415 ? 24.595 12.432 -57.524 1.00 97.31 415 MET A C 1
ATOM 3302 O O . MET A 1 415 ? 25.250 12.546 -58.560 1.00 97.31 415 MET A O 1
ATOM 3306 N N . GLU A 1 416 ? 24.002 11.285 -57.205 1.00 97.25 416 GLU A N 1
ATOM 3307 C CA . GLU A 1 416 ? 24.043 10.083 -58.039 1.00 97.25 416 GLU A CA 1
ATOM 3308 C C . GLU A 1 416 ? 23.360 10.306 -59.390 1.00 97.25 416 GLU A C 1
ATOM 3310 O O . GLU A 1 416 ? 23.911 9.931 -60.430 1.00 97.25 416 GLU A O 1
ATOM 3315 N N . MET A 1 417 ? 22.204 10.979 -59.419 1.00 97.56 417 MET A N 1
ATOM 3316 C CA . MET A 1 417 ? 21.550 11.364 -60.673 1.00 97.56 417 MET A CA 1
ATOM 3317 C C . MET A 1 417 ? 22.453 12.267 -61.521 1.00 97.56 417 MET A C 1
ATOM 3319 O O . MET A 1 417 ? 22.660 11.993 -62.708 1.00 97.56 417 MET A O 1
ATOM 3323 N N . THR A 1 418 ? 23.044 13.313 -60.929 1.00 97.44 418 THR A N 1
ATOM 3324 C CA . THR A 1 418 ? 23.957 14.209 -61.665 1.00 97.44 418 THR A CA 1
ATOM 3325 C C . THR A 1 418 ? 25.188 13.470 -62.187 1.00 97.44 418 THR A C 1
ATOM 3327 O O . THR A 1 418 ? 25.557 13.642 -63.352 1.00 97.44 418 THR A O 1
ATOM 3330 N N . ASN A 1 419 ? 25.780 12.587 -61.382 1.00 97.38 419 ASN A N 1
ATOM 3331 C CA . ASN A 1 419 ? 26.927 11.785 -61.783 1.00 97.38 419 ASN A CA 1
ATOM 3332 C C . ASN A 1 419 ? 26.568 10.848 -62.946 1.00 97.38 419 ASN A C 1
ATOM 3334 O O . ASN A 1 419 ? 27.263 10.825 -63.959 1.00 97.38 419 ASN A O 1
ATOM 3338 N N . ASN A 1 420 ? 25.423 10.164 -62.876 1.00 97.81 420 ASN A N 1
ATOM 3339 C CA . ASN A 1 420 ? 24.918 9.328 -63.966 1.00 97.81 420 ASN A CA 1
ATOM 3340 C C . ASN A 1 420 ? 24.740 10.115 -65.277 1.00 97.81 420 ASN A C 1
ATOM 3342 O O . ASN A 1 420 ? 25.061 9.615 -66.360 1.00 97.81 420 ASN A O 1
ATOM 3346 N N . HIS A 1 421 ? 24.259 11.362 -65.212 1.00 97.69 421 HIS A N 1
ATOM 3347 C CA . HIS A 1 421 ? 24.177 12.233 -66.388 1.00 97.69 421 HIS A CA 1
ATOM 3348 C C . HIS A 1 421 ? 25.557 12.588 -66.956 1.00 97.69 421 HIS A C 1
ATOM 3350 O O . HIS A 1 421 ? 25.744 12.563 -68.179 1.00 97.69 421 HIS A O 1
ATOM 3356 N N . LEU A 1 422 ? 26.528 12.895 -66.092 1.00 97.56 422 LEU A N 1
ATOM 3357 C CA . LEU A 1 422 ? 27.902 13.199 -66.495 1.00 97.56 422 LEU A CA 1
ATOM 3358 C C . LEU A 1 422 ? 28.595 11.984 -67.119 1.00 97.56 422 LEU A C 1
ATOM 3360 O O . LEU A 1 422 ? 29.207 12.123 -68.179 1.00 97.56 422 LEU A O 1
ATOM 3364 N N . VAL A 1 423 ? 28.435 10.795 -66.533 1.00 97.75 423 VAL A N 1
ATOM 3365 C CA . VAL A 1 423 ? 28.962 9.529 -67.064 1.00 97.75 423 VAL A CA 1
ATOM 3366 C C . VAL A 1 423 ? 28.427 9.275 -68.473 1.00 97.75 423 VAL A C 1
ATOM 3368 O O . VAL A 1 423 ? 29.218 9.131 -69.404 1.00 97.75 423 VAL A O 1
ATOM 3371 N N . LYS A 1 424 ? 27.105 9.357 -68.682 1.00 97.81 424 LYS A N 1
ATOM 3372 C CA . LYS A 1 424 ? 26.497 9.204 -70.020 1.00 97.81 424 LYS A CA 1
ATOM 3373 C C . LYS A 1 424 ? 27.040 10.220 -71.030 1.00 97.81 424 LYS A C 1
ATOM 3375 O O . LYS A 1 424 ? 27.211 9.911 -72.210 1.00 97.81 424 LYS A O 1
ATOM 3380 N N . ARG A 1 425 ? 27.301 11.461 -70.604 1.00 97.56 425 ARG A N 1
ATOM 3381 C CA . ARG A 1 425 ? 27.885 12.497 -71.471 1.00 97.56 425 ARG A CA 1
ATOM 3382 C C . ARG A 1 425 ? 29.342 12.185 -71.818 1.00 97.56 425 ARG A C 1
ATOM 3384 O O . ARG A 1 425 ? 29.733 12.361 -72.971 1.00 97.56 425 ARG A O 1
ATOM 3391 N N . LEU A 1 426 ? 30.126 11.699 -70.858 1.00 96.25 426 LEU A N 1
ATOM 3392 C CA . LEU A 1 426 ? 31.502 11.257 -71.082 1.00 96.25 426 LEU A CA 1
ATOM 3393 C C . LEU A 1 426 ? 31.565 10.063 -72.037 1.00 96.25 426 LEU A C 1
ATOM 3395 O O . LEU A 1 426 ? 32.394 10.062 -72.943 1.00 96.25 426 LEU A O 1
ATOM 3399 N N . GLU A 1 427 ? 30.674 9.084 -71.892 1.00 96.88 427 GLU A N 1
ATOM 3400 C CA . GLU A 1 427 ? 30.573 7.937 -72.803 1.00 96.88 427 GLU A CA 1
ATOM 3401 C C . GLU A 1 427 ? 30.292 8.375 -74.243 1.00 96.88 427 GLU A C 1
ATOM 3403 O O . GLU A 1 427 ? 30.982 7.934 -75.161 1.00 96.88 427 GLU A O 1
ATOM 3408 N N . LYS A 1 428 ? 29.360 9.318 -74.448 1.00 96.44 428 LYS A N 1
ATOM 3409 C CA . LYS A 1 428 ? 29.102 9.906 -75.775 1.00 96.44 428 LYS A CA 1
ATOM 3410 C C . LYS A 1 428 ? 30.344 10.578 -76.362 1.00 96.44 428 LYS A C 1
ATOM 3412 O O . LYS A 1 428 ? 30.655 10.381 -77.532 1.00 96.44 428 LYS A O 1
ATOM 3417 N N . MET A 1 429 ? 31.074 11.349 -75.555 1.00 95.25 429 MET A N 1
ATOM 3418 C CA . MET A 1 429 ? 32.313 11.999 -75.999 1.00 95.25 429 MET A CA 1
ATOM 3419 C C . MET A 1 429 ? 33.397 10.976 -76.365 1.00 95.25 429 MET A C 1
ATOM 3421 O O . MET A 1 429 ? 34.070 11.141 -77.383 1.00 95.25 429 MET A O 1
ATOM 3425 N N . LYS A 1 430 ? 33.543 9.902 -75.576 1.00 95.50 430 LYS A N 1
ATOM 3426 C CA . LYS A 1 430 ? 34.463 8.791 -75.872 1.00 95.50 430 LYS A CA 1
ATOM 3427 C C . LYS A 1 430 ? 34.083 8.081 -77.173 1.00 95.50 430 LYS A C 1
ATOM 3429 O O . LYS A 1 430 ? 34.954 7.867 -78.010 1.00 95.50 430 LYS A O 1
ATOM 3434 N N . ALA A 1 431 ? 32.801 7.774 -77.375 1.00 94.19 431 ALA A N 1
ATOM 3435 C CA . ALA A 1 431 ? 32.311 7.149 -78.602 1.00 94.19 431 ALA A CA 1
ATOM 3436 C C . ALA A 1 431 ? 32.581 8.026 -79.837 1.00 94.19 431 ALA A C 1
ATOM 3438 O O . ALA A 1 431 ? 33.121 7.536 -80.826 1.00 94.19 431 ALA A O 1
ATOM 3439 N N . ASN A 1 432 ? 32.303 9.332 -79.752 1.00 93.50 432 ASN A N 1
ATOM 3440 C CA . ASN A 1 432 ? 32.592 10.286 -80.827 1.00 93.50 432 ASN A CA 1
ATOM 3441 C C . ASN A 1 432 ? 34.090 10.355 -81.151 1.00 93.50 432 ASN A C 1
ATOM 3443 O O . ASN A 1 432 ? 34.473 10.345 -82.319 1.00 93.50 432 ASN A O 1
ATOM 3447 N N . ARG A 1 433 ? 34.950 10.395 -80.123 1.00 93.44 433 ARG A N 1
ATOM 3448 C CA . ARG A 1 433 ? 36.407 10.372 -80.303 1.00 93.44 433 ARG A CA 1
ATOM 3449 C C . ARG A 1 433 ? 36.866 9.093 -81.004 1.00 93.44 433 ARG A C 1
ATOM 3451 O O . ARG A 1 433 ? 37.666 9.175 -81.928 1.00 93.44 433 ARG A O 1
ATOM 3458 N N . ASN A 1 434 ? 36.359 7.936 -80.586 1.00 91.88 434 ASN A N 1
ATOM 3459 C CA . ASN A 1 434 ? 36.712 6.654 -81.196 1.00 91.88 434 ASN A CA 1
ATOM 3460 C C . ASN A 1 434 ? 36.245 6.569 -82.658 1.00 91.88 434 ASN A C 1
ATOM 3462 O O . ASN A 1 434 ? 36.995 6.091 -83.502 1.00 91.88 434 ASN A O 1
ATOM 3466 N N . ALA A 1 435 ? 35.052 7.083 -82.974 1.00 90.62 435 ALA A N 1
ATOM 3467 C CA . ALA A 1 435 ? 34.553 7.151 -84.346 1.00 90.62 435 ALA A CA 1
ATOM 3468 C C . ALA A 1 435 ? 35.444 8.029 -85.242 1.00 90.62 435 ALA A C 1
ATOM 3470 O O . ALA A 1 435 ? 35.791 7.618 -86.346 1.00 90.62 435 ALA A O 1
ATOM 3471 N N . LEU A 1 436 ? 35.873 9.199 -84.753 1.00 87.62 436 LEU A N 1
ATOM 3472 C CA . LEU A 1 436 ? 36.808 10.074 -85.472 1.00 87.62 436 LEU A CA 1
ATOM 3473 C C . LEU A 1 436 ? 38.170 9.408 -85.702 1.00 87.62 436 LEU A C 1
ATOM 3475 O O . LEU A 1 436 ? 38.720 9.512 -86.792 1.00 87.62 436 LEU A O 1
ATOM 3479 N N . LEU A 1 437 ? 38.692 8.700 -84.697 1.00 85.44 437 LEU A N 1
ATOM 3480 C CA . LEU A 1 437 ? 39.944 7.950 -84.818 1.00 85.44 437 LEU A CA 1
ATOM 3481 C C . LEU A 1 437 ? 39.847 6.797 -85.825 1.00 85.44 437 LEU A C 1
ATOM 3483 O O . LEU A 1 437 ? 40.842 6.482 -86.455 1.00 85.44 437 LEU A O 1
ATOM 3487 N N . SER A 1 438 ? 38.672 6.182 -85.997 1.00 83.31 438 SER A N 1
ATOM 3488 C CA . SER A 1 438 ? 38.468 5.099 -86.975 1.00 83.31 438 SER A CA 1
ATOM 3489 C C . SER A 1 438 ? 38.333 5.565 -88.432 1.00 83.31 438 SER A C 1
ATOM 3491 O O . SER A 1 438 ? 38.310 4.731 -89.332 1.00 83.31 438 SER A O 1
ATOM 3493 N N . GLN A 1 439 ? 38.188 6.875 -88.663 1.00 76.69 439 GLN A N 1
ATOM 3494 C CA . GLN A 1 439 ? 38.096 7.482 -90.000 1.00 76.69 439 GLN A CA 1
ATOM 3495 C C . GLN A 1 439 ? 39.437 8.044 -90.505 1.00 76.69 439 GLN A C 1
ATOM 3497 O O . GLN A 1 439 ? 39.504 8.496 -91.649 1.00 76.69 439 GLN A O 1
ATOM 3502 N N . GLN A 1 440 ? 40.472 8.040 -89.660 1.00 60.44 440 GLN A N 1
ATOM 3503 C CA . GLN A 1 440 ? 41.870 8.271 -90.037 1.00 60.44 440 GLN A CA 1
ATOM 3504 C C . GLN A 1 440 ? 42.549 6.931 -90.298 1.00 60.44 440 GLN A C 1
ATOM 3506 O O . GLN A 1 440 ? 43.418 6.905 -91.197 1.00 60.44 440 GLN A O 1
#

Organism: NCBI:txid630221

Foldseek 3Di:
DDDDDDDDDDDDPPVVVVVVVVVVVVVVVVVVVVVVVVLVVVVVVLVVVVVVVVVVVVVVVVVVVVVVCVVPPDDDDDDDDDDDDDDDDDDDDDDDDDDDDDPPVVVVVVVVVVVVVVVVVVVVVVVVVVVVVVVVVVVVVVVVVVVSVVVVVVSVVVVVVVVVVVVVVVVVVVVVVVVVVVVVVVVVVVVVVVVVVVVVVVVVVVVVVVVVVVVVVVVVVVVVVVVVVVVVVVVVVVVVVVDDDDDDDDDDDDDDDDDDDDDDDPPPDPPVNVVQLVVLDDDPSVSSVVSVVVVVVVVVVVVVVVVVVVVVVVVVVVVVVCVVCVVPPPVPPVVVVVVVVVVVVVVVVVVVVVVVVVVVVVVVVVVVVVVVVVVVVVVVVVVVVVVVVVVVVVVVVVVVVVVVVVVVVVVVVVVVVVVVVVVVVVVVVVVVVVVVVVVD

Secondary structure (DSSP, 8-state):
---------PPPTTHHHHHHHHHHHHHHHHHHHHHHHHHHHHHHHHHHHHHHHHHHHHHHHHHHHHHHHHHHS-----------------------------TTHHHHHHHHHHHHHHHHHHHHHHHHHHHHHHHHHHHHHHHHHHHHHHHHHHHHHHHHHHHHHHHHHHHHHHHHHHHHHHHHHHHHHHHHHHHHHHHHHHHHHHHHHHHHHHHHHHHHHHHHHHHHHHHHHHHHHHHHGGG---------------------------HHHHHHHHHT-SS-HHHHHHHHHHHHHHHHHHHHHHHHHHHHHHHHHHHHHHHHHTTTS-TTTHHHHHHHHHHHHHHHHHHHHHHHHHHHHHHHHHHHHHHHHHHHHHHHHHHHHHHHHHHHHHHHHHHHHHHHHHHHHHHHHHHHHHHHHHHHHHHHHHHHHHHHHTT-

Sequence (440 aa):
MGTPGSGRKRAPIKDRFSAED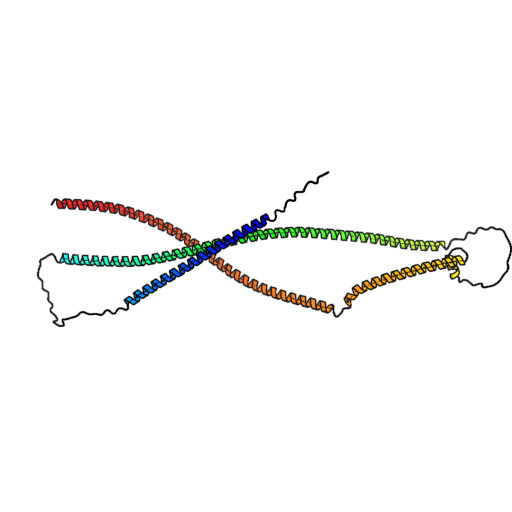EALSSIAREAEARLAAKRAARAEARDIRMRELERQQKELDEKCDKQFTDTYSRPSSRCTTPALSAAALASLGGSSSRRGSGDAGSIIMDAEASISELKDSLSEVEEKYKKAMVSNAQLDNEKANLIYQVDTLKDVIEEMEEQMSELHRETGEKSKELERQKHTCSVLQHKLEEMKEGIRQRDELIEALERQKEYFDCIRNERDELRDELADLKGKSQMGEKHRLVIIPEDMPNGDISHESPTSGITVVTQEAAQVLESAGDGPLDVRLRKLADEKDELLSQIRKLKMQLEEERQKHLKIDSVYTEGERMENGSDLHFIEMQRDANRQISEYKFKLSKAEQEMATMEQNVNRLEGQVSRYKSASDNAEKVEDELKAEKRKLQRELRTALDKIEEMEMTNNHLVKRLEKMKANRNALLSQQ

Radius of gyration: 69.83 Å; chains: 1; bounding box: 179×48×204 Å

pLDDT: mean 77.21, std 20.02, range [27.78, 98.19]

InterPro domains:
  IPR019139 Leucine-rich repeat flightless-interacting protein 1/2 [PF09738] (31-207)
  IPR019139 Leucine-rich repeat flightless-interacting protein 1/2 [PF09738] (209-365)
  IPR019139 Leucine-rich repeat flightless-interacting protein 1/2 [PTHR19212] (60-440)